Protein AF-A0A084XVF9-F1 (afdb_monomer_lite)

Radius of gyration: 31.64 Å; chains: 1; bounding box: 81×114×87 Å

Organism: NCBI:txid2954382

Sequence (488 aa):
MTLLAAARSKASPSAIWELVDALCAEDDALDDAEAYWGALLAAQVLHETGLAAFNRSLQARHERKRLRVRDRQLGLLASTRLPARERALAGDLLAQLGDPRRHLREVDAMRFVFVPRGRFWMGQEGDQKAPLHENDTLDYDYWIGESPVTVAQFRQFVEASGYTAHPSEALLDLDNRPVASLSWYDALAFCRWLDVRWRAHLPAGWEVTLPSEAEWEKAARGGIEIPRGAILGSLAEGFAPPQCALQANAQAQRAYPWGDAWDAERANAEEDIGQTTTPGCFSRGRSPLGCEDMAGNVWEWTRSLWGKEWDKPEFGYPYDARNAGRENLSADADILRVVRGGSWGSGRAAARCAVRDRNPPDNWNDSGFRVLLRRSHVLPHFFWLCRQAQRCDGTLVPHAFRKCRPIRASGLTGRGEGRRTAPDASGPRACRKAGRHRGSARAGQIAKHGHGQAKRPPCPPRPRRGAMPAGSGATGRRAACRCGRPSG

Structure (mmCIF, N/CA/C/O backbone):
data_AF-A0A084XVF9-F1
#
_entry.id   AF-A0A084XVF9-F1
#
loop_
_atom_site.group_PDB
_atom_site.id
_atom_site.type_symbol
_atom_site.label_atom_id
_atom_site.label_alt_id
_atom_site.label_comp_id
_atom_site.label_asym_id
_atom_site.label_entity_id
_atom_site.label_seq_id
_atom_site.pdbx_PDB_ins_code
_atom_site.Cartn_x
_atom_site.Cartn_y
_atom_site.Cartn_z
_atom_site.occupancy
_atom_site.B_iso_or_equiv
_atom_site.auth_seq_id
_atom_site.auth_comp_id
_atom_site.auth_asym_id
_atom_site.auth_atom_id
_atom_site.pdbx_PDB_model_num
ATOM 1 N N . MET A 1 1 ? -27.999 4.756 9.957 1.00 44.81 1 MET A N 1
ATOM 2 C CA . MET A 1 1 ? -28.164 6.164 10.390 1.00 44.81 1 MET A CA 1
ATOM 3 C C . MET A 1 1 ? -29.375 6.409 11.298 1.00 44.81 1 MET A C 1
ATOM 5 O O . MET A 1 1 ? -29.229 7.136 12.269 1.00 44.81 1 MET A O 1
ATOM 9 N N . THR A 1 2 ? -30.553 5.816 11.067 1.00 46.03 2 THR A N 1
ATOM 10 C CA . THR A 1 2 ? -31.776 6.139 11.845 1.00 46.03 2 THR A CA 1
ATOM 11 C C . THR A 1 2 ? -31.893 5.450 13.217 1.00 46.03 2 THR A C 1
ATOM 13 O O . THR A 1 2 ? -32.516 6.008 14.112 1.00 46.03 2 THR A O 1
ATOM 16 N N . LEU A 1 3 ? -31.267 4.282 13.423 1.00 45.44 3 LEU A N 1
ATOM 17 C CA . LEU A 1 3 ? -31.296 3.554 14.709 1.00 45.44 3 LEU A CA 1
ATOM 18 C C . LEU A 1 3 ? -30.388 4.176 15.793 1.00 45.44 3 LEU A C 1
ATOM 20 O O . LEU A 1 3 ? -30.734 4.166 16.970 1.00 45.44 3 LEU A O 1
ATOM 24 N N . LEU A 1 4 ? -29.258 4.776 15.406 1.00 46.34 4 LEU A N 1
ATOM 25 C CA . LEU A 1 4 ? -28.236 5.286 16.335 1.00 46.34 4 LEU A CA 1
ATOM 26 C C . LEU A 1 4 ? -28.500 6.714 16.842 1.00 46.34 4 LEU A C 1
ATOM 28 O O . LEU A 1 4 ? -28.174 7.038 17.985 1.00 46.34 4 LEU A O 1
ATOM 32 N N . ALA A 1 5 ? -29.196 7.544 16.058 1.00 44.81 5 ALA A N 1
ATOM 33 C CA . ALA A 1 5 ? -29.647 8.862 16.510 1.00 44.81 5 ALA A CA 1
ATOM 34 C C . ALA A 1 5 ? -30.589 8.776 17.733 1.00 44.81 5 ALA A C 1
ATOM 36 O O . ALA A 1 5 ? -30.592 9.678 18.571 1.00 44.81 5 ALA A O 1
ATOM 37 N N . ALA A 1 6 ? -31.335 7.673 17.876 1.00 43.38 6 ALA A N 1
ATOM 38 C CA . ALA A 1 6 ? -32.220 7.427 19.014 1.00 43.38 6 ALA A CA 1
ATOM 39 C C . ALA A 1 6 ? -31.465 7.017 20.297 1.00 43.38 6 ALA A C 1
ATOM 41 O O . ALA A 1 6 ? -31.865 7.409 21.394 1.00 43.38 6 ALA A O 1
ATOM 42 N N . ALA A 1 7 ? -30.348 6.287 20.182 1.00 47.47 7 ALA A N 1
ATOM 43 C CA . ALA A 1 7 ? -29.520 5.911 21.334 1.00 47.47 7 ALA A CA 1
ATOM 44 C C . ALA A 1 7 ? -28.832 7.136 21.964 1.00 47.47 7 ALA A C 1
ATOM 46 O O . ALA A 1 7 ? -28.768 7.271 23.189 1.00 47.47 7 ALA A O 1
ATOM 47 N N . ARG A 1 8 ? -28.399 8.083 21.121 1.00 48.34 8 ARG A N 1
ATOM 48 C CA . ARG A 1 8 ? -27.688 9.303 21.530 1.00 48.34 8 ARG A CA 1
ATOM 49 C C . ARG A 1 8 ? -28.503 10.238 22.427 1.00 48.34 8 ARG A C 1
ATOM 51 O O . ARG A 1 8 ? -27.911 10.982 23.201 1.00 48.34 8 ARG A O 1
ATOM 58 N N . SER A 1 9 ? -29.837 10.223 22.340 1.00 50.53 9 SER A N 1
ATOM 59 C CA . SER A 1 9 ? -30.670 11.192 23.064 1.00 50.53 9 SER A CA 1
ATOM 60 C C . SER A 1 9 ? -31.161 10.718 24.438 1.00 50.53 9 SER A C 1
ATOM 62 O O . SER A 1 9 ? -31.763 11.525 25.144 1.00 50.53 9 SER A O 1
ATOM 64 N N . LYS A 1 10 ? -30.978 9.438 24.821 1.00 51.41 10 LYS A N 1
ATOM 65 C CA . LYS A 1 10 ? -31.557 8.882 26.070 1.00 51.41 10 LYS A CA 1
ATOM 66 C C . LYS A 1 10 ? -30.769 7.763 26.777 1.00 51.41 10 LYS A C 1
ATOM 68 O O . LYS A 1 10 ? -31.163 7.395 27.882 1.00 51.41 10 LYS A O 1
ATOM 73 N N . ALA A 1 11 ? -29.703 7.198 26.204 1.00 57.38 11 ALA A N 1
ATOM 74 C CA . ALA A 1 11 ? -29.015 6.057 26.819 1.00 57.38 11 ALA A CA 1
ATOM 75 C C . ALA A 1 11 ? -27.977 6.492 27.870 1.00 57.38 11 ALA A C 1
ATOM 77 O O . ALA A 1 11 ? -27.121 7.336 27.607 1.00 57.38 11 ALA A O 1
ATOM 78 N N . SER A 1 12 ? -28.020 5.890 29.063 1.00 69.50 12 SER A N 1
ATOM 79 C CA . SER A 1 12 ? -26.927 6.013 30.034 1.00 69.50 12 SER A CA 1
ATOM 80 C C . SER A 1 12 ? -25.673 5.295 29.505 1.00 69.50 12 SER A C 1
ATOM 82 O O . SER A 1 12 ? -25.808 4.333 28.743 1.00 69.50 12 SER A O 1
ATOM 84 N N . PRO A 1 13 ? -24.451 5.675 29.930 1.00 73.94 13 PRO A N 1
ATOM 85 C CA . PRO A 1 13 ? -23.234 4.955 29.552 1.00 73.94 13 PRO A CA 1
ATOM 86 C C . PRO A 1 13 ? -23.322 3.444 29.799 1.00 73.94 13 PRO A C 1
ATOM 88 O O . PRO A 1 13 ? -22.789 2.670 29.017 1.00 73.94 13 PRO A O 1
ATOM 91 N N . SER A 1 14 ? -24.044 3.016 30.842 1.00 81.31 14 SER A N 1
ATOM 92 C CA . SER A 1 14 ? -24.276 1.596 31.129 1.00 81.31 14 SER A CA 1
ATOM 93 C C . SER A 1 14 ? -25.074 0.899 30.026 1.00 81.31 14 SER A C 1
ATOM 95 O O . SER A 1 14 ? -24.696 -0.188 29.613 1.00 81.31 14 SER A O 1
ATOM 97 N N . ALA A 1 15 ? -26.136 1.526 29.511 1.00 86.19 15 ALA A N 1
ATOM 98 C CA . ALA A 1 15 ? -26.968 0.939 28.459 1.00 86.19 15 ALA A CA 1
ATOM 99 C C . ALA A 1 15 ? -26.202 0.757 27.136 1.00 86.19 15 ALA A C 1
ATOM 101 O O . ALA A 1 15 ? -26.465 -0.189 26.399 1.00 86.19 15 ALA A O 1
ATOM 102 N N . ILE A 1 16 ? -25.219 1.622 26.855 1.00 90.88 16 ILE A N 1
ATOM 103 C CA . ILE A 1 16 ? -24.343 1.475 25.684 1.00 90.88 16 ILE A CA 1
ATOM 104 C C . ILE A 1 16 ? -23.491 0.205 25.808 1.00 90.88 16 ILE A C 1
ATOM 106 O O . ILE A 1 16 ? -23.363 -0.545 24.846 1.00 90.88 16 ILE A O 1
ATOM 110 N N . TRP A 1 17 ? -22.944 -0.076 26.994 1.00 92.00 17 TRP A N 1
ATOM 111 C CA . TRP A 1 17 ? -22.133 -1.277 27.218 1.00 92.00 17 TRP A CA 1
ATOM 112 C C . TRP A 1 17 ? -22.941 -2.578 27.220 1.00 92.00 17 TRP A C 1
ATOM 114 O O . TRP A 1 17 ? -22.365 -3.617 26.903 1.00 92.00 17 TRP A O 1
ATOM 124 N N . GLU A 1 18 ? -24.229 -2.535 27.565 1.00 91.62 18 GLU A N 1
ATOM 125 C CA . GLU A 1 18 ? -25.143 -3.678 27.404 1.00 91.62 18 GLU A CA 1
ATOM 126 C C . GLU A 1 18 ? -25.455 -3.929 25.924 1.00 91.62 18 GLU A C 1
ATOM 128 O O . GLU A 1 18 ? -25.408 -5.064 25.463 1.00 91.62 18 GLU A O 1
ATOM 133 N N . LEU A 1 19 ? -25.686 -2.866 25.145 1.00 93.00 19 LEU A N 1
ATOM 134 C CA . LEU A 1 19 ? -25.863 -2.985 23.696 1.00 93.00 19 LEU A CA 1
ATOM 135 C C . LEU A 1 19 ? -24.610 -3.556 23.016 1.00 93.00 19 LEU A C 1
ATOM 137 O O . LEU A 1 19 ? -24.721 -4.396 22.130 1.00 93.00 19 LEU A O 1
ATOM 141 N N . VAL A 1 20 ? -23.419 -3.122 23.433 1.00 94.19 20 VAL A N 1
ATOM 142 C CA . VAL A 1 20 ? -22.150 -3.659 22.918 1.00 94.19 20 VAL A CA 1
ATOM 143 C C . VAL A 1 20 ? -22.001 -5.151 23.221 1.00 94.19 20 VAL A C 1
ATOM 145 O O . VAL A 1 20 ? -21.515 -5.880 22.362 1.00 94.19 20 VAL A O 1
ATOM 148 N N . ASP A 1 21 ? -22.430 -5.620 24.395 1.00 92.62 21 ASP A N 1
ATOM 149 C CA . ASP A 1 21 ? -22.426 -7.056 24.705 1.00 92.62 21 ASP A CA 1
ATOM 150 C C . ASP A 1 21 ? -23.440 -7.823 23.857 1.00 92.62 21 ASP A C 1
ATOM 152 O O . ASP A 1 21 ? -23.107 -8.889 23.356 1.00 92.62 21 ASP A O 1
ATOM 156 N N . ALA A 1 22 ? -24.635 -7.267 23.645 1.00 92.19 22 ALA A N 1
ATOM 157 C CA . ALA A 1 22 ? -25.658 -7.900 22.816 1.00 92.19 22 ALA A CA 1
ATOM 158 C C . ALA A 1 22 ? -25.252 -8.001 21.335 1.00 92.19 22 ALA A C 1
ATOM 160 O O . ALA A 1 22 ? -25.630 -8.949 20.661 1.00 92.19 22 ALA A O 1
ATOM 161 N N . LEU A 1 23 ? -24.501 -7.021 20.823 1.00 93.25 23 LEU A N 1
ATOM 162 C CA . LEU A 1 23 ? -24.015 -7.006 19.438 1.00 93.25 23 LEU A CA 1
ATOM 163 C C . LEU A 1 23 ? -22.716 -7.800 19.243 1.00 93.25 23 LEU A C 1
ATOM 165 O O . LEU A 1 23 ? -22.395 -8.186 18.125 1.00 93.25 23 LEU A O 1
ATOM 169 N N . CYS A 1 24 ? -21.917 -7.968 20.293 1.00 92.12 24 CYS A N 1
ATOM 170 C CA . CYS A 1 24 ? -20.598 -8.584 20.221 1.00 92.12 24 CYS A CA 1
ATOM 171 C C . CYS A 1 24 ? -20.318 -9.318 21.535 1.00 92.12 24 CYS A C 1
ATOM 173 O O . CYS A 1 24 ? -19.553 -8.818 22.377 1.00 92.12 24 CYS A O 1
ATOM 175 N N . ALA A 1 25 ? -20.935 -10.487 21.717 1.00 86.50 25 ALA A N 1
ATOM 176 C CA . ALA A 1 25 ? -20.819 -11.246 22.956 1.00 86.50 25 ALA A CA 1
ATOM 177 C C . ALA A 1 25 ? -19.397 -11.806 23.158 1.00 86.50 25 ALA A C 1
ATOM 179 O O . ALA A 1 25 ? -18.545 -11.768 22.263 1.00 86.50 25 ALA A O 1
ATOM 180 N N . GLU A 1 26 ? -19.101 -12.274 24.374 1.00 80.94 26 GLU A N 1
ATOM 181 C CA . GLU A 1 26 ? -17.792 -12.871 24.689 1.00 80.94 26 GLU A CA 1
ATOM 182 C C . GLU A 1 26 ? -17.569 -14.194 23.957 1.00 80.94 26 GLU A C 1
ATOM 184 O O . GLU A 1 26 ? -16.486 -14.395 23.400 1.00 80.94 26 GLU A O 1
ATOM 189 N N . ASP A 1 27 ? -18.605 -15.028 23.898 1.00 78.00 27 ASP A N 1
ATOM 190 C CA . ASP A 1 27 ? -18.520 -16.399 23.395 1.00 78.00 27 ASP A CA 1
ATOM 191 C C . ASP A 1 27 ? -18.749 -16.524 21.882 1.00 78.00 27 ASP A C 1
ATOM 193 O O . ASP A 1 27 ? -18.421 -17.559 21.301 1.00 78.00 27 ASP A O 1
ATOM 197 N N . ASP A 1 28 ? -19.255 -15.478 21.220 1.00 70.31 28 ASP A N 1
ATOM 198 C CA . ASP A 1 28 ? -19.568 -15.536 19.789 1.00 70.31 28 ASP A CA 1
ATOM 199 C C . ASP A 1 28 ? -18.285 -15.710 18.983 1.00 70.31 28 ASP A C 1
ATOM 201 O O . ASP A 1 28 ? -17.425 -14.829 18.959 1.00 70.31 28 ASP A O 1
ATOM 205 N N . ALA A 1 29 ? -18.109 -16.825 18.284 1.00 73.19 29 ALA A N 1
ATOM 206 C CA . ALA A 1 29 ? -17.084 -16.905 17.252 1.00 73.19 29 ALA A CA 1
ATOM 207 C C . ALA A 1 29 ? -17.478 -15.991 16.074 1.00 73.19 29 ALA A C 1
ATOM 209 O O . ALA A 1 29 ? -18.642 -15.686 15.865 1.00 73.19 29 ALA A O 1
ATOM 210 N N . LEU A 1 30 ? -16.507 -15.516 15.286 1.00 76.69 30 LEU A N 1
ATOM 211 C CA . LEU A 1 30 ? -16.825 -14.894 13.990 1.00 76.69 30 LEU A CA 1
ATOM 212 C C . LEU A 1 30 ? -17.073 -16.009 12.961 1.00 76.69 30 LEU A C 1
ATOM 214 O O . LEU A 1 30 ? -16.250 -16.225 12.065 1.00 76.69 30 LEU A O 1
ATOM 218 N N . ASP A 1 31 ? -18.164 -16.754 13.121 1.00 79.50 31 ASP A N 1
ATOM 219 C CA . ASP A 1 31 ? -18.488 -17.964 12.355 1.00 79.50 31 ASP A CA 1
ATOM 220 C C . ASP A 1 31 ? -19.622 -17.766 11.331 1.00 79.50 31 ASP A C 1
ATOM 222 O O . ASP A 1 31 ? -19.557 -18.319 10.222 1.00 79.50 31 ASP A O 1
ATOM 226 N N . ASP A 1 32 ? -20.601 -16.916 11.638 1.00 82.38 32 ASP A N 1
ATOM 227 C CA . ASP A 1 32 ? -21.739 -16.605 10.773 1.00 82.38 32 ASP A CA 1
ATOM 228 C C . ASP A 1 32 ? -21.843 -15.121 10.379 1.00 82.38 32 ASP A C 1
ATOM 230 O O . ASP A 1 32 ? -21.022 -14.293 10.747 1.00 82.38 32 ASP A O 1
ATOM 234 N N . ALA A 1 33 ? -22.816 -14.768 9.536 1.00 84.38 33 ALA A N 1
ATOM 235 C CA . ALA A 1 33 ? -22.959 -13.389 9.070 1.00 84.38 33 ALA A CA 1
ATOM 236 C C . ALA A 1 33 ? -23.430 -12.426 10.177 1.00 84.38 33 ALA A C 1
ATOM 238 O O . ALA A 1 33 ? -23.050 -11.254 10.154 1.00 84.38 33 ALA A O 1
ATOM 239 N N . GLU A 1 34 ? -24.243 -12.900 11.121 1.00 87.44 34 GLU A N 1
ATOM 240 C CA . GLU A 1 34 ? -24.812 -12.081 12.191 1.00 87.44 34 GLU A CA 1
ATOM 241 C C . GLU A 1 34 ? -23.706 -11.600 13.132 1.00 87.44 34 GLU A C 1
ATOM 243 O O . GLU A 1 34 ? -23.615 -10.401 13.398 1.00 87.44 34 GLU A O 1
ATOM 248 N N . ALA A 1 35 ? -22.772 -12.482 13.491 1.00 89.62 35 ALA A N 1
ATOM 249 C CA . ALA A 1 35 ? -21.611 -12.147 14.308 1.00 89.62 35 ALA A CA 1
ATOM 250 C C . ALA A 1 35 ? -20.703 -11.078 13.661 1.00 89.62 35 ALA A C 1
ATOM 252 O O . ALA A 1 35 ? -20.182 -10.194 14.349 1.00 89.62 35 ALA A O 1
ATOM 253 N N . TYR A 1 36 ? -20.520 -11.100 12.332 1.00 91.00 36 TYR A N 1
ATOM 254 C CA . TYR A 1 36 ? -19.698 -10.094 11.632 1.00 91.00 36 TYR A CA 1
ATOM 255 C C . TYR A 1 36 ? -20.362 -8.717 11.649 1.00 91.00 36 TYR A C 1
ATOM 257 O O . TYR A 1 36 ? -19.703 -7.713 11.932 1.00 91.00 36 TYR A O 1
ATOM 265 N N . TRP A 1 37 ? -21.662 -8.664 11.352 1.00 94.19 37 TRP A N 1
ATOM 266 C CA . TRP A 1 37 ? -22.420 -7.416 11.386 1.00 94.19 37 TRP A CA 1
ATOM 267 C C . TRP A 1 37 ? -22.556 -6.877 12.809 1.00 94.19 37 TRP A C 1
ATOM 269 O O . TRP A 1 37 ? -22.364 -5.681 13.018 1.00 94.19 37 TRP A O 1
ATOM 279 N N . GLY A 1 38 ? -22.810 -7.744 13.788 1.00 94.94 38 GLY A N 1
ATOM 280 C CA . GLY A 1 38 ? -22.849 -7.396 15.203 1.00 94.94 38 GLY A CA 1
ATOM 281 C C . GLY A 1 38 ? -21.537 -6.768 15.674 1.00 94.94 38 GLY A C 1
ATOM 282 O O . GLY A 1 38 ? -21.538 -5.656 16.206 1.00 94.94 38 GLY A O 1
ATOM 283 N N . ALA A 1 39 ? -20.396 -7.394 15.366 1.00 95.50 39 ALA A N 1
ATOM 284 C CA . ALA A 1 39 ? -19.082 -6.841 15.682 1.00 95.50 39 ALA A CA 1
ATOM 285 C C . ALA A 1 39 ? -18.846 -5.464 15.035 1.00 95.50 39 ALA A C 1
ATOM 287 O O . ALA A 1 39 ? -18.360 -4.545 15.700 1.00 95.50 39 ALA A O 1
ATOM 288 N N . LEU A 1 40 ? -19.188 -5.294 13.753 1.00 96.50 40 LEU A N 1
ATOM 289 C CA . LEU A 1 40 ? -19.065 -4.011 13.049 1.00 96.50 40 LEU A CA 1
ATOM 290 C C . LEU A 1 40 ? -19.938 -2.924 13.699 1.00 96.50 40 LEU A C 1
ATOM 292 O O . LEU A 1 40 ? -19.471 -1.814 13.960 1.00 96.50 40 LEU A O 1
ATOM 296 N N . LEU A 1 41 ? -21.196 -3.248 14.006 1.00 96.75 41 LEU A N 1
ATOM 297 C CA . LEU A 1 41 ? -22.142 -2.333 14.643 1.00 96.75 41 LEU A CA 1
ATOM 298 C C . LEU A 1 41 ? -21.713 -1.967 16.067 1.00 96.75 41 LEU A C 1
ATOM 300 O O . LEU A 1 41 ? -21.807 -0.801 16.445 1.00 96.75 41 LEU A O 1
ATOM 304 N N . ALA A 1 42 ? -21.185 -2.916 16.843 1.00 96.69 42 ALA A N 1
ATOM 305 C CA . ALA A 1 42 ? -20.651 -2.650 18.176 1.00 96.69 42 ALA A CA 1
ATOM 306 C C . ALA A 1 42 ? -19.510 -1.618 18.130 1.00 96.69 42 ALA A C 1
ATOM 308 O O . ALA A 1 42 ? -19.457 -0.703 18.955 1.00 96.69 42 ALA A O 1
ATOM 309 N N . ALA A 1 43 ? -18.625 -1.714 17.135 1.00 97.25 43 ALA A N 1
ATOM 310 C CA . ALA A 1 43 ? -17.552 -0.745 16.937 1.00 97.25 43 ALA A CA 1
ATOM 311 C C . ALA A 1 43 ? -18.077 0.642 16.530 1.00 97.25 43 ALA A C 1
ATOM 313 O O . ALA A 1 43 ? -17.605 1.648 17.065 1.00 97.25 43 ALA A O 1
ATOM 314 N N . GLN A 1 44 ? -19.086 0.710 15.655 1.00 97.06 44 GLN A N 1
ATOM 315 C CA . GLN A 1 44 ? -19.749 1.972 15.296 1.00 97.06 44 GLN A CA 1
ATOM 316 C C . GLN A 1 44 ? -20.407 2.630 16.510 1.00 97.06 44 GLN A C 1
ATOM 318 O O . GLN A 1 44 ? -20.204 3.822 16.736 1.00 97.06 44 GLN A O 1
ATOM 323 N N . VAL A 1 45 ? -21.131 1.854 17.328 1.00 95.69 45 VAL A N 1
ATOM 324 C CA . VAL A 1 45 ? -21.735 2.329 18.582 1.00 95.69 45 VAL A CA 1
ATOM 325 C C . VAL A 1 45 ? -20.664 2.978 19.458 1.00 95.69 45 VAL A C 1
ATOM 327 O O . VAL A 1 45 ? -20.818 4.135 19.840 1.00 95.69 45 VAL A O 1
ATOM 330 N N . LEU A 1 46 ? -19.550 2.281 19.719 1.00 94.88 46 LEU A N 1
ATOM 331 C CA . LEU A 1 46 ? -18.458 2.821 20.536 1.00 94.88 46 LEU A CA 1
ATOM 332 C C . LEU A 1 46 ? -17.860 4.104 19.945 1.00 94.88 46 LEU A C 1
ATOM 334 O O . LEU A 1 46 ? -17.554 5.036 20.694 1.00 94.88 46 LEU A O 1
ATOM 338 N N . HIS A 1 47 ? -17.688 4.170 18.625 1.00 94.69 47 HIS A N 1
ATOM 339 C CA . HIS A 1 47 ? -17.156 5.350 17.951 1.00 94.69 47 HIS A CA 1
ATOM 340 C C . HIS A 1 47 ? -18.098 6.555 18.084 1.00 94.69 47 HIS A C 1
ATOM 342 O O . HIS A 1 47 ? -17.691 7.610 18.573 1.00 94.69 47 HIS A O 1
ATOM 348 N N . GLU A 1 48 ? -19.375 6.394 17.736 1.00 93.19 48 GLU A N 1
ATOM 349 C CA . GLU A 1 48 ? -20.361 7.482 17.721 1.00 93.19 48 GLU A CA 1
ATOM 350 C C . GLU A 1 48 ? -20.692 8.032 19.120 1.00 93.19 48 GLU A C 1
ATOM 352 O O . GLU A 1 48 ? -21.078 9.205 19.266 1.00 93.19 48 GLU A O 1
ATOM 357 N N . THR A 1 49 ? -20.520 7.203 20.155 1.00 91.00 49 THR A N 1
ATOM 358 C CA . THR A 1 49 ? -20.708 7.582 21.562 1.00 91.00 49 THR A CA 1
ATOM 359 C C . THR A 1 49 ? -19.431 8.090 22.238 1.00 91.00 49 THR A C 1
ATOM 361 O O . THR A 1 49 ? -19.470 8.408 23.424 1.00 91.00 49 THR A O 1
ATOM 364 N N . GLY A 1 50 ? -18.296 8.159 21.530 1.00 90.00 50 GLY A N 1
ATOM 365 C CA . GLY A 1 50 ? -17.022 8.631 22.087 1.00 90.00 50 GLY A CA 1
ATOM 366 C C . GLY A 1 50 ? -16.361 7.666 23.081 1.00 90.00 50 GLY A C 1
ATOM 367 O O . GLY A 1 50 ? -15.565 8.090 23.915 1.00 90.00 50 GLY A O 1
ATOM 368 N N . LEU A 1 51 ? -16.694 6.373 23.009 1.00 90.88 51 LEU A N 1
ATOM 369 C CA . LEU A 1 51 ? -16.173 5.306 23.876 1.00 90.88 51 LEU A CA 1
ATOM 370 C C . LEU A 1 51 ? -15.142 4.401 23.173 1.00 90.88 51 LEU A C 1
ATOM 372 O O . LEU A 1 51 ? -14.622 3.473 23.790 1.00 90.88 51 LEU A O 1
ATOM 376 N N . ALA A 1 52 ? -14.843 4.650 21.892 1.00 87.94 52 ALA A N 1
ATOM 377 C CA . ALA A 1 52 ? -13.869 3.870 21.126 1.00 87.94 52 ALA A CA 1
ATOM 378 C C . ALA A 1 52 ? -12.417 4.113 21.568 1.00 87.94 52 ALA A C 1
ATOM 380 O O . ALA A 1 52 ? -11.631 3.166 21.667 1.00 87.94 52 ALA A O 1
ATOM 381 N N . ALA A 1 53 ? -12.062 5.364 21.864 1.00 86.38 53 ALA A N 1
ATOM 382 C CA . ALA A 1 53 ? -10.722 5.712 22.316 1.00 86.38 53 ALA A CA 1
ATOM 383 C C . ALA A 1 53 ? -10.470 5.202 23.743 1.00 86.38 53 ALA A C 1
ATOM 385 O O . ALA A 1 53 ? -11.361 5.216 24.596 1.00 86.38 53 ALA A O 1
ATOM 386 N N . PHE A 1 54 ? -9.233 4.780 24.020 1.00 81.31 54 PHE A N 1
ATOM 387 C CA . PHE A 1 54 ? -8.834 4.409 25.375 1.00 81.31 54 PHE A CA 1
ATOM 388 C C . PHE A 1 54 ? -8.985 5.595 26.336 1.00 81.31 54 PHE A C 1
ATOM 390 O O . PHE A 1 54 ? -8.569 6.716 26.038 1.00 81.31 54 PHE A O 1
ATOM 397 N N . ASN A 1 55 ? -9.513 5.325 27.529 1.00 80.75 55 ASN A N 1
ATOM 398 C CA . ASN A 1 55 ? -9.646 6.307 28.595 1.00 80.75 55 ASN A CA 1
ATOM 399 C C . ASN A 1 55 ? -9.200 5.692 29.929 1.00 80.75 55 ASN A C 1
ATOM 401 O O . ASN A 1 55 ? -9.721 4.660 30.341 1.00 80.75 55 ASN A O 1
ATOM 405 N N . ARG A 1 56 ? -8.267 6.342 30.642 1.00 78.31 56 ARG A N 1
ATOM 406 C CA . ARG A 1 56 ? -7.754 5.850 31.938 1.00 78.31 56 ARG A CA 1
ATOM 407 C C . ARG A 1 56 ? -8.823 5.769 33.027 1.00 78.31 56 ARG A C 1
ATOM 409 O O . ARG A 1 56 ? -8.642 5.022 33.979 1.00 78.31 56 ARG A O 1
ATOM 416 N N . SER A 1 57 ? -9.904 6.541 32.914 1.00 82.75 57 SER A N 1
ATOM 417 C CA . SER A 1 57 ? -11.028 6.475 33.854 1.00 82.75 57 SER A CA 1
ATOM 418 C C . SER A 1 57 ? -12.025 5.363 33.522 1.00 82.75 57 SER A C 1
ATOM 420 O O . SER A 1 57 ? -12.975 5.143 34.277 1.00 82.75 57 SER A O 1
ATOM 422 N N . LEU A 1 58 ? -11.834 4.657 32.402 1.00 82.31 58 LEU A N 1
ATOM 423 C CA . LEU A 1 58 ? -12.713 3.577 31.997 1.00 82.31 58 LEU A CA 1
ATOM 424 C C . LEU A 1 58 ? -12.571 2.393 32.961 1.00 82.31 58 LEU A C 1
ATOM 426 O O . LEU A 1 58 ? -11.473 1.936 33.273 1.00 82.31 58 LEU A O 1
ATOM 430 N N . GLN A 1 59 ? -13.705 1.872 33.432 1.00 86.38 59 GLN A N 1
ATOM 431 C CA . GLN A 1 59 ? -13.719 0.682 34.280 1.00 86.38 59 GLN A CA 1
ATOM 432 C C . GLN A 1 59 ? -13.111 -0.511 33.529 1.00 86.38 59 GLN A C 1
ATOM 434 O O . GLN A 1 59 ? -13.428 -0.730 32.360 1.00 86.38 59 GLN A O 1
ATOM 439 N N . ALA A 1 60 ? -12.324 -1.341 34.220 1.00 89.62 60 ALA A N 1
ATOM 440 C CA . ALA A 1 60 ? -11.617 -2.477 33.615 1.00 89.62 60 ALA A CA 1
ATOM 441 C C . ALA A 1 60 ? -12.530 -3.419 32.804 1.00 89.62 60 ALA A C 1
ATOM 443 O O . ALA A 1 60 ? -12.140 -3.934 31.760 1.00 89.62 60 ALA A O 1
ATOM 444 N N . ARG A 1 61 ? -13.780 -3.618 33.245 1.00 89.19 61 ARG A N 1
ATOM 445 C CA . ARG A 1 61 ? -14.774 -4.409 32.502 1.00 89.19 61 ARG A CA 1
ATOM 446 C C . ARG A 1 61 ? -15.142 -3.802 31.145 1.00 89.19 61 ARG A C 1
ATOM 448 O O . ARG A 1 61 ? -15.272 -4.542 30.183 1.00 89.19 61 ARG A O 1
ATOM 455 N N . HIS A 1 62 ? -15.278 -2.482 31.054 1.00 91.81 62 HIS A N 1
ATOM 456 C CA . HIS A 1 62 ? -15.599 -1.799 29.801 1.00 91.81 62 HIS A CA 1
ATOM 457 C C . HIS A 1 62 ? -14.385 -1.773 28.870 1.00 91.81 62 HIS A C 1
ATOM 459 O O . HIS A 1 62 ? -14.540 -1.929 27.666 1.00 91.81 62 HIS A O 1
ATOM 465 N N . GLU A 1 63 ? -13.173 -1.667 29.423 1.00 93.12 63 GLU A N 1
ATOM 466 C CA . GLU A 1 63 ? -11.952 -1.794 28.625 1.00 93.12 63 GLU A CA 1
ATOM 467 C C . GLU A 1 63 ? -11.832 -3.189 28.001 1.00 93.12 63 GLU A C 1
ATOM 469 O O . GLU A 1 63 ? -11.545 -3.301 26.814 1.00 93.12 63 GLU A O 1
ATOM 474 N N . ARG A 1 64 ? -12.152 -4.256 28.749 1.00 92.94 64 ARG A N 1
ATOM 475 C CA . ARG A 1 64 ? -12.222 -5.616 28.185 1.00 92.94 64 ARG A CA 1
ATOM 476 C C . ARG A 1 64 ? -13.214 -5.711 27.022 1.00 92.94 64 ARG A C 1
ATOM 478 O O . ARG A 1 64 ? -12.854 -6.249 25.979 1.00 92.94 64 ARG A O 1
ATOM 485 N N . LYS A 1 65 ? -14.413 -5.127 27.155 1.00 94.12 65 LYS A N 1
ATOM 486 C CA . LYS A 1 65 ? -15.404 -5.055 26.062 1.00 94.12 65 LYS A CA 1
ATOM 487 C C . LYS A 1 65 ? -14.857 -4.292 24.849 1.00 94.12 65 LYS A C 1
ATOM 489 O O . LYS A 1 65 ? -14.959 -4.770 23.725 1.00 94.12 65 LYS A O 1
ATOM 494 N N . ARG A 1 66 ? -14.227 -3.133 25.065 1.00 95.06 66 ARG A N 1
ATOM 495 C CA . ARG A 1 66 ? -13.628 -2.303 24.005 1.00 95.06 66 ARG A CA 1
ATOM 496 C C . ARG A 1 66 ? -12.539 -3.057 23.236 1.00 95.06 66 ARG A C 1
ATOM 498 O O . ARG A 1 66 ? -12.539 -3.044 22.007 1.00 95.06 66 ARG A O 1
ATOM 505 N N . LEU A 1 67 ? -11.642 -3.739 23.951 1.00 94.50 67 LEU A N 1
ATOM 506 C CA . LEU A 1 67 ? -10.578 -4.556 23.360 1.00 94.50 67 LEU A CA 1
ATOM 507 C C . LEU A 1 67 ? -11.140 -5.767 22.610 1.00 94.50 67 LEU A C 1
ATOM 509 O O . LEU A 1 67 ? -10.679 -6.053 21.511 1.00 94.50 67 LEU A O 1
ATOM 513 N N . ARG A 1 68 ? -12.188 -6.414 23.136 1.00 94.62 68 ARG A N 1
ATOM 514 C CA . ARG A 1 68 ? -12.911 -7.473 22.419 1.00 94.62 68 ARG A CA 1
ATOM 515 C C . ARG A 1 68 ? -13.451 -6.958 21.085 1.00 94.62 68 ARG A C 1
ATOM 517 O O . ARG A 1 68 ? -13.146 -7.537 20.050 1.00 94.62 68 ARG A O 1
ATOM 524 N N . VAL A 1 69 ? -14.183 -5.842 21.087 1.00 96.12 69 VAL A N 1
ATOM 525 C CA . VAL A 1 69 ? -14.730 -5.235 19.858 1.00 96.12 69 VAL A CA 1
ATOM 526 C C . VAL A 1 69 ? -13.619 -4.870 18.868 1.00 96.12 69 VAL A C 1
ATOM 528 O O . VAL A 1 69 ? -13.747 -5.155 17.676 1.00 96.12 69 VAL A O 1
ATOM 531 N N . ARG A 1 70 ? -12.507 -4.300 19.352 1.00 96.06 70 ARG A N 1
ATOM 532 C CA . ARG A 1 70 ? -11.308 -4.010 18.549 1.00 96.06 70 ARG A CA 1
ATOM 533 C C . ARG A 1 70 ? -10.765 -5.264 17.868 1.00 96.06 70 ARG A C 1
ATOM 535 O O . ARG A 1 70 ? -10.553 -5.260 16.659 1.00 96.06 70 ARG A O 1
ATOM 542 N N . ASP A 1 71 ? -10.544 -6.329 18.629 1.00 94.50 71 ASP A N 1
ATOM 543 C CA . ASP A 1 71 ? -9.942 -7.560 18.114 1.00 94.50 71 ASP A CA 1
ATOM 544 C C . ASP A 1 71 ? -10.876 -8.256 17.115 1.00 94.50 71 ASP A C 1
ATOM 546 O O . ASP A 1 71 ? -10.416 -8.845 16.137 1.00 94.50 71 ASP A O 1
ATOM 550 N N . ARG A 1 72 ? -12.196 -8.098 17.275 1.00 94.12 72 ARG A N 1
ATOM 551 C CA . ARG A 1 72 ? -13.166 -8.540 16.267 1.00 94.12 72 ARG A CA 1
ATOM 552 C C . ARG A 1 72 ? -13.047 -7.750 14.970 1.00 94.12 72 ARG A C 1
ATOM 554 O O . ARG A 1 72 ? -13.047 -8.390 13.924 1.00 94.12 72 ARG A O 1
ATOM 561 N N . GLN A 1 73 ? -12.858 -6.422 15.011 1.00 95.56 73 GLN A N 1
ATOM 562 C CA . GLN A 1 73 ? -12.652 -5.623 13.787 1.00 95.56 73 GLN A CA 1
ATOM 563 C C . GLN A 1 73 ? -11.472 -6.138 12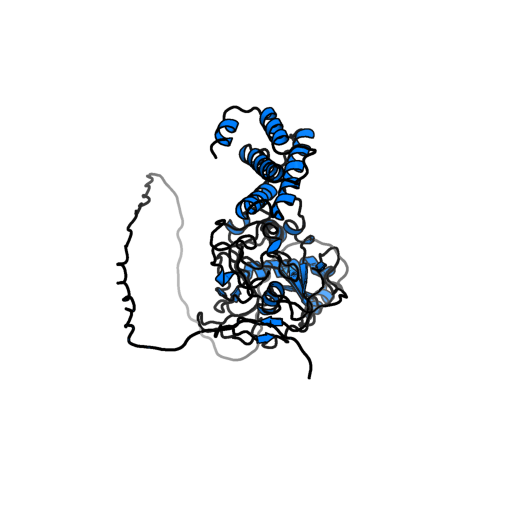.962 1.00 95.56 73 GLN A C 1
ATOM 565 O O . GLN A 1 73 ? -11.562 -6.199 11.739 1.00 95.56 73 GLN A O 1
ATOM 570 N N . LEU A 1 74 ? -10.392 -6.569 13.619 1.00 93.19 74 LEU A N 1
ATOM 571 C CA . LEU A 1 74 ? -9.244 -7.159 12.934 1.00 93.19 74 LEU A CA 1
ATOM 572 C C . LEU A 1 74 ? -9.632 -8.420 12.138 1.00 93.19 74 LEU A C 1
ATOM 574 O O . LEU A 1 74 ? -9.192 -8.583 11.001 1.00 93.19 74 LEU A O 1
ATOM 578 N N . GLY A 1 75 ? -10.491 -9.275 12.701 1.00 90.69 75 GLY A N 1
ATOM 579 C CA . GLY A 1 75 ? -11.044 -10.440 12.003 1.00 90.69 75 GLY A CA 1
ATOM 580 C C . GLY A 1 75 ? -11.951 -10.074 10.821 1.00 90.69 75 GLY A C 1
ATOM 581 O O . GLY A 1 75 ? -12.002 -10.809 9.834 1.00 90.69 75 GLY A O 1
ATOM 582 N N . LEU A 1 76 ? -12.621 -8.917 10.874 1.00 94.06 76 LEU A N 1
ATOM 583 C CA . LEU A 1 76 ? -13.484 -8.440 9.790 1.00 94.06 76 LEU A CA 1
ATOM 584 C C . LEU A 1 76 ? -12.690 -8.023 8.542 1.00 94.06 76 LEU A C 1
ATOM 586 O O . LEU A 1 76 ? -13.178 -8.225 7.430 1.00 94.06 76 LEU A O 1
ATOM 590 N N . LEU A 1 77 ? -11.468 -7.494 8.695 1.00 91.69 77 LEU A N 1
ATOM 591 C CA . LEU A 1 77 ? -10.674 -6.966 7.570 1.00 91.69 77 LEU A CA 1
ATOM 592 C C . LEU A 1 77 ? -10.363 -8.014 6.499 1.00 91.69 77 LEU A C 1
ATOM 594 O O . LEU A 1 77 ? -10.373 -7.705 5.312 1.00 91.69 77 LEU A O 1
ATOM 598 N N . ALA A 1 78 ? -10.113 -9.260 6.908 1.00 83.31 78 ALA A N 1
ATOM 599 C CA . ALA A 1 78 ? -9.791 -10.362 6.000 1.00 83.31 78 ALA A CA 1
ATOM 600 C C . ALA A 1 78 ? -11.017 -11.214 5.615 1.00 83.31 78 ALA A C 1
ATOM 602 O O . ALA A 1 78 ? -10.871 -12.260 4.979 1.00 83.31 78 ALA A O 1
ATOM 603 N N . SER A 1 79 ? -12.217 -10.791 6.018 1.00 86.81 79 SER A N 1
ATOM 604 C CA . SER A 1 79 ? -13.455 -11.536 5.815 1.00 86.81 79 SER A CA 1
ATOM 605 C C . SER A 1 79 ? -13.858 -11.648 4.346 1.00 86.81 79 SER A C 1
ATOM 607 O O . SER A 1 79 ? -13.591 -10.773 3.530 1.00 86.81 79 SER A O 1
ATOM 609 N N . THR A 1 80 ? -14.610 -12.701 4.030 1.00 86.75 80 THR A N 1
ATOM 610 C CA . THR A 1 80 ? -15.398 -12.801 2.787 1.00 86.75 80 THR A CA 1
ATOM 611 C C . THR A 1 80 ? -16.902 -12.666 3.021 1.00 86.75 80 THR A C 1
ATOM 613 O O . THR A 1 80 ? -17.677 -12.723 2.071 1.00 86.75 80 THR A O 1
ATOM 616 N N . ARG A 1 81 ? -17.320 -12.509 4.283 1.00 89.81 81 ARG A N 1
ATOM 617 C CA . ARG A 1 81 ? -18.723 -12.385 4.702 1.00 89.81 81 ARG A CA 1
ATOM 618 C C . ARG A 1 81 ? -19.229 -10.946 4.636 1.00 89.81 81 ARG A C 1
ATOM 620 O O . ARG A 1 81 ? -20.425 -10.739 4.472 1.00 89.81 81 ARG A O 1
ATOM 627 N N . LEU A 1 82 ? -18.326 -9.977 4.774 1.00 91.81 82 LEU A N 1
ATOM 628 C CA . LEU A 1 82 ? -18.622 -8.555 4.631 1.00 91.81 82 LEU A CA 1
ATOM 629 C C . LEU A 1 82 ? -18.144 -8.061 3.265 1.00 91.81 82 LEU A C 1
ATOM 631 O O . LEU A 1 82 ? -17.042 -8.455 2.877 1.00 91.81 82 LEU A O 1
ATOM 635 N N . PRO A 1 83 ? -18.904 -7.202 2.565 1.00 94.06 83 PRO A N 1
ATOM 636 C CA . PRO A 1 83 ? -18.430 -6.528 1.358 1.00 94.06 83 PRO A CA 1
ATOM 637 C C . PRO A 1 83 ? -17.259 -5.575 1.642 1.00 94.06 83 PRO A C 1
ATOM 639 O O . PRO A 1 83 ? -16.994 -5.201 2.790 1.00 94.06 83 PRO A O 1
ATOM 642 N N . ALA A 1 84 ? -16.546 -5.164 0.591 1.00 95.06 84 ALA A N 1
ATOM 643 C CA . ALA A 1 84 ? -15.342 -4.336 0.702 1.00 95.06 84 ALA A CA 1
ATOM 644 C C . ALA A 1 84 ? -15.554 -3.032 1.483 1.00 95.06 84 ALA A C 1
ATOM 646 O O . ALA A 1 84 ? -14.707 -2.647 2.291 1.00 95.06 84 ALA A O 1
ATOM 647 N N . ARG A 1 85 ? -16.700 -2.376 1.284 1.00 95.62 85 ARG A N 1
ATOM 648 C CA . ARG A 1 85 ? -17.053 -1.122 1.960 1.00 95.62 85 ARG A CA 1
ATOM 649 C C . ARG A 1 85 ? -17.162 -1.298 3.477 1.00 95.62 85 ARG A C 1
ATOM 651 O O . ARG A 1 85 ? -16.666 -0.466 4.232 1.00 95.62 85 ARG A O 1
ATOM 658 N N . GLU A 1 86 ? -17.762 -2.388 3.937 1.00 96.31 86 GLU A N 1
ATOM 659 C CA . GLU A 1 86 ? -17.875 -2.708 5.358 1.00 96.31 86 GLU A CA 1
ATOM 660 C C . GLU A 1 86 ? -16.527 -3.107 5.965 1.00 96.31 86 GLU A C 1
ATOM 662 O O . GLU A 1 86 ? -16.232 -2.719 7.095 1.00 96.31 86 GLU A O 1
ATOM 667 N N . ARG A 1 87 ? -15.674 -3.824 5.218 1.00 96.62 87 ARG A N 1
ATOM 668 C CA . ARG A 1 87 ? -14.301 -4.122 5.667 1.00 96.62 87 ARG A CA 1
ATOM 669 C C . ARG A 1 87 ? -13.466 -2.851 5.804 1.00 96.62 87 ARG A C 1
ATOM 671 O O . ARG A 1 87 ? -12.748 -2.702 6.788 1.00 96.62 87 ARG A O 1
ATOM 678 N N . ALA A 1 88 ? -13.610 -1.911 4.871 1.00 96.81 88 ALA A N 1
ATOM 679 C CA . ALA A 1 88 ? -12.983 -0.596 4.954 1.00 96.81 88 ALA A CA 1
ATOM 680 C C . ALA A 1 88 ? -13.425 0.180 6.202 1.00 96.81 88 ALA A C 1
ATOM 682 O O . ALA A 1 88 ? -12.580 0.680 6.942 1.00 96.81 88 ALA A O 1
ATOM 683 N N . LEU A 1 89 ? -14.728 0.198 6.492 1.00 97.12 89 LEU A N 1
ATOM 684 C CA . LEU A 1 89 ? -15.251 0.813 7.710 1.00 97.12 89 LEU A CA 1
ATOM 685 C C . LEU A 1 89 ? -14.720 0.134 8.983 1.00 97.12 89 LEU A C 1
ATOM 687 O O . LEU A 1 89 ? -14.379 0.820 9.945 1.00 97.12 89 LEU A O 1
ATOM 691 N N . ALA A 1 90 ? -14.594 -1.195 8.994 1.00 97.44 90 ALA A N 1
ATOM 692 C CA . ALA A 1 90 ? -13.963 -1.906 10.105 1.00 97.44 90 ALA A CA 1
ATOM 693 C C . ALA A 1 90 ? -12.496 -1.473 10.309 1.00 97.44 90 ALA A C 1
ATOM 695 O O . ALA A 1 90 ? -12.054 -1.346 11.450 1.00 97.44 90 ALA A O 1
ATOM 696 N N . GLY A 1 91 ? -11.755 -1.189 9.230 1.00 97.50 91 GLY A N 1
ATOM 697 C CA . GLY A 1 91 ? -10.384 -0.659 9.283 1.00 97.50 91 GLY A CA 1
ATOM 698 C C . GLY A 1 91 ? -10.299 0.722 9.933 1.00 97.50 91 GLY A C 1
ATOM 699 O O . GLY A 1 91 ? -9.440 0.956 10.792 1.00 97.50 91 GLY A O 1
ATOM 700 N N . ASP A 1 92 ? -11.248 1.596 9.603 1.00 97.25 92 ASP A N 1
ATOM 701 C CA . ASP A 1 92 ? -11.352 2.933 10.190 1.00 97.25 92 ASP A CA 1
ATOM 702 C C . ASP A 1 92 ? -11.682 2.869 11.684 1.00 97.25 92 ASP A C 1
ATOM 704 O O . ASP A 1 92 ? -11.042 3.517 12.517 1.00 97.25 92 ASP A O 1
ATOM 708 N N . LEU A 1 93 ? -12.663 2.040 12.044 1.00 97.69 93 LEU A N 1
ATOM 709 C CA . LEU A 1 93 ? -13.055 1.824 13.434 1.00 97.69 93 LEU A CA 1
ATOM 710 C C . LEU A 1 93 ? -11.921 1.184 14.237 1.00 97.69 93 LEU A C 1
ATOM 712 O O . LEU A 1 93 ? -11.713 1.543 15.397 1.00 97.69 93 LEU A O 1
ATOM 716 N N . LEU A 1 94 ? -11.145 0.287 13.625 1.00 97.12 94 LEU A N 1
ATOM 717 C CA . LEU A 1 94 ? -9.963 -0.301 14.242 1.00 97.12 94 LEU A CA 1
ATOM 718 C C . LEU A 1 94 ? -8.908 0.764 14.574 1.00 97.12 94 LEU A C 1
ATOM 720 O O . LEU A 1 94 ? -8.311 0.699 15.649 1.00 97.12 94 LEU A O 1
ATOM 724 N N . ALA A 1 95 ? -8.722 1.776 13.718 1.00 95.88 95 ALA A N 1
ATOM 725 C CA . ALA A 1 95 ? -7.839 2.907 14.012 1.00 95.88 95 ALA A CA 1
ATOM 726 C C . ALA A 1 95 ? -8.275 3.629 15.298 1.00 95.88 95 ALA A C 1
ATOM 728 O O . ALA A 1 95 ? -7.469 3.851 16.202 1.00 95.88 95 ALA A O 1
ATOM 729 N N . GLN A 1 96 ? -9.575 3.915 15.413 1.00 95.44 96 GLN A N 1
ATOM 730 C CA . GLN A 1 96 ? -10.184 4.619 16.549 1.00 95.44 96 GLN A CA 1
ATOM 731 C C . GLN A 1 96 ? -10.158 3.795 17.845 1.00 95.44 96 GLN A C 1
ATOM 733 O O . GLN A 1 96 ? -9.993 4.336 18.939 1.00 95.44 96 GLN A O 1
ATOM 738 N N . LEU A 1 97 ? -10.292 2.474 17.726 1.00 95.25 97 LEU A N 1
ATOM 739 C CA . LEU A 1 97 ? -10.216 1.521 18.834 1.00 95.25 97 LEU A CA 1
ATOM 740 C C . LEU A 1 97 ? -8.768 1.200 19.252 1.00 95.25 97 LEU A C 1
ATOM 742 O O . LEU A 1 97 ? -8.549 0.478 20.229 1.00 95.25 97 LEU A O 1
ATOM 746 N N . GLY A 1 98 ? -7.768 1.753 18.564 1.00 94.56 98 GLY A N 1
ATOM 747 C CA . GLY A 1 98 ? -6.355 1.537 18.853 1.00 94.56 98 GLY A CA 1
ATOM 748 C C . GLY A 1 98 ? -5.824 0.264 18.209 1.00 94.56 98 GLY A C 1
ATOM 749 O O . GLY A 1 98 ? -5.553 -0.715 18.906 1.00 94.56 98 GLY A O 1
ATOM 750 N N . ASP A 1 99 ? -5.655 0.313 16.888 1.00 96.62 99 ASP A N 1
ATOM 751 C CA . ASP A 1 99 ? -5.180 -0.784 16.044 1.00 96.62 99 ASP A CA 1
ATOM 752 C C . ASP A 1 99 ? -3.937 -1.482 16.647 1.00 96.62 99 ASP A C 1
ATOM 754 O O . ASP A 1 99 ? -2.925 -0.813 16.920 1.00 96.62 99 ASP A O 1
ATOM 758 N N . PRO A 1 100 ? -3.999 -2.809 16.892 1.00 96.56 100 PRO A N 1
ATOM 759 C CA . PRO A 1 100 ? -2.912 -3.557 17.515 1.00 96.56 100 PRO A CA 1
ATOM 760 C C . PRO A 1 100 ? -1.794 -3.928 16.528 1.00 96.56 100 PRO A C 1
ATOM 762 O O . PRO A 1 100 ? -0.750 -4.436 16.944 1.00 96.56 100 PRO A O 1
ATOM 765 N N . ARG A 1 101 ? -1.973 -3.700 15.220 1.00 97.31 101 ARG A N 1
ATOM 766 C CA . ARG A 1 101 ? -0.988 -4.049 14.191 1.00 97.31 101 ARG A CA 1
ATOM 767 C C . ARG A 1 101 ? 0.184 -3.078 14.201 1.00 97.31 101 ARG A C 1
ATOM 769 O O . ARG A 1 101 ? 0.237 -2.121 13.433 1.00 97.31 101 ARG A O 1
ATOM 776 N N . ARG A 1 102 ? 1.176 -3.374 15.042 1.00 97.88 102 ARG A N 1
ATOM 777 C CA . ARG A 1 102 ? 2.414 -2.584 15.155 1.00 97.88 102 ARG A CA 1
ATOM 778 C C . ARG A 1 102 ? 3.095 -2.335 13.810 1.00 97.88 102 ARG A C 1
ATOM 780 O O . ARG A 1 102 ? 3.576 -1.235 13.586 1.00 97.88 102 ARG A O 1
ATOM 787 N N . HIS A 1 103 ? 3.063 -3.296 12.886 1.00 97.88 103 HIS A N 1
ATOM 788 C CA . HIS A 1 103 ? 3.673 -3.144 11.561 1.00 97.88 103 HIS A CA 1
ATOM 789 C C . HIS A 1 103 ? 3.062 -2.037 10.693 1.00 97.88 103 HIS A C 1
ATOM 791 O O . HIS A 1 103 ? 3.730 -1.595 9.770 1.00 97.88 103 HIS A O 1
ATOM 797 N N . LEU A 1 104 ? 1.844 -1.567 10.991 1.00 97.75 104 LEU A N 1
ATOM 798 C CA . LEU A 1 104 ? 1.219 -0.402 10.348 1.00 97.75 104 LEU A CA 1
ATOM 799 C C . LEU A 1 104 ? 1.389 0.886 11.156 1.00 97.75 104 LEU A C 1
ATOM 801 O O . LEU A 1 104 ? 0.971 1.946 10.710 1.00 97.75 104 LEU A O 1
ATOM 805 N N . ARG A 1 105 ? 1.942 0.816 12.366 1.00 97.75 105 ARG A N 1
ATOM 806 C CA . ARG A 1 105 ? 1.985 1.948 13.300 1.00 97.75 105 ARG A CA 1
ATOM 807 C C . ARG A 1 105 ? 3.379 2.349 13.717 1.00 97.75 105 ARG A C 1
ATOM 809 O O . ARG A 1 105 ? 3.565 3.467 14.165 1.00 97.75 105 ARG A O 1
ATOM 816 N N . GLU A 1 106 ? 4.345 1.456 13.598 1.00 98.38 106 GLU A N 1
ATOM 817 C CA . GLU A 1 106 ? 5.703 1.619 14.093 1.00 98.38 106 GLU A CA 1
ATOM 818 C C . GLU A 1 106 ? 6.673 1.288 12.975 1.00 98.38 106 GLU A C 1
ATOM 820 O O . GLU A 1 106 ? 6.570 0.225 12.357 1.00 98.38 106 GLU A O 1
ATOM 825 N N . VAL A 1 107 ? 7.622 2.191 12.723 1.00 98.44 107 VAL A N 1
ATOM 826 C CA . VAL A 1 107 ? 8.582 2.001 11.632 1.00 98.44 107 VAL A CA 1
ATOM 827 C C . VAL A 1 107 ? 9.398 0.731 11.861 1.00 98.44 107 VAL A C 1
ATOM 829 O O . VAL A 1 107 ? 9.433 -0.129 10.995 1.00 98.44 107 VAL A O 1
ATOM 832 N N . ASP A 1 108 ? 9.917 0.504 13.069 1.00 98.00 108 ASP A N 1
ATOM 833 C CA . ASP A 1 108 ? 10.773 -0.655 13.378 1.00 98.00 108 ASP A CA 1
ATOM 834 C C . ASP A 1 108 ? 10.026 -2.004 13.384 1.00 98.00 108 ASP A C 1
ATOM 836 O O . ASP A 1 108 ? 10.656 -3.059 13.458 1.00 98.00 108 ASP A O 1
ATOM 840 N N . ALA A 1 109 ? 8.692 -1.988 13.300 1.00 98.25 109 ALA A N 1
ATOM 841 C CA . ALA A 1 109 ? 7.864 -3.183 13.166 1.00 98.25 109 ALA A CA 1
ATOM 842 C C . ALA A 1 109 ? 7.364 -3.408 11.729 1.00 98.25 109 ALA A C 1
ATOM 844 O O . ALA A 1 109 ? 6.622 -4.365 11.503 1.00 98.25 109 ALA A O 1
ATOM 845 N N . MET A 1 110 ? 7.722 -2.538 10.775 1.00 98.56 110 MET A N 1
ATOM 846 C CA . MET A 1 110 ? 7.340 -2.674 9.368 1.00 98.56 110 MET A CA 1
ATOM 847 C C . MET A 1 110 ? 7.668 -4.070 8.836 1.00 98.56 110 MET A C 1
ATOM 849 O O . MET A 1 110 ? 8.735 -4.628 9.111 1.00 98.56 110 MET A O 1
ATOM 853 N N . ARG A 1 111 ? 6.742 -4.609 8.041 1.00 98.38 111 ARG A N 1
ATOM 854 C CA . ARG A 1 111 ? 6.901 -5.888 7.351 1.00 98.38 111 ARG A CA 1
ATOM 855 C C . ARG A 1 111 ? 7.242 -5.665 5.890 1.00 98.38 111 ARG A C 1
ATOM 857 O O . ARG A 1 111 ? 6.729 -4.751 5.243 1.00 98.38 111 ARG A O 1
ATOM 864 N N . PHE A 1 112 ? 8.084 -6.544 5.373 1.00 98.69 112 PHE A N 1
ATOM 865 C CA . PHE A 1 112 ? 8.521 -6.543 3.992 1.00 98.69 112 PHE A CA 1
ATOM 866 C C . PHE A 1 112 ? 8.342 -7.924 3.382 1.00 98.69 112 PHE A C 1
ATOM 868 O O . PHE A 1 112 ? 8.530 -8.937 4.045 1.00 98.69 112 PHE A O 1
ATOM 875 N N . VAL A 1 113 ? 8.004 -7.953 2.103 1.00 98.56 113 VAL A N 1
ATOM 876 C CA . VAL A 1 113 ? 7.865 -9.152 1.287 1.00 98.56 113 VAL A CA 1
ATOM 877 C C . VAL A 1 113 ? 9.174 -9.405 0.551 1.00 98.56 113 VAL A C 1
ATOM 879 O O . VAL A 1 113 ? 9.708 -8.501 -0.097 1.00 98.56 113 VAL A O 1
ATOM 882 N N . PHE A 1 114 ? 9.682 -10.634 0.635 1.00 98.44 114 PHE A N 1
ATOM 883 C CA . PHE A 1 114 ? 10.843 -11.061 -0.139 1.00 98.44 114 PHE A CA 1
ATOM 884 C C . PHE A 1 114 ? 10.482 -11.210 -1.617 1.00 98.44 114 PHE A C 1
ATOM 886 O O . PHE A 1 114 ? 9.538 -11.925 -1.965 1.00 98.44 114 PHE A O 1
ATOM 893 N N . VAL A 1 115 ? 11.275 -10.595 -2.492 1.00 98.31 115 VAL A N 1
ATOM 894 C CA . VAL A 1 115 ? 11.164 -10.762 -3.939 1.00 98.31 115 VAL A CA 1
ATOM 895 C C . VAL A 1 115 ? 12.445 -11.409 -4.471 1.00 98.31 115 VAL A C 1
ATOM 897 O O . VAL A 1 115 ? 13.497 -10.761 -4.485 1.00 98.31 115 VAL A O 1
ATOM 900 N N . PRO A 1 116 ? 12.380 -12.678 -4.921 1.00 96.94 116 PRO A N 1
ATOM 901 C CA . PRO A 1 116 ? 13.540 -13.363 -5.472 1.00 96.94 116 PRO A CA 1
ATOM 902 C C . PRO A 1 116 ? 14.040 -12.690 -6.748 1.00 96.94 116 PRO A C 1
ATOM 904 O O . PRO A 1 116 ? 13.252 -12.211 -7.572 1.00 96.94 116 PRO A O 1
ATOM 907 N N . ARG A 1 117 ? 15.353 -12.728 -6.962 1.00 95.56 117 ARG A N 1
ATOM 908 C CA . ARG A 1 117 ? 15.986 -12.412 -8.244 1.00 95.56 117 ARG A CA 1
ATOM 909 C C . ARG A 1 117 ? 15.413 -13.241 -9.388 1.00 95.56 117 ARG A C 1
ATOM 911 O O . ARG A 1 117 ? 14.831 -14.303 -9.185 1.00 95.56 117 ARG A O 1
ATOM 918 N N . GLY A 1 118 ? 15.638 -12.773 -10.608 1.00 93.94 118 GLY A N 1
ATOM 919 C CA . GLY A 1 118 ? 15.324 -13.522 -11.818 1.00 93.94 118 GLY A CA 1
ATOM 920 C C . GLY A 1 118 ? 14.231 -12.883 -12.656 1.00 93.94 118 GLY A C 1
ATOM 921 O O . GLY A 1 118 ? 13.766 -11.770 -12.399 1.00 93.94 118 GLY A O 1
ATOM 922 N N . ARG A 1 119 ? 13.848 -13.612 -13.695 1.00 97.31 119 ARG A N 1
ATOM 923 C CA . ARG A 1 119 ? 13.081 -13.090 -14.824 1.00 97.31 119 ARG A CA 1
ATOM 924 C C . ARG A 1 119 ? 11.610 -12.913 -14.464 1.00 97.31 119 ARG A C 1
ATOM 926 O O . ARG A 1 119 ? 11.053 -13.677 -13.670 1.00 97.31 119 ARG A O 1
ATOM 933 N N . PHE A 1 120 ? 10.973 -11.915 -15.059 1.00 98.19 120 PHE A N 1
ATOM 934 C CA . PHE A 1 120 ? 9.535 -11.690 -14.943 1.00 98.19 120 PHE A CA 1
ATOM 935 C C . PHE A 1 120 ? 8.985 -11.040 -16.210 1.00 98.19 120 PHE A C 1
ATOM 937 O O . PHE A 1 120 ? 9.734 -10.466 -16.998 1.00 98.19 120 PHE A O 1
ATOM 944 N N . TRP A 1 121 ? 7.672 -11.124 -16.398 1.00 98.31 121 TRP A N 1
ATOM 945 C CA . TRP A 1 121 ? 6.995 -10.424 -17.482 1.00 98.31 121 TRP A CA 1
ATOM 946 C C . TRP A 1 121 ? 6.657 -8.994 -17.061 1.00 98.31 121 TRP A C 1
ATOM 948 O O . TRP A 1 121 ? 6.006 -8.789 -16.036 1.00 98.31 121 TRP A O 1
ATOM 958 N N . MET A 1 122 ? 7.078 -8.017 -17.860 1.00 98.19 122 MET A N 1
ATOM 959 C CA . MET A 1 122 ? 6.868 -6.593 -17.613 1.00 98.19 122 MET A CA 1
ATOM 960 C C . MET A 1 122 ? 6.106 -5.946 -18.770 1.00 98.19 122 MET A C 1
ATOM 962 O O . MET A 1 122 ? 6.348 -6.264 -19.932 1.00 98.19 122 MET A O 1
ATOM 966 N N . GLY A 1 123 ? 5.204 -5.017 -18.460 1.00 97.19 123 GLY A N 1
ATOM 967 C CA . GLY A 1 123 ? 4.322 -4.369 -19.429 1.00 97.19 123 GLY A CA 1
ATOM 968 C C . GLY A 1 123 ? 3.027 -5.142 -19.665 1.00 97.19 123 GLY A C 1
ATOM 969 O O . GLY A 1 123 ? 2.619 -5.987 -18.863 1.00 97.19 123 GLY A O 1
ATOM 970 N N . GLN A 1 124 ? 2.341 -4.830 -20.760 1.00 94.06 124 GLN A N 1
ATOM 971 C CA . GLN A 1 124 ? 1.087 -5.476 -21.115 1.00 94.06 124 GLN A CA 1
ATOM 972 C C . GLN A 1 124 ? 0.999 -5.834 -22.594 1.00 94.06 124 GLN A C 1
ATOM 974 O O . GLN A 1 124 ? 1.435 -5.098 -23.477 1.00 94.06 124 GLN A O 1
ATOM 979 N N . GLU A 1 125 ? 0.379 -6.982 -22.859 1.00 93.25 125 GLU A N 1
ATOM 980 C CA . GLU A 1 125 ? 0.034 -7.397 -24.205 1.00 93.25 125 GLU A CA 1
ATOM 981 C C . GLU A 1 125 ? -0.892 -6.364 -24.870 1.00 93.25 125 GLU A C 1
ATOM 983 O O . GLU A 1 125 ? -1.841 -5.855 -24.266 1.00 93.25 125 GLU A O 1
ATOM 988 N N . GLY A 1 126 ? -0.571 -6.018 -26.117 1.00 90.75 126 GLY A N 1
ATOM 989 C CA . GLY A 1 126 ? -1.309 -5.031 -26.905 1.00 90.75 126 GLY A CA 1
ATOM 990 C C . GLY A 1 126 ? -1.056 -3.561 -26.542 1.00 90.75 126 GLY A C 1
ATOM 991 O O . GLY A 1 126 ? -1.567 -2.689 -27.244 1.00 90.75 126 GLY A O 1
ATOM 992 N N . ASP A 1 127 ? -0.265 -3.253 -25.507 1.00 91.50 127 ASP A N 1
ATOM 993 C CA . ASP A 1 127 ? 0.122 -1.874 -25.191 1.00 91.50 127 ASP A CA 1
ATOM 994 C C . ASP A 1 127 ? 1.367 -1.470 -25.993 1.00 91.50 127 ASP A C 1
ATOM 996 O O . ASP A 1 127 ? 2.441 -2.038 -25.835 1.00 91.50 127 ASP A O 1
ATOM 1000 N N . GLN A 1 128 ? 1.242 -0.476 -26.871 1.00 89.31 128 GLN A N 1
ATOM 1001 C CA . GLN A 1 128 ? 2.365 -0.017 -27.695 1.00 89.31 128 GLN A CA 1
ATOM 1002 C C . GLN A 1 128 ? 3.386 0.826 -26.917 1.00 89.31 128 GLN A C 1
ATOM 1004 O O . GLN A 1 128 ? 4.546 0.897 -27.317 1.00 89.31 128 GLN A O 1
ATOM 1009 N N . LYS A 1 129 ? 2.971 1.486 -25.828 1.00 87.31 129 LYS A N 1
ATOM 1010 C CA . LYS A 1 129 ? 3.842 2.340 -25.003 1.00 87.31 129 LYS A CA 1
ATOM 1011 C C . LYS A 1 129 ? 4.535 1.547 -23.894 1.00 87.31 129 LYS A C 1
ATOM 1013 O O . LYS A 1 129 ? 5.616 1.939 -23.453 1.00 87.31 129 LYS A O 1
ATOM 1018 N N . ALA A 1 130 ? 3.927 0.444 -23.464 1.00 92.12 130 ALA A N 1
ATOM 1019 C CA . ALA A 1 130 ? 4.469 -0.480 -22.474 1.00 92.12 130 ALA A CA 1
ATOM 1020 C C . ALA A 1 130 ? 4.250 -1.950 -22.894 1.00 92.12 130 ALA A C 1
ATOM 1022 O O . ALA A 1 130 ? 3.558 -2.686 -22.185 1.00 92.12 130 ALA A O 1
ATOM 1023 N N . PRO A 1 131 ? 4.815 -2.398 -24.034 1.00 96.06 131 PRO A N 1
ATOM 1024 C CA . PRO A 1 131 ? 4.593 -3.749 -24.539 1.00 96.06 131 PRO A CA 1
ATOM 1025 C C . PRO A 1 131 ? 5.100 -4.804 -23.564 1.00 96.06 131 PRO A C 1
ATOM 1027 O O . PRO A 1 131 ? 6.130 -4.625 -22.905 1.00 96.06 131 PRO A O 1
ATOM 1030 N N . LEU A 1 132 ? 4.377 -5.922 -23.511 1.00 97.44 132 LEU A N 1
ATOM 1031 C CA . LEU A 1 132 ? 4.785 -7.087 -22.741 1.00 97.44 132 LEU A CA 1
ATOM 1032 C C . LEU A 1 132 ? 6.132 -7.611 -23.243 1.00 97.44 132 LEU A C 1
ATOM 1034 O O . LEU A 1 132 ? 6.292 -7.913 -24.424 1.00 97.44 132 LEU A O 1
ATOM 1038 N N . HIS A 1 133 ? 7.087 -7.738 -22.334 1.00 97.38 133 HIS A N 1
ATOM 1039 C CA . HIS A 1 133 ? 8.404 -8.300 -22.600 1.00 97.38 133 HIS A CA 1
ATOM 1040 C C . HIS A 1 133 ? 8.913 -9.040 -21.364 1.00 97.38 133 HIS A C 1
ATOM 1042 O O . HIS A 1 133 ? 8.485 -8.778 -20.238 1.00 97.38 133 HIS A O 1
ATOM 1048 N N . GLU A 1 134 ? 9.830 -9.977 -21.573 1.00 97.00 134 GLU A N 1
ATOM 1049 C CA . GLU A 1 134 ? 10.555 -10.604 -20.475 1.00 97.00 134 GLU A CA 1
ATOM 1050 C C . GLU A 1 134 ? 11.677 -9.663 -20.024 1.00 97.00 134 GLU A C 1
ATOM 1052 O O . GLU A 1 134 ? 12.500 -9.233 -20.831 1.00 97.00 134 GLU A O 1
ATOM 1057 N N . ASN A 1 135 ? 11.691 -9.322 -18.739 1.00 96.06 135 ASN A N 1
ATOM 1058 C CA . ASN A 1 135 ? 12.748 -8.537 -18.121 1.00 96.06 135 ASN A CA 1
ATOM 1059 C C . ASN A 1 135 ? 13.644 -9.471 -17.300 1.00 96.06 135 ASN A C 1
ATOM 1061 O O . ASN A 1 135 ? 13.207 -10.076 -16.316 1.00 96.06 135 ASN A O 1
ATOM 1065 N N . ASP A 1 136 ? 14.904 -9.570 -17.713 1.00 94.12 136 ASP A N 1
ATOM 1066 C CA . ASP A 1 136 ? 15.960 -10.375 -17.098 1.00 94.12 136 ASP A CA 1
ATOM 1067 C C . ASP A 1 136 ? 16.976 -9.535 -16.304 1.00 94.12 136 ASP A C 1
ATOM 1069 O O . ASP A 1 136 ? 17.922 -10.075 -15.735 1.00 94.12 136 ASP A O 1
ATOM 1073 N N . THR A 1 137 ? 16.755 -8.221 -16.210 1.00 91.56 137 THR A N 1
ATOM 1074 C CA . THR A 1 137 ? 17.706 -7.262 -15.627 1.00 91.56 137 THR A CA 1
ATOM 1075 C C . THR A 1 137 ? 17.589 -7.110 -14.106 1.00 91.56 137 THR A C 1
ATOM 1077 O O . THR A 1 137 ? 18.462 -6.512 -13.481 1.00 91.56 137 THR A O 1
ATOM 1080 N N . LEU A 1 138 ? 16.542 -7.667 -13.482 1.00 92.62 138 LEU A N 1
ATOM 1081 C CA . LEU A 1 138 ? 16.414 -7.766 -12.020 1.00 92.62 138 LEU A CA 1
ATOM 1082 C C . LEU A 1 138 ? 17.083 -9.051 -11.498 1.00 92.62 138 LEU A C 1
ATOM 1084 O O . LEU A 1 138 ? 16.419 -10.001 -11.071 1.00 92.62 138 LEU A O 1
ATOM 1088 N N . ASP A 1 139 ? 18.414 -9.072 -11.540 1.00 91.00 139 ASP A N 1
ATOM 1089 C CA . ASP A 1 139 ? 19.277 -10.214 -11.194 1.00 91.00 139 ASP A CA 1
ATOM 1090 C C . ASP A 1 139 ? 19.659 -10.306 -9.699 1.00 91.00 139 ASP A C 1
ATOM 1092 O O . ASP A 1 139 ? 20.465 -11.151 -9.287 1.00 91.00 139 ASP A O 1
ATOM 1096 N N . TYR A 1 140 ? 19.024 -9.485 -8.861 1.00 93.44 140 TYR A N 1
ATOM 1097 C CA . TYR A 1 140 ? 19.222 -9.421 -7.416 1.00 93.44 140 TYR A CA 1
ATOM 1098 C C . TYR A 1 140 ? 17.923 -9.635 -6.642 1.00 93.44 140 TYR A C 1
ATOM 1100 O O . TYR A 1 140 ? 16.823 -9.352 -7.118 1.00 93.44 140 TYR A O 1
ATOM 1108 N N . ASP A 1 141 ? 18.081 -10.145 -5.423 1.00 95.62 141 ASP A N 1
ATOM 1109 C CA . ASP A 1 141 ? 16.992 -10.259 -4.463 1.00 95.62 141 ASP A CA 1
ATOM 1110 C C . ASP A 1 141 ? 16.780 -8.919 -3.757 1.00 95.62 141 ASP A C 1
ATOM 1112 O O . ASP A 1 141 ? 17.731 -8.159 -3.536 1.00 95.62 141 ASP A O 1
ATOM 1116 N N . TYR A 1 142 ? 15.542 -8.642 -3.366 1.00 97.50 142 TYR A N 1
ATOM 1117 C CA . TYR A 1 142 ? 15.199 -7.449 -2.603 1.00 97.50 142 TYR A CA 1
ATOM 1118 C C . TYR A 1 142 ? 14.000 -7.707 -1.693 1.00 97.50 142 TYR A C 1
ATOM 1120 O O . TYR A 1 142 ? 13.303 -8.715 -1.809 1.00 97.50 142 TYR A O 1
ATOM 1128 N N . TRP A 1 143 ? 13.768 -6.774 -0.779 1.00 98.62 143 TRP A N 1
ATOM 1129 C CA . TRP A 1 143 ? 12.582 -6.732 0.059 1.00 98.62 143 TRP A CA 1
ATOM 1130 C C . TRP A 1 143 ? 11.787 -5.477 -0.277 1.00 98.62 143 TRP A C 1
ATOM 1132 O O . TRP A 1 143 ? 12.363 -4.409 -0.479 1.00 98.62 143 TRP A O 1
ATOM 1142 N N . ILE A 1 144 ? 10.468 -5.582 -0.330 1.00 98.81 144 ILE A N 1
ATOM 1143 C CA . ILE A 1 144 ? 9.579 -4.442 -0.573 1.00 98.81 144 ILE A CA 1
ATOM 1144 C C . ILE A 1 144 ? 8.511 -4.393 0.512 1.00 98.81 144 ILE A C 1
ATOM 1146 O O . ILE A 1 144 ? 8.087 -5.438 0.994 1.00 98.81 144 ILE A O 1
ATOM 1150 N N . GLY A 1 145 ? 8.120 -3.197 0.948 1.00 98.75 145 GLY A N 1
ATOM 1151 C CA . GLY A 1 145 ? 7.135 -3.011 2.009 1.00 98.75 145 GLY A CA 1
ATOM 1152 C C . GLY A 1 145 ? 5.873 -3.797 1.686 1.00 98.75 145 GLY A C 1
ATOM 1153 O O . GLY A 1 145 ? 5.398 -3.755 0.549 1.00 98.75 145 GLY A O 1
ATOM 1154 N N . GLU A 1 146 ? 5.365 -4.545 2.665 1.00 98.69 146 GLU A N 1
ATOM 1155 C CA . GLU A 1 146 ? 4.158 -5.353 2.487 1.00 98.69 146 GLU A CA 1
ATOM 1156 C C . GLU A 1 146 ? 2.975 -4.467 2.081 1.00 98.69 146 GLU A C 1
ATOM 1158 O O . GLU A 1 146 ? 2.255 -4.808 1.149 1.00 98.69 146 GLU A O 1
ATOM 1163 N N . SER A 1 147 ? 2.844 -3.297 2.703 1.00 98.31 147 SER A N 1
ATOM 1164 C CA . SER A 1 147 ? 1.839 -2.274 2.414 1.00 98.31 147 SER A CA 1
ATOM 1165 C C . SER A 1 147 ? 2.498 -0.921 2.089 1.00 98.31 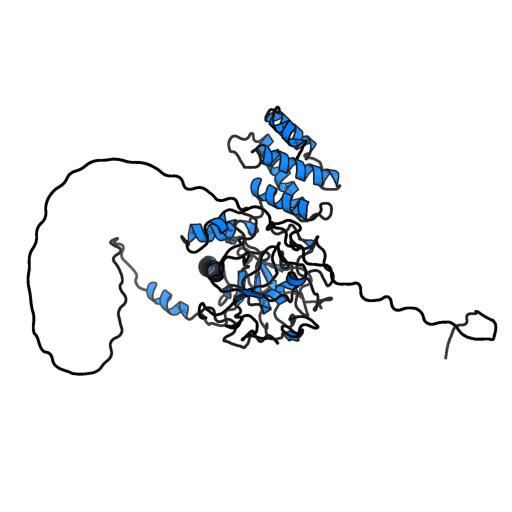147 SER A C 1
ATOM 1167 O O . SER A 1 147 ? 3.695 -0.743 2.359 1.00 98.31 147 SER A O 1
ATOM 1169 N N . PRO A 1 148 ? 1.738 0.062 1.569 1.00 98.69 148 PRO A N 1
ATOM 1170 C CA . PRO A 1 148 ? 2.164 1.460 1.558 1.00 98.69 148 PRO A CA 1
ATOM 1171 C C . PRO A 1 148 ? 2.540 1.957 2.961 1.00 98.69 148 PRO A C 1
ATOM 1173 O O . PRO A 1 148 ? 2.052 1.433 3.970 1.00 98.69 148 PRO A O 1
ATOM 1176 N N . VAL A 1 149 ? 3.391 2.985 3.020 1.00 98.81 149 VAL A N 1
ATOM 1177 C CA . VAL A 1 149 ? 3.722 3.668 4.278 1.00 98.81 149 VAL A CA 1
ATOM 1178 C C . VAL A 1 149 ? 2.464 4.316 4.841 1.00 98.81 149 VAL A C 1
ATOM 1180 O O . VAL A 1 149 ? 1.704 4.948 4.110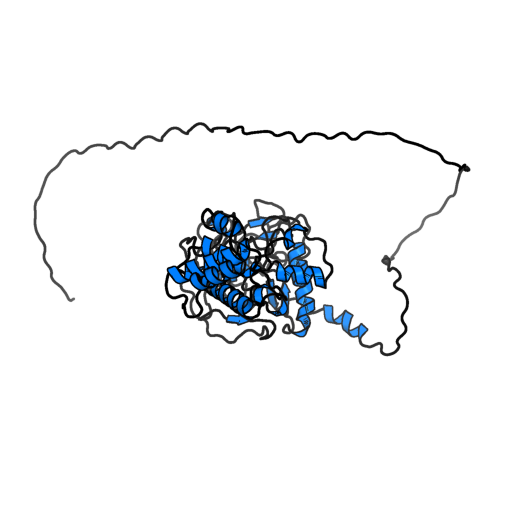 1.00 98.81 149 VAL A O 1
ATOM 1183 N N . THR A 1 150 ? 2.235 4.162 6.140 1.00 98.75 150 THR A N 1
ATOM 1184 C CA . THR A 1 150 ? 1.047 4.703 6.807 1.00 98.75 150 THR A CA 1
ATOM 1185 C C . THR A 1 150 ? 1.277 6.092 7.384 1.00 98.75 150 THR A C 1
ATOM 1187 O O . THR A 1 150 ? 2.413 6.524 7.605 1.00 98.75 150 THR A O 1
ATOM 1190 N N . VAL A 1 151 ? 0.182 6.774 7.717 1.00 98.31 151 VAL A N 1
ATOM 1191 C CA . VAL A 1 151 ? 0.217 8.058 8.424 1.00 98.31 151 VAL A CA 1
ATOM 1192 C C . VAL A 1 151 ? 0.997 7.951 9.740 1.00 98.31 151 VAL A C 1
ATOM 1194 O O . VAL A 1 151 ? 1.840 8.801 10.019 1.00 98.31 151 VAL A O 1
ATOM 1197 N N . ALA A 1 152 ? 0.792 6.898 10.541 1.00 98.44 152 ALA A N 1
ATOM 1198 C CA . ALA A 1 152 ? 1.510 6.722 11.808 1.00 98.44 152 ALA A CA 1
ATOM 1199 C C . ALA A 1 152 ? 3.023 6.510 11.634 1.00 98.44 152 ALA A C 1
ATOM 1201 O O . ALA A 1 152 ? 3.821 6.992 12.444 1.00 98.44 152 ALA A O 1
ATOM 1202 N N . GLN A 1 153 ? 3.435 5.805 10.580 1.00 98.75 153 GLN A N 1
ATOM 1203 C CA . GLN A 1 153 ? 4.850 5.621 10.259 1.00 98.75 153 GLN A CA 1
ATOM 1204 C C . GLN A 1 153 ? 5.480 6.933 9.787 1.00 98.75 153 GLN A C 1
ATOM 1206 O O . GLN A 1 153 ? 6.536 7.323 10.286 1.00 98.75 153 GLN A O 1
ATOM 1211 N N . PHE A 1 154 ? 4.819 7.651 8.874 1.00 98.56 154 PHE A N 1
ATOM 1212 C CA . PHE A 1 154 ? 5.308 8.940 8.385 1.00 98.56 154 PHE A CA 1
ATOM 1213 C C . PHE A 1 154 ? 5.349 9.999 9.496 1.00 98.56 154 PHE A C 1
ATOM 1215 O O . PHE A 1 154 ? 6.294 10.783 9.574 1.00 98.56 154 PHE A O 1
ATOM 1222 N N . ARG A 1 155 ? 4.391 9.972 10.429 1.00 98.00 155 ARG A N 1
ATOM 1223 C CA . ARG A 1 155 ? 4.394 10.848 11.605 1.00 98.00 155 ARG A CA 1
ATOM 1224 C C . ARG A 1 155 ? 5.625 10.637 12.486 1.00 98.00 155 ARG A C 1
ATOM 1226 O O . ARG A 1 155 ? 6.238 11.619 12.888 1.00 98.00 155 ARG A O 1
ATOM 1233 N N . GLN A 1 156 ? 6.046 9.391 12.724 1.00 98.44 156 GLN A N 1
ATOM 1234 C CA . GLN A 1 156 ? 7.289 9.118 13.464 1.00 98.44 156 GLN A CA 1
ATOM 1235 C C . GLN A 1 156 ? 8.518 9.722 12.790 1.00 98.44 156 GLN A C 1
ATOM 1237 O O . GLN A 1 156 ? 9.404 10.217 13.482 1.00 98.44 156 GLN A O 1
ATOM 1242 N N . PHE A 1 157 ? 8.576 9.694 11.457 1.00 98.31 157 PHE A N 1
ATOM 1243 C CA . PHE A 1 157 ? 9.630 10.380 10.714 1.00 98.31 157 PHE A CA 1
ATOM 1244 C C . PHE A 1 157 ? 9.596 11.888 10.988 1.00 98.31 157 PHE A C 1
ATOM 1246 O O . PHE A 1 157 ? 10.596 12.442 11.442 1.00 98.31 157 PHE A O 1
ATOM 1253 N N . VAL A 1 158 ? 8.441 12.528 10.788 1.00 98.00 158 VAL A N 1
ATOM 1254 C CA . VAL A 1 158 ? 8.261 13.973 10.993 1.00 98.00 158 VAL A CA 1
ATOM 1255 C C . VAL A 1 158 ? 8.642 14.395 12.413 1.00 98.00 158 VAL A C 1
ATOM 1257 O O . VAL A 1 158 ? 9.410 15.343 12.582 1.00 98.00 158 VAL A O 1
ATOM 1260 N N . GLU A 1 159 ? 8.166 13.672 13.425 1.00 96.94 159 GLU A N 1
ATOM 1261 C CA . GLU A 1 159 ? 8.444 13.947 14.837 1.00 96.94 159 GLU A CA 1
ATOM 1262 C C . GLU A 1 159 ? 9.920 13.728 15.195 1.00 96.94 159 GLU A C 1
ATOM 1264 O O . GLU A 1 159 ? 10.512 14.546 15.899 1.00 96.94 159 GLU A O 1
ATOM 1269 N N . ALA A 1 160 ? 10.539 12.652 14.698 1.00 97.81 160 ALA A N 1
ATOM 1270 C CA . ALA A 1 160 ? 11.922 12.319 15.027 1.00 97.81 160 ALA A CA 1
ATOM 1271 C C . ALA A 1 160 ? 12.947 13.211 14.312 1.00 97.81 160 ALA A C 1
ATOM 1273 O O . ALA A 1 160 ? 14.024 13.453 14.859 1.00 97.81 160 ALA A O 1
ATOM 1274 N N . SER A 1 161 ? 12.656 13.671 13.091 1.00 96.81 161 SER A N 1
ATOM 1275 C CA . SER A 1 161 ? 13.598 14.463 12.291 1.00 96.81 161 SER A CA 1
ATOM 1276 C C . SER A 1 161 ? 13.286 15.961 12.252 1.00 96.81 161 SER A C 1
ATOM 1278 O O . SER A 1 161 ? 14.120 16.728 11.774 1.00 96.81 161 SER A O 1
ATOM 1280 N N . GLY A 1 162 ? 12.096 16.385 12.689 1.00 96.00 162 GLY A N 1
ATOM 1281 C CA . GLY A 1 162 ? 11.622 17.766 12.557 1.00 96.00 162 GLY A CA 1
ATOM 1282 C C . GLY A 1 162 ? 11.344 18.181 11.107 1.00 96.00 162 GLY A C 1
ATOM 1283 O O . GLY A 1 162 ? 11.584 19.329 10.741 1.00 96.00 162 GLY A O 1
ATOM 1284 N N . TYR A 1 163 ? 10.910 17.247 10.254 1.00 95.44 163 TYR A N 1
ATOM 1285 C CA . TYR A 1 163 ? 10.689 17.496 8.824 1.00 95.44 163 TYR A CA 1
ATOM 1286 C C . TYR A 1 163 ? 9.424 18.332 8.566 1.00 95.44 163 TYR A C 1
ATOM 1288 O O . TYR A 1 163 ? 8.360 18.004 9.079 1.00 95.44 163 TYR A O 1
ATOM 1296 N N . THR A 1 164 ? 9.507 19.384 7.742 1.00 91.94 164 THR A N 1
ATOM 1297 C CA . THR A 1 164 ? 8.407 20.361 7.556 1.00 91.94 164 THR A CA 1
ATOM 1298 C C . THR A 1 164 ? 8.000 20.630 6.105 1.00 91.94 164 THR A C 1
ATOM 1300 O O . THR A 1 164 ? 7.113 21.445 5.884 1.00 91.94 164 THR A O 1
ATOM 1303 N N . ALA A 1 165 ? 8.624 19.987 5.113 1.00 85.44 165 ALA A N 1
ATOM 1304 C CA . ALA A 1 165 ? 8.344 20.266 3.696 1.00 85.44 165 ALA A CA 1
ATOM 1305 C C . ALA A 1 165 ? 7.074 19.578 3.150 1.00 85.44 165 ALA A C 1
ATOM 1307 O O . ALA A 1 165 ? 6.675 19.847 2.020 1.00 85.44 165 ALA A O 1
ATOM 1308 N N . HIS A 1 166 ? 6.434 18.738 3.965 1.00 86.50 166 HIS A N 1
ATOM 1309 C CA . HIS A 1 166 ? 5.197 18.040 3.637 1.00 86.50 166 HIS A CA 1
ATOM 1310 C C . HIS A 1 166 ? 3.964 18.936 3.874 1.00 86.50 166 HIS A C 1
ATOM 1312 O O . HIS A 1 166 ? 3.998 19.800 4.758 1.00 86.50 166 HIS A O 1
ATOM 1318 N N . PRO A 1 167 ? 2.848 18.712 3.158 1.00 84.81 167 PRO A N 1
ATOM 1319 C CA . PRO A 1 167 ? 1.581 19.369 3.459 1.00 84.81 167 PRO A CA 1
ATOM 1320 C C . PRO A 1 167 ? 1.086 18.983 4.853 1.00 84.81 167 PRO A C 1
ATOM 1322 O O . PRO A 1 167 ? 1.140 17.812 5.237 1.00 84.81 167 PRO A O 1
ATOM 1325 N N . SER A 1 168 ? 0.550 19.949 5.601 1.00 81.12 168 SER A N 1
ATOM 1326 C CA . SER A 1 168 ? 0.001 19.703 6.943 1.00 81.12 168 SER A CA 1
ATOM 1327 C C . SER A 1 168 ? -1.111 18.650 6.952 1.00 81.12 168 SER A C 1
ATOM 1329 O O . SER A 1 168 ? -1.284 17.919 7.925 1.00 81.12 168 SER A O 1
ATOM 1331 N N . GLU A 1 169 ? -1.842 18.554 5.848 1.00 86.75 169 GLU A N 1
ATOM 1332 C CA . GLU A 1 169 ? -2.981 17.681 5.626 1.00 86.75 169 GLU A CA 1
ATOM 1333 C C . GLU A 1 169 ? -2.583 16.204 5.533 1.00 86.75 169 GLU A C 1
ATOM 1335 O O . GLU A 1 169 ? -3.387 15.343 5.885 1.00 86.75 169 GLU A O 1
ATOM 1340 N N . ALA A 1 170 ? -1.339 15.900 5.139 1.00 87.88 170 ALA A N 1
ATOM 1341 C CA . ALA A 1 170 ? -0.855 14.526 4.978 1.00 87.88 170 ALA A CA 1
ATOM 1342 C C . ALA A 1 170 ? -0.899 13.716 6.290 1.00 87.88 170 ALA A C 1
ATOM 1344 O O . ALA A 1 170 ? -0.948 12.489 6.265 1.00 87.88 170 ALA A O 1
ATOM 1345 N N . LEU A 1 171 ? -0.906 14.392 7.446 1.00 93.44 171 LEU A N 1
ATOM 1346 C CA . LEU A 1 171 ? -0.944 13.764 8.770 1.00 93.44 171 LEU A CA 1
ATOM 1347 C C . LEU A 1 171 ? -2.325 13.776 9.445 1.00 93.44 171 LEU A C 1
ATOM 1349 O O . LEU A 1 171 ? -2.428 13.334 10.596 1.00 93.44 171 LEU A O 1
ATOM 1353 N N . LEU A 1 172 ? -3.356 14.294 8.765 1.00 92.62 172 LEU A N 1
ATOM 1354 C CA . LEU A 1 172 ? -4.711 14.446 9.313 1.00 92.62 172 LEU A CA 1
ATOM 1355 C C . LEU A 1 172 ? -5.599 13.205 9.135 1.00 92.62 172 LEU A C 1
ATOM 1357 O O . LEU A 1 172 ? -6.647 13.128 9.778 1.00 92.62 172 LEU A O 1
ATOM 1361 N N . ASP A 1 173 ? -5.210 12.258 8.279 1.00 94.12 173 ASP A N 1
ATOM 1362 C CA . ASP A 1 173 ? -5.944 11.002 8.079 1.00 94.12 173 ASP A CA 1
ATOM 1363 C C . ASP A 1 173 ? -5.650 9.985 9.207 1.00 94.12 173 ASP A C 1
ATOM 1365 O O . ASP A 1 173 ? -4.821 10.216 10.095 1.00 94.12 173 ASP A O 1
ATOM 1369 N N . LEU A 1 174 ? -6.362 8.856 9.208 1.00 96.31 174 LEU A N 1
ATOM 1370 C CA . LEU A 1 174 ? -6.236 7.822 10.232 1.00 96.31 174 LEU A CA 1
ATOM 1371 C C . LEU A 1 174 ? -4.842 7.187 10.236 1.00 96.31 174 LEU A C 1
ATOM 1373 O O . LEU A 1 174 ? -4.291 6.822 9.202 1.00 96.31 174 LEU A O 1
ATOM 1377 N N . ASP A 1 175 ? -4.319 6.953 11.439 1.00 97.00 175 ASP A N 1
ATOM 1378 C CA . ASP A 1 175 ? -2.981 6.409 11.698 1.00 97.00 175 ASP A CA 1
ATOM 1379 C C . ASP A 1 175 ? -2.614 5.157 10.893 1.00 97.00 175 ASP A C 1
ATOM 1381 O O . ASP A 1 175 ? -1.454 4.980 10.525 1.00 97.00 175 ASP A O 1
ATOM 1385 N N . ASN A 1 176 ? -3.583 4.275 10.653 1.00 97.69 176 ASN A N 1
ATOM 1386 C CA . ASN A 1 176 ? -3.376 2.996 9.979 1.00 97.69 176 ASN A CA 1
ATOM 1387 C C . ASN A 1 176 ? -3.687 3.039 8.472 1.00 97.69 176 ASN A C 1
ATOM 1389 O O . ASN A 1 176 ? -3.597 2.003 7.818 1.00 97.69 176 ASN A O 1
ATOM 1393 N N . ARG A 1 177 ? -4.057 4.194 7.910 1.00 97.56 177 ARG A N 1
ATOM 1394 C CA . ARG A 1 177 ? -4.227 4.371 6.463 1.00 97.56 177 ARG A CA 1
ATOM 1395 C C . ARG A 1 177 ? -2.903 4.751 5.801 1.00 97.56 177 ARG A C 1
ATOM 1397 O O . ARG A 1 177 ? -2.015 5.269 6.486 1.00 97.56 177 ARG A O 1
ATOM 1404 N N . PRO A 1 178 ? -2.751 4.504 4.488 1.00 98.06 178 PRO A N 1
ATOM 1405 C CA . PRO A 1 178 ? -1.617 5.008 3.730 1.00 98.06 178 PRO A CA 1
ATOM 1406 C C . PRO A 1 178 ? -1.497 6.522 3.872 1.00 98.06 178 PRO A C 1
ATOM 1408 O O . PRO A 1 178 ? -2.493 7.235 3.756 1.00 98.06 178 PRO A O 1
ATOM 1411 N N . VAL A 1 179 ? -0.278 7.013 4.080 1.00 97.81 179 VAL A N 1
ATOM 1412 C CA . VAL A 1 179 ? -0.011 8.435 3.885 1.00 97.81 179 VAL A CA 1
ATOM 1413 C C . VAL A 1 179 ? -0.067 8.730 2.384 1.00 97.81 179 VAL A C 1
ATOM 1415 O O . VAL A 1 179 ? 0.501 7.997 1.573 1.00 97.81 179 VAL A O 1
ATOM 1418 N N . ALA A 1 180 ? -0.774 9.790 2.015 1.00 95.06 180 ALA A N 1
ATOM 1419 C CA . ALA A 1 180 ? -0.940 10.249 0.640 1.00 95.06 180 ALA A CA 1
ATOM 1420 C C . ALA A 1 180 ? -0.688 11.759 0.570 1.00 95.06 180 ALA A C 1
ATOM 1422 O O . ALA A 1 180 ? -0.414 12.393 1.592 1.00 95.06 180 ALA A O 1
ATOM 1423 N N . SER A 1 181 ? -0.791 12.343 -0.625 1.00 93.44 181 SER A N 1
ATOM 1424 C CA . SER A 1 181 ? -0.544 13.777 -0.822 1.00 93.44 181 SER A CA 1
ATOM 1425 C C . SER A 1 181 ? 0.889 14.183 -0.497 1.00 93.44 181 SER A C 1
ATOM 1427 O O . SER A 1 181 ? 1.144 15.260 0.036 1.00 93.44 181 SER A O 1
ATOM 1429 N N . LEU A 1 182 ? 1.838 13.302 -0.825 1.00 95.25 182 LEU A N 1
ATOM 1430 C CA . LEU A 1 182 ? 3.266 13.514 -0.629 1.00 95.25 182 LEU A CA 1
ATOM 1431 C C . LEU A 1 182 ? 3.973 13.723 -1.963 1.00 95.25 182 LEU A C 1
ATOM 1433 O O . LEU A 1 182 ? 3.671 13.055 -2.951 1.00 95.25 182 LEU A O 1
ATOM 1437 N N . SER A 1 183 ? 4.968 14.605 -1.962 1.00 97.19 183 SER A N 1
ATOM 1438 C CA . SER A 1 183 ? 5.886 14.748 -3.083 1.00 97.19 183 SER A CA 1
ATOM 1439 C C . SER A 1 183 ? 6.838 13.557 -3.137 1.00 97.19 183 SER A C 1
ATOM 1441 O O . SER A 1 183 ? 7.062 12.843 -2.150 1.00 97.19 183 SER A O 1
ATOM 1443 N N . TRP A 1 184 ? 7.479 13.369 -4.286 1.00 98.00 184 TRP A N 1
ATOM 1444 C CA . TRP A 1 184 ? 8.542 12.380 -4.428 1.00 98.00 184 TRP A CA 1
ATOM 1445 C C . TRP A 1 184 ? 9.703 12.657 -3.456 1.00 98.00 184 TRP A C 1
ATOM 1447 O O . TRP A 1 184 ? 10.333 11.733 -2.936 1.00 98.00 184 TRP A O 1
ATOM 1457 N N . TYR A 1 185 ? 9.969 13.936 -3.168 1.00 97.69 185 TYR A N 1
ATOM 1458 C CA . TYR A 1 185 ? 11.010 14.353 -2.229 1.00 97.69 185 TYR A CA 1
ATOM 1459 C C . TYR A 1 185 ? 10.667 14.015 -0.774 1.00 97.69 185 TYR A C 1
ATOM 1461 O O . TYR A 1 185 ? 11.569 13.612 -0.036 1.00 97.69 185 TYR A O 1
ATOM 1469 N N . ASP A 1 186 ? 9.396 14.123 -0.374 1.00 97.94 186 ASP A N 1
ATOM 1470 C CA . ASP A 1 186 ? 8.918 13.712 0.954 1.00 97.94 186 ASP A CA 1
ATOM 1471 C C . ASP A 1 186 ? 9.124 12.201 1.151 1.00 97.94 186 ASP A C 1
ATOM 1473 O O . ASP A 1 186 ? 9.708 11.758 2.146 1.00 97.94 186 ASP A O 1
ATOM 1477 N N . ALA A 1 187 ? 8.719 11.412 0.150 1.00 98.31 187 ALA A N 1
ATOM 1478 C CA . ALA A 1 187 ? 8.877 9.961 0.136 1.00 98.31 187 ALA A CA 1
ATOM 1479 C C . ALA A 1 187 ? 10.360 9.542 0.203 1.00 98.31 187 ALA A C 1
ATOM 1481 O O . ALA A 1 187 ? 10.749 8.688 1.005 1.00 98.31 187 ALA A O 1
ATOM 1482 N N . LEU A 1 188 ? 11.230 10.192 -0.581 1.00 98.00 188 LEU A N 1
ATOM 1483 C CA . LEU A 1 188 ? 12.667 9.920 -0.543 1.00 98.00 188 LEU A CA 1
ATOM 1484 C C . LEU A 1 188 ? 13.313 10.351 0.784 1.00 98.00 188 LEU A C 1
ATOM 1486 O O . LEU A 1 188 ? 14.226 9.677 1.268 1.00 98.00 188 LEU A O 1
ATOM 1490 N N . ALA A 1 189 ? 12.872 11.463 1.379 1.00 98.44 189 ALA A N 1
ATOM 1491 C CA . ALA A 1 189 ? 13.366 11.923 2.675 1.00 98.44 189 ALA A CA 1
ATOM 1492 C C . ALA A 1 189 ? 13.054 10.907 3.782 1.00 98.44 189 ALA A C 1
ATOM 1494 O O . ALA A 1 189 ? 13.949 10.585 4.570 1.00 98.44 189 ALA A O 1
ATOM 1495 N N . PHE A 1 190 ? 11.846 10.334 3.776 1.00 98.75 190 PHE A N 1
ATOM 1496 C CA . PHE A 1 190 ? 11.481 9.233 4.664 1.00 98.75 190 PHE A CA 1
ATOM 1497 C C . PHE A 1 190 ? 12.413 8.026 4.482 1.00 98.75 190 PHE A C 1
ATOM 1499 O O . PHE A 1 190 ? 12.982 7.539 5.459 1.00 98.75 190 PHE A O 1
ATOM 1506 N N . CYS A 1 191 ? 12.640 7.571 3.241 1.00 98.69 191 CYS A N 1
ATOM 1507 C CA . CYS A 1 191 ? 13.545 6.446 2.969 1.00 98.69 191 CYS A CA 1
ATOM 1508 C C . CYS A 1 191 ? 14.974 6.708 3.466 1.00 98.69 191 CYS A C 1
ATOM 1510 O O . CYS A 1 191 ? 15.580 5.830 4.075 1.00 98.69 191 CYS A O 1
ATOM 1512 N N . ARG A 1 192 ? 15.506 7.920 3.258 1.00 98.06 192 ARG A N 1
ATOM 1513 C CA . ARG A 1 192 ? 16.849 8.309 3.729 1.00 98.06 192 ARG A CA 1
ATOM 1514 C C . ARG A 1 192 ? 16.947 8.314 5.250 1.00 98.06 192 ARG A C 1
ATOM 1516 O O . ARG A 1 192 ? 17.941 7.850 5.801 1.00 98.06 192 ARG A O 1
ATOM 1523 N N . TRP A 1 193 ? 15.931 8.839 5.929 1.00 98.69 193 TRP A N 1
ATOM 1524 C CA . TRP A 1 193 ? 15.870 8.800 7.387 1.00 98.69 193 TRP A CA 1
ATOM 1525 C C . TRP A 1 193 ? 15.830 7.358 7.905 1.00 98.69 193 TRP A C 1
ATOM 1527 O O . TRP A 1 193 ? 16.559 7.020 8.840 1.00 98.69 193 TRP A O 1
ATOM 1537 N N . LEU A 1 194 ? 15.043 6.498 7.256 1.00 98.38 194 LEU A N 1
ATOM 1538 C CA . LEU A 1 194 ? 14.926 5.093 7.622 1.00 98.38 194 LEU A CA 1
ATOM 1539 C C . LEU A 1 194 ? 16.233 4.318 7.377 1.00 98.38 194 LEU A C 1
ATOM 1541 O O . LEU A 1 194 ? 16.625 3.523 8.229 1.00 98.38 194 LEU A O 1
ATOM 1545 N N . ASP A 1 195 ? 16.957 4.605 6.286 1.00 97.44 195 ASP A N 1
ATOM 1546 C CA . ASP A 1 195 ? 18.286 4.028 6.018 1.00 97.44 195 ASP A CA 1
ATOM 1547 C C . ASP A 1 195 ? 19.271 4.324 7.155 1.00 97.44 195 ASP A C 1
ATOM 1549 O O . ASP A 1 195 ? 19.923 3.416 7.673 1.00 97.44 195 ASP A O 1
ATOM 1553 N N . VAL A 1 196 ? 19.329 5.585 7.600 1.00 97.56 196 VAL A N 1
ATOM 1554 C CA . VAL A 1 196 ? 20.186 6.002 8.719 1.00 97.56 196 VAL A CA 1
ATOM 1555 C C . VAL A 1 196 ? 19.760 5.312 10.011 1.00 97.56 196 VAL A C 1
ATOM 1557 O O . VAL A 1 196 ? 20.608 4.773 10.726 1.00 97.56 196 VAL A O 1
ATOM 1560 N N . ARG A 1 197 ? 18.454 5.289 10.301 1.00 97.12 197 ARG A N 1
ATOM 1561 C CA . ARG A 1 197 ? 17.898 4.661 11.507 1.00 97.12 197 ARG A CA 1
ATOM 1562 C C . ARG A 1 197 ? 18.233 3.171 11.578 1.00 97.12 197 ARG A C 1
ATOM 1564 O O . ARG A 1 197 ? 18.583 2.667 12.644 1.00 97.12 197 ARG A O 1
ATOM 1571 N N . TRP A 1 198 ? 18.137 2.464 10.457 1.00 97.12 198 TRP A N 1
ATOM 1572 C CA . TRP A 1 198 ? 18.326 1.015 10.403 1.00 97.12 198 TRP A CA 1
ATOM 1573 C C . TRP A 1 198 ? 19.737 0.582 10.051 1.00 97.12 198 TRP A C 1
ATOM 1575 O O . TRP A 1 198 ? 20.014 -0.614 10.071 1.00 97.12 198 TRP A O 1
ATOM 1585 N N . ARG A 1 199 ? 20.656 1.512 9.787 1.00 94.31 199 ARG A N 1
ATOM 1586 C CA . ARG A 1 199 ? 21.982 1.214 9.236 1.00 94.31 199 ARG A CA 1
ATOM 1587 C C . ARG A 1 199 ? 22.728 0.079 9.941 1.00 94.31 199 ARG A C 1
ATOM 1589 O O . ARG A 1 199 ? 23.370 -0.721 9.262 1.00 94.31 199 ARG A O 1
ATOM 1596 N N . ALA A 1 200 ? 22.644 0.013 11.272 1.00 93.31 200 ALA A N 1
ATOM 1597 C CA . ALA A 1 200 ? 23.295 -1.009 12.097 1.00 93.31 200 ALA A CA 1
ATOM 1598 C C . ALA A 1 200 ? 22.646 -2.407 12.011 1.00 93.31 200 ALA A C 1
ATOM 1600 O O . ALA A 1 200 ? 23.294 -3.396 12.333 1.00 93.31 200 ALA A O 1
ATOM 1601 N N . HIS A 1 201 ? 21.390 -2.487 11.573 1.00 93.44 201 HIS A N 1
ATOM 1602 C CA . HIS A 1 201 ? 20.599 -3.715 11.448 1.00 93.44 201 HIS A CA 1
ATOM 1603 C C . HIS A 1 201 ? 20.535 -4.230 10.002 1.00 93.44 201 HIS A C 1
ATOM 1605 O O . HIS A 1 201 ? 20.221 -5.394 9.760 1.00 93.44 201 HIS A O 1
ATOM 1611 N N . LEU A 1 202 ? 20.823 -3.368 9.024 1.00 93.25 202 LEU A N 1
ATOM 1612 C CA . LEU A 1 202 ? 20.824 -3.736 7.614 1.00 93.25 202 LEU A CA 1
ATOM 1613 C C . LEU A 1 202 ? 22.083 -4.530 7.248 1.00 93.25 202 LEU A C 1
ATOM 1615 O O . LEU A 1 202 ? 23.186 -4.118 7.630 1.00 93.25 202 LEU A O 1
ATOM 1619 N N . PRO A 1 203 ? 21.971 -5.598 6.433 1.00 91.75 203 PRO A N 1
ATOM 1620 C CA . PRO A 1 203 ? 23.148 -6.306 5.955 1.00 91.75 203 PRO A CA 1
ATOM 1621 C C . PRO A 1 203 ? 24.100 -5.373 5.191 1.00 91.75 203 PRO A C 1
ATOM 1623 O O . PRO A 1 203 ? 23.703 -4.350 4.621 1.00 91.75 203 PRO A O 1
ATOM 1626 N N . ALA A 1 204 ? 25.388 -5.718 5.170 1.00 89.44 204 ALA A N 1
ATOM 1627 C CA . ALA A 1 204 ? 26.402 -4.887 4.530 1.00 89.44 204 ALA A CA 1
ATOM 1628 C C . ALA A 1 204 ? 26.073 -4.636 3.048 1.00 89.44 204 ALA A C 1
ATOM 1630 O O . ALA A 1 204 ? 25.780 -5.560 2.288 1.00 89.44 204 ALA A O 1
ATOM 1631 N N . GLY A 1 205 ? 26.127 -3.365 2.644 1.00 89.50 205 GLY A N 1
ATOM 1632 C CA . GLY A 1 205 ? 25.811 -2.941 1.281 1.00 89.50 205 GLY A CA 1
ATOM 1633 C C . GLY A 1 205 ? 24.319 -2.904 0.950 1.00 89.50 205 GLY A C 1
ATOM 1634 O O . GLY A 1 205 ? 23.996 -2.626 -0.194 1.00 89.50 205 GLY A O 1
ATOM 1635 N N . TRP A 1 206 ? 23.411 -3.164 1.892 1.00 94.06 206 TRP A N 1
ATOM 1636 C CA . TRP A 1 206 ? 21.978 -2.934 1.684 1.00 94.06 206 TRP A CA 1
ATOM 1637 C C . TRP A 1 206 ? 21.600 -1.488 1.969 1.00 94.06 206 TRP A C 1
ATOM 1639 O O . TRP A 1 206 ? 22.179 -0.887 2.868 1.00 94.06 206 TRP A O 1
ATOM 1649 N N . GLU A 1 207 ? 20.629 -0.952 1.241 1.00 95.12 207 GLU A N 1
ATOM 1650 C CA . GLU A 1 207 ? 20.110 0.410 1.390 1.00 95.12 207 GLU A CA 1
ATOM 1651 C C . GLU A 1 207 ? 18.578 0.416 1.424 1.00 95.12 207 GLU A C 1
ATOM 1653 O O . GLU A 1 207 ? 17.941 -0.464 0.837 1.00 95.12 207 GLU A O 1
ATOM 1658 N N . VAL A 1 208 ? 18.008 1.426 2.081 1.00 97.94 208 VAL A N 1
ATOM 1659 C CA . VAL A 1 208 ? 16.575 1.745 2.049 1.00 97.94 208 VAL A CA 1
ATOM 1660 C C . VAL A 1 208 ? 16.305 2.828 1.003 1.00 97.94 208 VAL A C 1
ATOM 1662 O O . VAL A 1 208 ? 16.932 3.887 1.009 1.00 97.94 208 VAL A O 1
ATOM 1665 N N . THR A 1 209 ? 15.357 2.590 0.097 1.00 97.88 209 THR A N 1
ATOM 1666 C CA . THR A 1 209 ? 15.019 3.515 -0.998 1.00 97.88 209 THR A CA 1
ATOM 1667 C C . THR A 1 209 ? 13.575 3.321 -1.487 1.00 97.88 209 THR A C 1
ATOM 1669 O O . THR A 1 209 ? 12.847 2.476 -0.970 1.00 97.88 209 THR A O 1
ATOM 1672 N N . LEU A 1 210 ? 13.144 4.110 -2.475 1.00 98.56 210 LEU A N 1
ATOM 1673 C CA . LEU A 1 210 ? 11.900 3.882 -3.224 1.00 98.56 210 LEU A CA 1
ATOM 1674 C C . LEU A 1 210 ? 12.110 2.761 -4.248 1.00 98.56 210 LEU A C 1
ATOM 1676 O O . LEU A 1 210 ? 13.215 2.677 -4.784 1.00 98.56 210 LEU A O 1
ATOM 1680 N N . PRO A 1 211 ? 11.103 1.937 -4.584 1.00 98.44 211 PRO A N 1
ATOM 1681 C CA . PRO A 1 211 ? 11.237 0.923 -5.630 1.00 98.44 211 PRO A CA 1
ATOM 1682 C C . PRO A 1 211 ? 11.486 1.564 -7.002 1.00 98.44 211 PRO A C 1
ATOM 1684 O O . PRO A 1 211 ? 11.016 2.671 -7.266 1.00 98.44 211 PRO A O 1
ATOM 1687 N N . SER A 1 212 ? 12.205 0.887 -7.898 1.00 98.06 212 SER A N 1
ATOM 1688 C CA . SER A 1 212 ? 12.105 1.186 -9.331 1.00 98.06 212 SER A CA 1
ATOM 1689 C C . SER A 1 212 ? 10.751 0.718 -9.862 1.00 98.06 212 SER A C 1
ATOM 1691 O O . SER A 1 212 ? 10.072 -0.110 -9.251 1.00 98.06 212 SER A O 1
ATOM 1693 N N . GLU A 1 213 ? 10.355 1.204 -11.033 1.00 98.25 213 GLU A N 1
ATOM 1694 C CA . GLU A 1 213 ? 9.104 0.779 -11.656 1.00 98.25 213 GLU A CA 1
ATOM 1695 C C . GLU A 1 213 ? 9.086 -0.730 -11.980 1.00 98.25 213 GLU A C 1
ATOM 1697 O O . GLU A 1 213 ? 8.038 -1.368 -11.894 1.00 98.25 213 GLU A O 1
ATOM 1702 N N . ALA A 1 214 ? 10.249 -1.322 -12.274 1.00 98.25 214 ALA A N 1
ATOM 1703 C CA . ALA A 1 214 ? 10.381 -2.757 -12.510 1.00 98.25 214 ALA A CA 1
ATOM 1704 C C . ALA A 1 214 ? 10.308 -3.564 -11.209 1.00 98.25 214 ALA A C 1
ATOM 1706 O O . ALA A 1 214 ? 9.637 -4.594 -11.167 1.00 98.25 214 ALA A O 1
ATOM 1707 N N . GLU A 1 215 ? 10.967 -3.100 -10.140 1.00 98.62 215 GLU A N 1
ATOM 1708 C CA . GLU A 1 215 ? 10.885 -3.745 -8.824 1.00 98.62 215 GLU A CA 1
ATOM 1709 C C . GLU A 1 215 ? 9.445 -3.736 -8.294 1.00 98.62 215 GLU A C 1
ATOM 1711 O O . GLU A 1 215 ? 8.973 -4.733 -7.741 1.00 98.62 215 GLU A O 1
ATOM 1716 N N . TRP A 1 216 ? 8.734 -2.625 -8.501 1.00 98.81 216 TRP A N 1
ATOM 1717 C CA . TRP A 1 216 ? 7.330 -2.489 -8.138 1.00 98.81 216 TRP A CA 1
ATOM 1718 C C . TRP A 1 216 ? 6.445 -3.460 -8.932 1.00 98.81 216 TRP A C 1
ATOM 1720 O O . TRP A 1 216 ? 5.667 -4.218 -8.353 1.00 98.81 216 TRP A O 1
ATOM 1730 N N . GLU A 1 217 ? 6.597 -3.508 -10.259 1.00 98.81 217 GLU A N 1
ATOM 1731 C CA . GLU A 1 217 ? 5.758 -4.365 -11.101 1.00 98.81 217 GLU A CA 1
ATOM 1732 C C . GLU A 1 217 ? 5.996 -5.851 -10.840 1.00 98.81 217 GLU A C 1
ATOM 1734 O O . GLU A 1 217 ? 5.044 -6.630 -10.758 1.00 98.81 217 GLU A O 1
ATOM 1739 N N . LYS A 1 218 ? 7.255 -6.250 -10.639 1.00 98.75 218 LYS A N 1
ATOM 1740 C CA . LYS A 1 218 ? 7.590 -7.624 -10.266 1.00 98.75 218 LYS A CA 1
ATOM 1741 C C . LYS A 1 218 ? 7.006 -7.995 -8.902 1.00 98.75 218 LYS A C 1
ATOM 1743 O O . LYS A 1 218 ? 6.534 -9.119 -8.742 1.00 98.75 218 LYS A O 1
ATOM 1748 N N . ALA A 1 219 ? 6.966 -7.068 -7.943 1.00 98.75 219 ALA A N 1
ATOM 1749 C CA . ALA A 1 219 ? 6.303 -7.288 -6.658 1.00 98.75 219 ALA A CA 1
ATOM 1750 C C . ALA A 1 219 ? 4.776 -7.461 -6.799 1.00 98.75 219 ALA A C 1
ATOM 1752 O O . ALA A 1 219 ? 4.178 -8.277 -6.090 1.00 98.75 219 ALA A O 1
ATOM 1753 N N . ALA A 1 220 ? 4.153 -6.741 -7.739 1.00 98.69 220 ALA A N 1
ATOM 1754 C CA . ALA A 1 220 ? 2.720 -6.815 -8.022 1.00 98.69 220 ALA A CA 1
ATOM 1755 C C . ALA A 1 220 ? 2.330 -8.096 -8.779 1.00 98.69 220 ALA A C 1
ATOM 1757 O O . ALA A 1 220 ? 1.337 -8.739 -8.440 1.00 98.69 220 ALA A O 1
ATOM 1758 N N . ARG A 1 221 ? 3.105 -8.472 -9.803 1.00 98.31 221 ARG A N 1
ATOM 1759 C CA . ARG A 1 221 ? 2.793 -9.568 -10.739 1.00 98.31 221 ARG A CA 1
ATOM 1760 C C . ARG A 1 221 ? 3.391 -10.918 -10.333 1.00 98.31 221 ARG A C 1
ATOM 1762 O O . ARG A 1 221 ? 2.817 -11.971 -10.621 1.00 98.31 221 ARG A O 1
ATOM 1769 N N . GLY A 1 222 ? 4.538 -10.889 -9.659 1.00 98.25 222 GLY A N 1
ATOM 1770 C CA . GLY A 1 222 ? 5.405 -12.042 -9.429 1.00 98.25 222 GLY A CA 1
ATOM 1771 C C . GLY A 1 222 ? 6.386 -12.300 -10.580 1.00 98.25 222 GLY A C 1
ATOM 1772 O O . GLY A 1 222 ? 6.200 -11.839 -11.706 1.00 98.25 222 GLY A O 1
ATOM 1773 N N . GLY A 1 223 ? 7.440 -13.067 -10.286 1.00 97.62 223 GLY A N 1
ATOM 1774 C CA . GLY A 1 223 ? 8.394 -13.562 -11.283 1.00 97.62 223 GLY A CA 1
ATOM 1775 C C . GLY A 1 223 ? 7.831 -14.687 -12.154 1.00 97.62 223 GLY A C 1
ATOM 1776 O O . GLY A 1 223 ? 6.708 -15.146 -11.938 1.00 97.62 223 GLY A O 1
ATOM 1777 N N . ILE A 1 224 ? 8.632 -15.173 -13.110 1.00 98.12 224 ILE A N 1
ATOM 1778 C CA . ILE A 1 224 ? 8.366 -16.458 -13.790 1.00 98.12 224 ILE A CA 1
ATOM 1779 C C . ILE A 1 224 ? 8.355 -17.596 -12.766 1.00 98.12 224 ILE A C 1
ATOM 1781 O O . ILE A 1 224 ? 7.540 -18.512 -12.859 1.00 98.12 224 ILE A O 1
ATOM 1785 N N . GLU A 1 225 ? 9.219 -17.496 -11.761 1.00 97.75 225 GLU A N 1
ATOM 1786 C CA . GLU A 1 225 ? 9.227 -18.364 -10.596 1.00 97.75 225 GLU A CA 1
ATOM 1787 C C . GLU A 1 225 ? 8.968 -17.537 -9.333 1.00 97.75 225 GLU A C 1
ATOM 1789 O O . GLU A 1 225 ? 9.395 -16.385 -9.221 1.00 97.75 225 GLU A O 1
ATOM 1794 N N . ILE A 1 226 ? 8.235 -18.121 -8.390 1.00 97.81 226 ILE A N 1
ATOM 1795 C CA . ILE A 1 226 ? 7.857 -17.504 -7.117 1.00 97.81 226 ILE A CA 1
ATOM 1796 C C . ILE A 1 226 ? 8.027 -18.513 -5.974 1.00 97.81 226 ILE A C 1
ATOM 1798 O O . ILE A 1 226 ? 7.984 -19.720 -6.218 1.00 97.81 226 ILE A O 1
ATOM 1802 N N . PRO A 1 227 ? 8.202 -18.069 -4.719 1.00 97.56 227 PRO A N 1
ATOM 1803 C CA . PRO A 1 227 ? 8.173 -18.970 -3.572 1.00 97.56 227 PRO A CA 1
ATOM 1804 C C . PRO A 1 227 ? 6.806 -19.664 -3.433 1.00 97.56 227 PRO A C 1
ATOM 1806 O O . PRO A 1 227 ? 5.790 -19.181 -3.935 1.00 97.56 227 PRO A O 1
ATOM 1809 N N . ARG A 1 228 ? 6.752 -20.788 -2.706 1.00 94.88 228 ARG A N 1
ATOM 1810 C CA . ARG A 1 228 ? 5.485 -21.513 -2.448 1.00 94.88 228 ARG A CA 1
ATOM 1811 C C . ARG A 1 228 ? 4.468 -20.730 -1.611 1.00 94.88 228 ARG A C 1
ATOM 1813 O O . ARG A 1 228 ? 3.286 -21.054 -1.636 1.00 94.88 228 ARG A O 1
ATOM 1820 N N . GLY A 1 229 ? 4.922 -19.728 -0.871 1.00 94.12 229 GLY A N 1
ATOM 1821 C CA . GLY A 1 229 ? 4.089 -18.827 -0.087 1.00 94.12 229 GLY A CA 1
ATOM 1822 C C . GLY A 1 229 ? 4.840 -17.535 0.204 1.00 94.12 229 GLY A C 1
ATOM 1823 O O . GLY A 1 229 ? 6.058 -17.477 0.030 1.00 94.12 229 GLY A O 1
ATOM 1824 N N . ALA A 1 230 ? 4.112 -16.509 0.638 1.00 95.56 230 ALA A N 1
ATOM 1825 C CA . ALA A 1 230 ? 4.703 -15.228 1.002 1.00 95.56 230 ALA A CA 1
ATOM 1826 C C . ALA A 1 230 ? 5.769 -15.412 2.091 1.00 95.56 230 ALA A C 1
ATOM 1828 O O . ALA A 1 230 ? 5.511 -16.050 3.114 1.00 95.56 230 ALA A O 1
ATOM 1829 N N . ILE A 1 231 ? 6.950 -14.836 1.874 1.00 97.62 231 ILE A N 1
ATOM 1830 C CA . ILE A 1 231 ? 8.015 -14.785 2.876 1.00 97.62 231 ILE A CA 1
ATOM 1831 C C . ILE A 1 231 ? 8.090 -13.347 3.367 1.00 97.62 231 ILE A C 1
ATOM 1833 O O . ILE A 1 231 ? 8.395 -12.438 2.591 1.00 97.62 231 ILE A O 1
ATOM 1837 N N . LEU A 1 232 ? 7.765 -13.157 4.644 1.00 96.94 232 LEU A N 1
ATOM 1838 C CA . LEU A 1 232 ? 7.799 -11.861 5.305 1.00 96.94 232 LEU A CA 1
ATOM 1839 C C . LEU A 1 232 ? 9.095 -11.712 6.099 1.00 96.94 232 LEU A C 1
ATOM 1841 O O . LEU A 1 232 ? 9.629 -12.693 6.610 1.00 96.94 232 LEU A O 1
ATOM 1845 N N . GLY A 1 233 ? 9.580 -10.481 6.180 1.00 96.19 233 GLY A N 1
ATOM 1846 C CA . GLY A 1 233 ? 10.721 -10.092 6.992 1.00 96.19 233 GLY A CA 1
ATOM 1847 C C . GLY A 1 233 ? 10.452 -8.772 7.699 1.00 96.19 233 GLY A C 1
ATOM 1848 O O . GLY A 1 233 ? 9.607 -7.974 7.281 1.00 96.19 233 GLY A O 1
ATOM 1849 N N . SER A 1 234 ? 11.189 -8.539 8.772 1.00 97.06 234 SER A N 1
ATOM 1850 C CA . SER A 1 234 ? 11.111 -7.344 9.605 1.00 97.06 234 SER A CA 1
ATOM 1851 C C . SER A 1 234 ? 12.492 -6.997 10.152 1.00 97.06 234 SER A C 1
ATOM 1853 O O . SER A 1 234 ? 13.424 -7.800 10.080 1.00 97.06 234 SER A O 1
ATOM 1855 N N . LEU A 1 235 ? 12.634 -5.812 10.751 1.00 96.56 235 LEU A N 1
ATOM 1856 C CA . LEU A 1 235 ? 13.893 -5.406 11.381 1.00 96.56 235 LEU A CA 1
ATOM 1857 C C . LEU A 1 235 ? 14.352 -6.402 12.462 1.00 96.56 235 LEU A C 1
ATOM 1859 O O . LEU A 1 235 ? 15.547 -6.649 12.597 1.00 96.56 235 LEU A O 1
ATOM 1863 N N . ALA A 1 236 ? 13.402 -6.977 13.208 1.00 95.25 236 ALA A N 1
ATOM 1864 C CA . ALA A 1 236 ? 13.674 -7.928 14.283 1.00 95.25 236 ALA A CA 1
ATOM 1865 C C . ALA A 1 236 ? 14.185 -9.286 13.770 1.00 95.25 236 ALA A C 1
ATOM 1867 O O . ALA A 1 236 ? 15.005 -9.918 14.429 1.00 95.25 236 ALA A O 1
ATOM 1868 N N . GLU A 1 237 ? 13.708 -9.728 12.606 1.00 94.12 237 GLU A N 1
ATOM 1869 C CA . GLU A 1 237 ? 14.114 -10.993 11.973 1.00 94.12 237 GLU A CA 1
ATOM 1870 C C . GLU A 1 237 ? 15.379 -10.829 11.114 1.00 94.12 237 GLU A C 1
ATOM 1872 O O . GLU A 1 237 ? 16.138 -11.779 10.923 1.00 94.12 237 GLU A O 1
ATOM 1877 N N . GLY A 1 238 ? 15.624 -9.612 10.623 1.00 92.94 238 GLY A N 1
ATOM 1878 C CA . GLY A 1 238 ? 16.694 -9.290 9.689 1.00 92.94 238 GLY A CA 1
ATOM 1879 C C . GLY A 1 238 ? 16.307 -9.527 8.225 1.00 92.94 238 GLY A C 1
ATOM 1880 O O . GLY A 1 238 ? 15.319 -10.179 7.900 1.00 92.94 238 GLY A O 1
ATOM 1881 N N . PHE A 1 239 ? 17.120 -8.982 7.317 1.00 93.56 239 PHE A N 1
ATOM 1882 C CA . PHE A 1 239 ? 16.837 -8.948 5.872 1.00 93.56 239 PHE A CA 1
ATOM 1883 C C . PHE A 1 239 ? 17.808 -9.787 5.031 1.00 93.56 239 PHE A C 1
ATOM 1885 O O . PHE A 1 239 ? 17.979 -9.542 3.834 1.00 93.56 239 PHE A O 1
ATOM 1892 N N . ALA A 1 240 ? 18.475 -10.772 5.635 1.00 90.62 240 ALA A N 1
ATOM 1893 C CA . ALA A 1 240 ? 19.274 -11.722 4.869 1.00 90.62 240 ALA A CA 1
ATOM 1894 C C . ALA A 1 240 ? 18.361 -12.485 3.884 1.00 90.62 240 ALA A C 1
ATOM 1896 O O . ALA A 1 240 ? 17.300 -12.949 4.305 1.00 90.62 240 ALA A O 1
ATOM 1897 N N . PRO A 1 241 ? 18.732 -12.619 2.594 1.00 89.00 241 PRO A N 1
ATOM 1898 C CA . PRO A 1 241 ? 17.929 -13.375 1.639 1.00 89.00 241 PRO A CA 1
ATOM 1899 C C . PRO A 1 241 ? 17.654 -14.798 2.151 1.00 89.00 241 PRO A C 1
ATOM 1901 O O . PRO A 1 241 ? 18.606 -15.521 2.463 1.00 89.00 241 PRO A O 1
ATOM 1904 N N . PRO A 1 242 ? 16.382 -15.213 2.257 1.00 91.75 242 PRO A N 1
ATOM 1905 C CA . PRO A 1 242 ? 16.026 -16.540 2.715 1.00 91.75 242 PRO A CA 1
ATOM 1906 C C . PRO A 1 242 ? 16.400 -17.575 1.654 1.00 91.75 242 PRO A C 1
ATOM 1908 O O . PRO A 1 242 ? 16.199 -17.375 0.454 1.00 91.75 242 PRO A O 1
ATOM 1911 N N . GLN A 1 243 ? 16.875 -18.734 2.099 1.00 88.38 243 GLN A N 1
ATOM 1912 C CA . GLN A 1 243 ? 16.993 -19.889 1.220 1.00 88.38 243 GLN A CA 1
ATOM 1913 C C . GLN A 1 243 ? 15.601 -20.504 1.039 1.00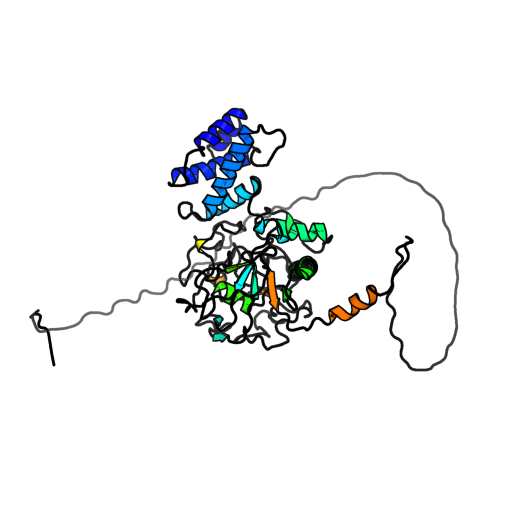 88.38 243 GLN A C 1
ATOM 1915 O O . GLN A 1 243 ? 15.035 -21.067 1.974 1.00 88.38 243 GLN A O 1
ATOM 1920 N N . CYS A 1 244 ? 15.028 -20.377 -0.157 1.00 89.31 244 CYS A N 1
ATOM 1921 C CA . CYS A 1 244 ? 13.703 -20.907 -0.460 1.00 89.31 244 CYS A CA 1
ATOM 1922 C C . CYS A 1 244 ? 13.674 -21.618 -1.815 1.00 89.31 244 CYS A C 1
ATOM 1924 O O . CYS A 1 244 ? 14.365 -21.234 -2.756 1.00 89.31 244 CYS A O 1
ATOM 1926 N N . ALA A 1 245 ? 12.867 -22.675 -1.903 1.00 94.19 245 ALA A N 1
ATOM 1927 C CA . ALA A 1 245 ? 12.567 -23.316 -3.174 1.00 94.19 245 ALA A CA 1
ATOM 1928 C C . ALA A 1 245 ? 11.542 -22.472 -3.939 1.00 94.19 245 ALA A C 1
ATOM 1930 O O . ALA A 1 245 ? 10.507 -22.090 -3.378 1.00 94.19 245 ALA A O 1
ATOM 1931 N N . LEU A 1 246 ? 11.829 -22.216 -5.212 1.00 97.19 246 LEU A N 1
ATOM 1932 C CA . LEU A 1 246 ? 10.911 -21.548 -6.123 1.00 97.19 246 LEU A CA 1
ATOM 1933 C C . LEU A 1 246 ? 10.081 -22.577 -6.898 1.00 97.19 246 LEU A C 1
ATOM 1935 O O . LEU A 1 246 ? 10.467 -23.736 -7.048 1.00 97.19 246 LEU A O 1
ATOM 1939 N N . GLN A 1 247 ? 8.918 -22.141 -7.365 1.00 97.38 247 GLN A N 1
ATOM 1940 C CA . GLN A 1 247 ? 8.030 -22.884 -8.251 1.00 97.38 247 GLN A CA 1
ATOM 1941 C C . GLN A 1 247 ? 7.595 -21.989 -9.410 1.00 97.38 247 GLN A C 1
ATOM 1943 O O . GLN A 1 247 ? 7.587 -20.764 -9.281 1.00 97.38 247 GLN A O 1
ATOM 1948 N N . ALA A 1 248 ? 7.165 -22.593 -10.517 1.00 98.12 248 ALA A N 1
ATOM 1949 C CA . ALA A 1 248 ? 6.605 -21.848 -11.637 1.00 98.12 248 ALA A CA 1
ATOM 1950 C C . ALA A 1 248 ? 5.378 -21.020 -11.207 1.00 98.12 248 ALA A C 1
ATOM 1952 O O . ALA A 1 248 ? 4.474 -21.508 -10.524 1.00 98.12 248 ALA A O 1
ATOM 1953 N N . ASN A 1 249 ? 5.326 -19.763 -11.642 1.00 97.88 249 ASN A N 1
ATOM 1954 C CA . ASN A 1 249 ? 4.174 -18.891 -11.470 1.00 97.88 249 ASN A CA 1
ATOM 1955 C C . ASN A 1 249 ? 3.120 -19.214 -12.537 1.00 97.88 249 ASN A C 1
ATOM 1957 O O . ASN A 1 249 ? 3.264 -18.841 -13.700 1.00 97.88 249 ASN A O 1
ATOM 1961 N N . ALA A 1 250 ? 2.034 -19.872 -12.127 1.00 96.56 250 ALA A N 1
ATOM 1962 C CA . ALA A 1 250 ? 0.970 -20.323 -13.029 1.00 96.56 250 ALA A CA 1
ATOM 1963 C C . ALA A 1 250 ? 0.302 -19.197 -13.847 1.00 96.56 250 ALA A C 1
ATOM 1965 O O . ALA A 1 250 ? -0.264 -19.468 -14.900 1.00 96.56 250 ALA A O 1
ATOM 1966 N N . GLN A 1 251 ? 0.360 -17.945 -13.379 1.00 96.75 251 GLN A N 1
ATOM 1967 C CA . GLN A 1 251 ? -0.144 -16.773 -14.107 1.00 96.75 251 GLN A CA 1
ATOM 1968 C C . GLN A 1 251 ? 0.920 -15.667 -14.108 1.00 96.75 251 GLN A C 1
ATOM 1970 O O . GLN A 1 251 ? 0.732 -14.586 -13.548 1.00 96.75 251 GLN A O 1
ATOM 1975 N N . ALA A 1 252 ? 2.077 -15.949 -14.709 1.00 97.25 252 ALA A N 1
ATOM 1976 C CA . ALA A 1 252 ? 3.209 -15.019 -14.750 1.00 97.25 252 ALA A CA 1
ATOM 1977 C C . ALA A 1 252 ? 2.932 -13.712 -15.523 1.00 97.25 252 ALA A C 1
ATOM 1979 O O . ALA A 1 252 ? 3.673 -12.749 -15.362 1.00 97.25 252 ALA A O 1
ATOM 1980 N N . GLN A 1 253 ? 1.865 -13.665 -16.328 1.00 97.50 253 GLN A N 1
ATOM 1981 C CA . GLN A 1 253 ? 1.448 -12.500 -17.122 1.00 97.50 253 GLN A CA 1
ATOM 1982 C C . GLN A 1 253 ? 0.142 -11.854 -16.618 1.00 97.50 253 GLN A C 1
ATOM 1984 O O . GLN A 1 253 ? -0.431 -11.022 -17.315 1.00 97.50 253 GLN A O 1
ATOM 1989 N N . ARG A 1 254 ? -0.308 -12.196 -15.399 1.00 97.31 254 ARG A N 1
ATOM 1990 C CA . ARG A 1 254 ? -1.586 -11.737 -14.821 1.00 97.31 254 ARG A CA 1
ATOM 1991 C C . ARG A 1 254 ? -1.806 -10.226 -14.926 1.00 97.31 254 ARG A C 1
ATOM 1993 O O . ARG A 1 254 ? -0.882 -9.463 -14.642 1.00 97.31 254 ARG A O 1
ATOM 2000 N N . ALA A 1 255 ? -3.012 -9.788 -15.279 1.00 97.50 255 ALA A N 1
ATOM 2001 C CA . ALA A 1 255 ? -3.325 -8.358 -15.396 1.00 97.50 255 ALA A CA 1
ATOM 2002 C C . ALA A 1 255 ? -3.358 -7.624 -14.039 1.00 97.50 255 ALA A C 1
ATOM 2004 O O . ALA A 1 255 ? -2.884 -6.491 -13.934 1.00 97.50 255 ALA A O 1
ATOM 2005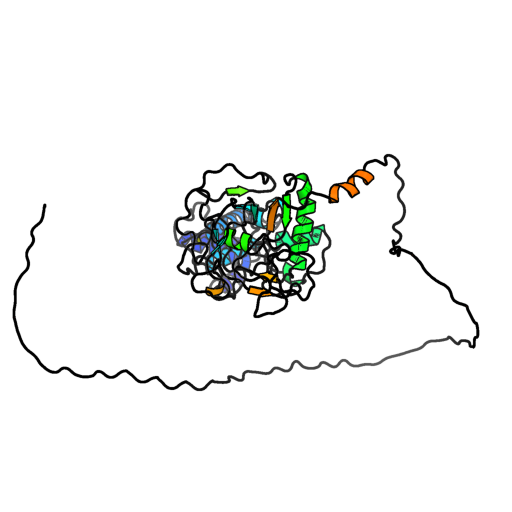 N N . TYR A 1 256 ? -3.893 -8.274 -13.008 1.00 98.50 256 TYR A N 1
ATOM 2006 C CA . TYR A 1 256 ? -3.998 -7.800 -11.628 1.00 98.50 256 TYR A CA 1
ATOM 2007 C C . TYR A 1 256 ? -3.207 -8.720 -10.690 1.00 98.50 256 TYR A C 1
ATOM 2009 O O . TYR A 1 256 ? -2.964 -9.880 -11.039 1.00 98.50 256 TYR A O 1
ATOM 2017 N N . PRO A 1 257 ? -2.856 -8.275 -9.468 1.00 98.50 257 PRO A N 1
ATOM 2018 C CA . PRO A 1 257 ? -2.089 -9.103 -8.531 1.00 98.50 257 PRO A CA 1
ATOM 2019 C C . PRO A 1 257 ? -2.721 -10.488 -8.278 1.00 98.50 257 PRO A C 1
ATOM 2021 O O . PRO A 1 257 ? -2.026 -11.499 -8.148 1.00 98.50 257 PRO A O 1
ATOM 2024 N N . TRP A 1 258 ? -4.053 -10.570 -8.314 1.00 97.50 258 TRP A N 1
ATOM 2025 C CA . TRP A 1 258 ? -4.821 -11.796 -8.086 1.00 97.50 258 TRP A CA 1
ATOM 2026 C C . TRP A 1 258 ? -5.214 -12.584 -9.349 1.00 97.50 258 TRP A C 1
ATOM 2028 O O . TRP A 1 258 ? -5.813 -13.650 -9.208 1.00 97.50 258 TRP A O 1
ATOM 2038 N N . GLY A 1 259 ? -4.912 -12.101 -10.558 1.00 97.50 259 GLY A N 1
ATOM 2039 C CA . GLY A 1 259 ? -5.267 -12.770 -11.819 1.00 97.50 259 GLY A CA 1
ATOM 2040 C C . GLY A 1 259 ? -5.713 -11.803 -12.915 1.00 97.50 259 GLY A C 1
ATOM 2041 O O . GLY A 1 259 ? -5.420 -10.615 -12.854 1.00 97.50 259 GLY A O 1
ATOM 2042 N N . ASP A 1 260 ? -6.425 -12.298 -13.927 1.00 96.69 260 ASP A N 1
ATOM 2043 C CA . ASP A 1 260 ? -6.770 -11.487 -15.109 1.00 96.69 260 ASP A CA 1
ATOM 2044 C C . ASP A 1 260 ? -8.107 -10.751 -15.003 1.00 96.69 260 ASP A C 1
ATOM 2046 O O . ASP A 1 260 ? -8.307 -9.710 -15.630 1.00 96.69 260 ASP A O 1
ATOM 2050 N N . ALA A 1 261 ? -9.030 -11.276 -14.197 1.00 97.19 261 ALA A N 1
ATOM 2051 C CA . ALA A 1 261 ? -10.352 -10.693 -14.024 1.00 97.19 261 ALA A CA 1
ATOM 2052 C C . ALA A 1 261 ? -10.356 -9.644 -12.906 1.00 97.19 261 ALA A C 1
ATOM 2054 O O . ALA A 1 261 ? -9.898 -9.899 -11.787 1.00 97.19 261 ALA A O 1
ATOM 2055 N N . TRP A 1 262 ? -10.926 -8.476 -13.206 1.00 97.38 262 TRP A N 1
ATOM 2056 C CA . TRP A 1 262 ? -11.231 -7.464 -12.198 1.00 97.38 262 TRP A CA 1
ATOM 2057 C C . TRP A 1 262 ? -12.198 -8.017 -11.146 1.00 97.38 262 TRP A C 1
ATOM 2059 O O . TRP A 1 262 ? -13.154 -8.716 -11.483 1.00 97.38 262 TRP A O 1
ATOM 2069 N N . ASP A 1 263 ? -11.953 -7.666 -9.887 1.00 96.75 263 ASP A N 1
ATOM 2070 C CA . ASP A 1 263 ? -12.778 -8.034 -8.741 1.00 96.75 263 ASP A CA 1
ATOM 2071 C C . ASP A 1 263 ? -12.744 -6.874 -7.734 1.00 96.75 263 ASP A C 1
ATOM 2073 O O . ASP A 1 263 ? -11.709 -6.617 -7.116 1.00 96.75 263 ASP A O 1
ATOM 2077 N N . ALA A 1 264 ? -13.864 -6.160 -7.587 1.00 95.00 264 ALA A N 1
ATOM 2078 C CA . ALA A 1 264 ? -13.977 -5.004 -6.691 1.00 95.00 264 ALA A CA 1
ATOM 2079 C C . ALA A 1 264 ? -13.800 -5.384 -5.206 1.00 95.00 264 ALA A C 1
ATOM 2081 O O . ALA A 1 264 ? -13.492 -4.542 -4.370 1.00 95.00 264 ALA A O 1
ATOM 2082 N N . GLU A 1 265 ? -13.904 -6.673 -4.863 1.00 95.62 265 GLU A N 1
ATOM 2083 C CA . GLU A 1 265 ? -13.642 -7.165 -3.508 1.00 95.62 265 GLU A CA 1
ATOM 2084 C C . GLU A 1 265 ? -12.145 -7.346 -3.207 1.00 95.62 265 GLU A C 1
ATOM 2086 O O . GLU A 1 265 ? -11.775 -7.769 -2.107 1.00 95.62 265 GLU A O 1
ATOM 2091 N N . ARG A 1 266 ? -11.263 -7.043 -4.168 1.00 97.12 266 ARG A N 1
ATOM 2092 C CA . ARG A 1 266 ? -9.810 -7.257 -4.067 1.00 97.12 266 ARG A CA 1
ATOM 2093 C C . ARG A 1 266 ? -8.968 -5.992 -4.188 1.00 97.12 266 ARG A C 1
ATOM 2095 O O . ARG A 1 266 ? -7.763 -6.076 -3.987 1.00 97.12 266 ARG A O 1
ATOM 2102 N N . ALA A 1 267 ? -9.565 -4.841 -4.463 1.00 97.38 267 ALA A N 1
ATOM 2103 C CA . ALA A 1 267 ? -8.861 -3.567 -4.449 1.00 97.38 267 ALA A CA 1
ATOM 2104 C C . ALA A 1 267 ? -9.811 -2.412 -4.153 1.00 97.38 267 ALA A C 1
ATOM 2106 O O . ALA A 1 267 ? -10.987 -2.456 -4.501 1.00 97.38 267 ALA A O 1
ATOM 2107 N N . ASN A 1 268 ? -9.263 -1.349 -3.574 1.00 97.50 268 ASN A N 1
ATOM 2108 C CA . ASN A 1 268 ? -9.950 -0.072 -3.462 1.00 97.50 268 ASN A CA 1
ATOM 2109 C C . ASN A 1 268 ? -9.677 0.764 -4.719 1.00 97.50 268 ASN A C 1
ATOM 2111 O O . ASN A 1 268 ? -8.593 1.331 -4.850 1.00 97.50 268 ASN A O 1
ATOM 2115 N N . ALA A 1 269 ? -10.633 0.816 -5.643 1.00 96.50 269 ALA A N 1
ATOM 2116 C CA . ALA A 1 269 ? -10.572 1.600 -6.874 1.00 96.50 269 ALA A CA 1
ATOM 2117 C C . ALA A 1 269 ? -11.996 2.003 -7.305 1.00 96.50 269 ALA A C 1
ATOM 2119 O O . ALA A 1 269 ? -12.969 1.689 -6.623 1.00 96.50 269 ALA A O 1
ATOM 2120 N N . GLU A 1 270 ? -12.122 2.665 -8.456 1.00 96.12 270 GLU A N 1
ATOM 2121 C CA . GLU A 1 270 ? -13.405 3.042 -9.077 1.00 96.12 270 GLU A CA 1
ATOM 2122 C C . GLU A 1 270 ? -14.289 3.977 -8.230 1.00 96.12 270 GLU A C 1
ATOM 2124 O O . GLU A 1 270 ? -15.481 4.092 -8.495 1.00 96.12 270 GLU A O 1
ATOM 2129 N N . GLU A 1 271 ? -13.713 4.670 -7.240 1.00 94.00 271 GLU A N 1
ATOM 2130 C CA . GLU A 1 271 ? -14.430 5.532 -6.284 1.00 94.00 271 GLU A CA 1
ATOM 2131 C C . GLU A 1 271 ? -15.486 4.799 -5.426 1.00 94.00 271 GLU A C 1
ATOM 2133 O O . GLU A 1 271 ? -16.249 5.444 -4.704 1.00 94.00 271 GLU A O 1
ATOM 2138 N N . ASP A 1 272 ? -15.497 3.459 -5.411 1.00 89.94 272 ASP A N 1
ATOM 2139 C CA . ASP A 1 272 ? -16.528 2.655 -4.735 1.00 89.94 272 ASP A CA 1
ATOM 2140 C C . ASP A 1 272 ? -16.602 2.915 -3.221 1.00 89.94 272 ASP A C 1
ATOM 2142 O O . ASP A 1 272 ? -17.677 2.847 -2.614 1.00 89.94 272 ASP A O 1
ATOM 2146 N N . ILE A 1 273 ? -15.463 3.226 -2.595 1.00 95.38 273 ILE A N 1
ATOM 2147 C CA . ILE A 1 273 ? -15.354 3.583 -1.169 1.00 95.38 273 ILE A CA 1
ATOM 2148 C C . ILE A 1 273 ? -15.247 5.103 -0.985 1.00 95.38 273 ILE A C 1
ATOM 2150 O O . ILE A 1 273 ? -15.763 5.637 -0.003 1.00 95.38 273 ILE A O 1
ATOM 2154 N N . GLY A 1 274 ? -14.631 5.799 -1.944 1.00 94.75 274 GLY A N 1
ATOM 2155 C CA . GLY A 1 274 ? -14.513 7.262 -1.972 1.00 94.75 274 GLY A CA 1
ATOM 2156 C C . GLY A 1 274 ? -13.378 7.850 -1.124 1.00 94.75 274 GLY A C 1
ATOM 2157 O O . GLY A 1 274 ? -13.348 9.059 -0.913 1.00 94.75 274 GLY A O 1
ATOM 2158 N N . GLN A 1 275 ? -12.480 7.012 -0.603 1.00 95.12 275 GLN A N 1
ATOM 2159 C CA . GLN A 1 275 ? -11.324 7.413 0.205 1.00 95.12 275 GLN A CA 1
ATOM 2160 C C . GLN A 1 275 ? -10.300 6.274 0.283 1.00 95.12 275 GLN A C 1
ATOM 2162 O O . GLN A 1 275 ? -10.593 5.143 -0.112 1.00 95.12 275 GLN A O 1
ATOM 2167 N N . THR A 1 276 ? -9.117 6.562 0.827 1.00 96.75 276 THR A N 1
ATOM 2168 C CA . THR A 1 276 ? -8.109 5.557 1.190 1.00 96.75 276 THR A CA 1
ATOM 2169 C C . THR A 1 276 ? -8.654 4.568 2.219 1.00 96.75 276 THR A C 1
ATOM 2171 O O . THR A 1 276 ? -9.581 4.849 2.979 1.00 96.75 276 THR A O 1
ATOM 2174 N N . THR A 1 277 ? -8.062 3.380 2.246 1.00 97.38 277 THR A N 1
ATOM 2175 C CA . THR A 1 277 ? -8.438 2.304 3.165 1.00 97.38 277 THR A CA 1
ATOM 2176 C C . THR A 1 277 ? -7.227 1.772 3.895 1.00 97.38 277 THR A C 1
ATOM 2178 O O . THR A 1 277 ? -6.128 1.717 3.349 1.00 97.38 277 THR A O 1
ATOM 2181 N N . THR A 1 278 ? -7.434 1.328 5.127 1.00 97.25 278 THR A N 1
ATOM 2182 C CA . THR A 1 278 ? -6.418 0.633 5.913 1.00 97.25 278 THR A CA 1
ATOM 2183 C C . THR A 1 278 ? -5.915 -0.627 5.182 1.00 97.25 278 THR A C 1
ATOM 2185 O O . THR A 1 278 ? -6.749 -1.422 4.734 1.00 97.25 278 THR A O 1
ATOM 2188 N N . PRO A 1 279 ? -4.591 -0.871 5.095 1.00 97.00 279 PRO A N 1
ATOM 2189 C CA . PRO A 1 279 ? -4.065 -2.121 4.557 1.00 97.00 279 PRO A CA 1
ATOM 2190 C C . PRO A 1 279 ? -4.635 -3.347 5.280 1.00 97.00 279 PRO A C 1
ATOM 2192 O O . PRO A 1 279 ? -4.960 -3.305 6.474 1.00 97.00 279 PRO A O 1
ATOM 2195 N N . GLY A 1 280 ? -4.803 -4.439 4.542 1.00 94.38 280 GLY A N 1
ATOM 2196 C CA . GLY A 1 280 ? -5.420 -5.679 5.014 1.00 94.38 280 GLY A CA 1
ATOM 2197 C C . GLY A 1 280 ? -6.920 -5.812 4.723 1.00 94.38 280 GLY A C 1
ATOM 2198 O O . GLY A 1 280 ? -7.420 -6.936 4.740 1.00 94.38 280 GLY A O 1
ATOM 2199 N N . CYS A 1 281 ? -7.629 -4.728 4.371 1.00 95.00 281 CYS A N 1
ATOM 2200 C CA . CYS A 1 281 ? -9.045 -4.771 3.947 1.00 95.00 281 CYS A CA 1
ATOM 2201 C C . CYS A 1 281 ? -9.277 -5.597 2.667 1.00 95.00 281 CYS A C 1
ATOM 2203 O O . CYS A 1 281 ? -10.387 -6.068 2.401 1.00 95.00 281 CYS A O 1
ATOM 2205 N N . PHE A 1 282 ? -8.220 -5.772 1.871 1.00 95.62 282 PHE A N 1
ATOM 2206 C CA . PHE A 1 282 ? -8.221 -6.482 0.596 1.00 95.62 282 PHE A CA 1
ATOM 2207 C C . PHE A 1 282 ? -7.211 -7.631 0.600 1.00 95.62 282 PHE A C 1
ATOM 2209 O O . PHE A 1 282 ? -6.461 -7.831 -0.350 1.00 95.62 282 PHE A O 1
ATOM 2216 N N . SER A 1 283 ? -7.186 -8.434 1.667 1.00 90.56 283 SER A N 1
ATOM 2217 C CA . SER A 1 283 ? -6.250 -9.564 1.808 1.00 90.56 283 SER A CA 1
ATOM 2218 C C . SER A 1 283 ? -6.300 -10.567 0.639 1.00 90.56 283 SER A C 1
ATOM 2220 O O . SER A 1 283 ? -5.295 -11.193 0.300 1.00 90.56 283 SER A O 1
ATOM 2222 N N . ARG A 1 284 ? -7.451 -10.689 -0.036 1.00 94.06 284 ARG A N 1
ATOM 2223 C CA . ARG A 1 284 ? -7.634 -11.509 -1.251 1.00 94.06 284 ARG A CA 1
ATOM 2224 C C . ARG A 1 284 ? -7.073 -10.872 -2.524 1.00 94.06 284 ARG A C 1
ATOM 2226 O O . ARG A 1 284 ? -6.983 -11.551 -3.546 1.00 94.06 284 ARG A O 1
ATOM 2233 N N . GLY A 1 285 ? -6.728 -9.593 -2.473 1.00 96.75 285 GLY A N 1
ATOM 2234 C CA . GLY A 1 285 ? -6.056 -8.847 -3.530 1.00 96.75 285 GLY A CA 1
ATOM 2235 C C . GLY A 1 285 ? -4.537 -8.857 -3.439 1.00 96.75 285 GLY A C 1
ATOM 2236 O O . GLY A 1 285 ? -3.880 -8.218 -4.257 1.00 96.75 285 GLY A O 1
ATOM 2237 N N . ARG A 1 286 ? -3.966 -9.579 -2.467 1.00 97.56 286 ARG A N 1
ATOM 2238 C CA . ARG A 1 286 ? -2.514 -9.688 -2.319 1.00 97.56 286 ARG A CA 1
ATOM 2239 C C . ARG A 1 286 ? -1.860 -10.215 -3.590 1.00 97.56 286 ARG A C 1
ATOM 2241 O O . ARG A 1 286 ? -2.392 -11.105 -4.258 1.00 97.56 286 ARG A O 1
ATOM 2248 N N . SER A 1 287 ? -0.673 -9.692 -3.887 1.00 98.38 287 SER A N 1
ATOM 2249 C CA . SER A 1 287 ? 0.158 -10.229 -4.960 1.00 98.38 287 SER A CA 1
ATOM 2250 C C . SER A 1 287 ? 0.559 -11.680 -4.683 1.00 98.38 287 SER A C 1
ATOM 2252 O O . SER A 1 287 ? 0.510 -12.124 -3.531 1.00 98.38 287 SER A O 1
ATOM 2254 N N . PRO A 1 288 ? 1.032 -12.434 -5.692 1.00 98.00 288 PRO A N 1
ATOM 2255 C CA . PRO A 1 288 ? 1.482 -13.816 -5.496 1.00 98.00 288 PRO A CA 1
ATOM 2256 C C . PRO A 1 288 ? 2.651 -13.941 -4.513 1.00 98.00 288 PRO A C 1
ATOM 2258 O O . PRO A 1 288 ? 2.898 -15.018 -3.979 1.00 98.00 288 PRO A O 1
ATOM 2261 N N . LEU A 1 289 ? 3.369 -12.838 -4.283 1.00 98.12 289 LEU A N 1
ATOM 2262 C CA . LEU A 1 289 ? 4.470 -12.742 -3.328 1.00 98.12 289 LEU A CA 1
ATOM 2263 C C . LEU A 1 289 ? 3.997 -12.298 -1.935 1.00 98.12 289 LEU A C 1
ATOM 2265 O O . LEU A 1 289 ? 4.723 -12.471 -0.963 1.00 98.12 289 LEU A O 1
ATOM 2269 N N . GLY A 1 290 ? 2.773 -11.775 -1.819 1.00 97.75 290 GLY A N 1
ATOM 2270 C CA . GLY A 1 290 ? 2.153 -11.378 -0.557 1.00 97.75 290 GLY A CA 1
ATOM 2271 C C . GLY A 1 290 ? 2.084 -9.873 -0.306 1.00 97.75 290 GLY A C 1
ATOM 2272 O O . GLY A 1 290 ? 1.733 -9.495 0.810 1.00 97.75 290 GLY A O 1
ATOM 2273 N N . CYS A 1 291 ? 2.384 -9.023 -1.292 1.00 98.50 291 CYS A N 1
ATOM 2274 C CA . CYS A 1 291 ? 2.241 -7.571 -1.142 1.00 98.50 291 CYS A CA 1
ATOM 2275 C C . CYS A 1 291 ? 0.757 -7.185 -1.106 1.00 98.50 291 CYS A C 1
ATOM 2277 O O . CYS A 1 291 ? -0.022 -7.654 -1.936 1.00 98.50 291 CYS A O 1
ATOM 2279 N N . GLU A 1 292 ? 0.380 -6.336 -0.162 1.00 98.00 292 GLU A N 1
ATOM 2280 C CA . GLU A 1 292 ? -0.941 -5.728 -0.038 1.00 98.00 292 GLU A CA 1
ATOM 2281 C C . GLU A 1 292 ? -1.023 -4.434 -0.854 1.00 98.00 292 GLU A C 1
ATOM 2283 O O . GLU A 1 292 ? -0.020 -3.744 -1.063 1.00 98.00 292 GLU A O 1
ATOM 2288 N N . ASP A 1 293 ? -2.236 -4.127 -1.319 1.00 97.94 293 ASP A N 1
ATOM 2289 C CA . ASP A 1 293 ? -2.591 -2.872 -1.988 1.00 97.94 293 ASP A CA 1
ATOM 2290 C C . ASP A 1 293 ? -1.663 -2.490 -3.154 1.00 97.94 293 ASP A C 1
ATOM 2292 O O . ASP A 1 293 ? -1.398 -1.323 -3.401 1.00 97.94 293 ASP A O 1
ATOM 2296 N N . MET A 1 294 ? -1.176 -3.480 -3.914 1.00 98.56 294 MET A N 1
ATOM 2297 C CA . MET A 1 294 ? -0.459 -3.223 -5.175 1.00 98.56 294 MET A CA 1
ATOM 2298 C C . MET A 1 294 ? -1.398 -2.718 -6.286 1.00 98.56 294 MET A C 1
ATOM 2300 O O . MET A 1 294 ? -0.948 -2.412 -7.383 1.00 98.56 294 MET A O 1
ATOM 2304 N N . ALA A 1 295 ? -2.708 -2.702 -6.044 1.00 98.19 295 ALA A N 1
ATOM 2305 C CA . ALA A 1 295 ? -3.735 -2.266 -6.976 1.00 98.19 295 ALA A CA 1
ATOM 2306 C C . ALA A 1 295 ? -4.705 -1.336 -6.235 1.00 98.19 295 ALA A C 1
ATOM 2308 O O . ALA A 1 295 ? -5.400 -1.775 -5.317 1.00 98.19 295 ALA A O 1
ATOM 2309 N N . GLY A 1 296 ? -4.763 -0.072 -6.650 1.00 97.44 296 GLY A N 1
ATOM 2310 C CA . GLY A 1 296 ? -5.606 0.951 -6.043 1.00 97.44 296 GLY A CA 1
ATOM 2311 C C . GLY A 1 296 ? -5.079 1.479 -4.705 1.00 97.44 296 GLY A C 1
ATOM 2312 O O . GLY A 1 296 ? -3.892 1.419 -4.407 1.00 97.44 296 GLY A O 1
ATOM 2313 N N . ASN A 1 297 ? -5.996 1.995 -3.885 1.00 97.56 297 ASN A N 1
ATOM 2314 C CA . ASN A 1 297 ? -5.740 2.702 -2.628 1.00 97.56 297 ASN A CA 1
ATOM 2315 C C . ASN A 1 297 ? -4.983 4.029 -2.835 1.00 97.56 297 ASN A C 1
ATOM 2317 O O . ASN A 1 297 ? -5.614 5.084 -2.806 1.00 97.56 297 ASN A O 1
ATOM 2321 N N . VAL A 1 298 ? -3.684 4.007 -3.137 1.00 97.75 298 VAL A N 1
ATOM 2322 C CA . VAL A 1 298 ? -2.879 5.209 -3.428 1.00 97.75 298 VAL A CA 1
ATOM 2323 C C . VAL A 1 298 ? -1.938 4.960 -4.597 1.00 97.75 298 VAL A C 1
ATOM 2325 O O . VAL A 1 298 ? -1.371 3.877 -4.716 1.00 97.75 298 VAL A O 1
ATOM 2328 N N . TRP A 1 299 ? -1.705 5.987 -5.419 1.00 98.31 299 TRP A N 1
ATOM 2329 C CA . TRP A 1 299 ? -0.580 5.937 -6.351 1.00 98.31 299 TRP A CA 1
ATOM 2330 C C . TRP A 1 299 ? 0.724 5.825 -5.566 1.00 98.31 299 TRP A C 1
ATOM 2332 O O . TRP A 1 299 ? 0.849 6.387 -4.482 1.00 98.31 299 TRP A O 1
ATOM 2342 N N . GLU A 1 300 ? 1.720 5.136 -6.112 1.00 98.69 300 GLU A N 1
ATOM 2343 C CA . GLU A 1 300 ? 2.987 4.943 -5.413 1.00 98.69 300 GLU A CA 1
ATOM 2344 C C . GLU A 1 300 ? 4.167 5.495 -6.197 1.00 98.69 300 GLU A C 1
ATOM 2346 O O . GLU A 1 300 ? 4.419 5.104 -7.343 1.00 98.69 300 GLU A O 1
ATOM 2351 N N . TRP A 1 301 ? 4.919 6.384 -5.547 1.00 98.69 301 TRP A N 1
ATOM 2352 C CA . TRP A 1 301 ? 6.170 6.906 -6.077 1.00 98.69 301 TRP A CA 1
ATOM 2353 C C . TRP A 1 301 ? 7.211 5.807 -6.293 1.00 98.69 301 TRP A C 1
ATOM 2355 O O . TRP A 1 301 ? 7.515 5.019 -5.396 1.00 98.69 301 TRP A O 1
ATOM 2365 N N . THR A 1 302 ? 7.830 5.829 -7.473 1.00 98.62 302 THR A N 1
ATOM 2366 C CA . THR A 1 302 ? 9.030 5.044 -7.782 1.00 98.62 302 THR A CA 1
ATOM 2367 C C . THR A 1 302 ? 10.239 5.966 -7.938 1.00 98.62 302 THR A C 1
ATOM 2369 O O . THR A 1 302 ? 10.104 7.177 -8.125 1.00 98.62 302 THR A O 1
ATOM 2372 N N . ARG A 1 303 ? 11.455 5.418 -7.881 1.00 97.44 303 ARG A N 1
ATOM 2373 C CA . ARG A 1 303 ? 12.673 6.179 -8.218 1.00 97.44 303 ARG A CA 1
ATOM 2374 C C . ARG A 1 303 ? 12.888 6.355 -9.727 1.00 97.44 303 ARG A C 1
ATOM 2376 O O . ARG A 1 303 ? 13.674 7.226 -10.111 1.00 97.44 303 ARG A O 1
ATOM 2383 N N . SER A 1 304 ? 12.154 5.616 -10.559 1.00 97.81 304 SER A N 1
ATOM 2384 C CA . SER A 1 304 ? 12.330 5.616 -12.009 1.00 97.81 304 SER A CA 1
ATOM 2385 C C . SER A 1 304 ? 11.887 6.927 -12.646 1.00 97.81 304 SER A C 1
ATOM 2387 O O . SER A 1 304 ? 10.810 7.462 -12.370 1.00 97.81 304 SER A O 1
ATOM 2389 N N . LEU A 1 305 ? 12.733 7.442 -13.531 1.00 98.06 305 LEU A N 1
ATOM 2390 C CA . LEU A 1 305 ? 12.451 8.617 -14.339 1.00 98.06 305 LEU A CA 1
ATOM 2391 C C . LEU A 1 305 ? 11.501 8.274 -15.488 1.00 98.06 305 LEU A C 1
ATOM 2393 O O . LEU A 1 305 ? 11.581 7.209 -16.098 1.00 98.06 305 LEU A O 1
ATOM 2397 N N . TRP A 1 306 ? 10.628 9.220 -15.817 1.00 97.19 306 TRP A N 1
ATOM 2398 C CA . TRP A 1 306 ? 9.829 9.205 -17.038 1.00 97.19 306 TRP A CA 1
ATOM 2399 C C . TRP A 1 306 ? 10.512 10.013 -18.153 1.00 97.19 306 TRP A C 1
ATOM 2401 O O . TRP A 1 306 ? 10.631 9.522 -19.278 1.00 97.19 306 TRP A O 1
ATOM 2411 N N . GLY A 1 307 ? 11.005 11.213 -17.828 1.00 96.56 307 GLY A N 1
ATOM 2412 C CA . GLY A 1 307 ? 11.597 12.178 -18.766 1.00 96.56 307 GLY A CA 1
ATOM 2413 C C . GLY A 1 307 ? 10.901 13.543 -18.700 1.00 96.56 307 GLY A C 1
ATOM 2414 O O . GLY A 1 307 ? 10.030 13.754 -17.856 1.00 96.56 307 GLY A O 1
ATOM 2415 N N . LYS A 1 308 ? 11.274 14.468 -19.591 1.00 95.94 308 LYS A N 1
ATOM 2416 C CA . LYS A 1 308 ? 10.681 15.822 -19.657 1.00 95.94 308 LYS A CA 1
ATOM 2417 C C . LYS A 1 308 ? 9.314 15.861 -20.340 1.00 95.94 308 LYS A C 1
ATOM 2419 O O . LYS A 1 308 ? 8.440 16.631 -19.956 1.00 95.94 308 LYS A O 1
ATOM 2424 N N . GLU A 1 309 ? 9.131 15.056 -21.384 1.00 95.44 309 GLU A N 1
ATOM 2425 C CA . GLU A 1 309 ? 7.920 15.090 -22.205 1.00 95.44 309 GLU A CA 1
ATOM 2426 C C . GLU A 1 309 ? 6.811 14.209 -21.611 1.00 95.44 309 GLU A C 1
ATOM 2428 O O . GLU A 1 309 ? 6.972 13.005 -21.411 1.00 95.44 309 GLU A O 1
ATOM 2433 N N . TRP A 1 310 ? 5.641 14.804 -21.375 1.00 93.25 310 TRP A N 1
ATOM 2434 C CA . TRP A 1 310 ? 4.494 14.142 -20.743 1.00 93.25 310 TRP A CA 1
ATOM 2435 C C . TRP A 1 310 ? 3.981 12.912 -21.511 1.00 93.25 310 TRP A C 1
ATOM 2437 O O . TRP A 1 310 ? 3.610 11.905 -20.903 1.00 93.25 310 TRP A O 1
ATOM 2447 N N . ASP A 1 311 ? 3.971 12.975 -22.846 1.00 92.50 311 ASP A N 1
ATOM 2448 C CA . ASP A 1 311 ? 3.386 11.938 -23.711 1.00 92.50 311 ASP A CA 1
ATOM 2449 C C . ASP A 1 311 ? 4.400 10.933 -24.266 1.00 92.50 311 ASP A C 1
ATOM 2451 O O . ASP A 1 311 ? 4.002 9.863 -24.754 1.00 92.50 311 ASP A O 1
ATOM 2455 N N . LYS A 1 312 ? 5.692 11.268 -24.177 1.00 92.00 312 LYS A N 1
ATOM 2456 C CA . LYS A 1 312 ? 6.803 10.517 -24.755 1.00 92.00 312 LYS A CA 1
ATOM 2457 C C . LYS A 1 312 ? 7.886 10.283 -23.694 1.00 92.00 312 LYS A C 1
ATOM 2459 O O . LYS A 1 312 ? 8.685 11.179 -23.435 1.00 92.00 312 LYS A O 1
ATOM 2464 N N . PRO A 1 313 ? 7.939 9.089 -23.081 1.00 94.75 313 PRO A N 1
ATOM 2465 C CA . PRO A 1 313 ? 8.954 8.805 -22.080 1.00 94.75 313 PRO A CA 1
ATOM 2466 C C . PRO A 1 313 ? 10.342 8.757 -22.726 1.00 94.75 313 PRO A C 1
ATOM 2468 O O . PRO A 1 313 ? 10.543 8.073 -23.730 1.00 94.75 313 PRO A O 1
ATOM 2471 N N . GLU A 1 314 ? 11.311 9.426 -22.108 1.00 95.31 314 GLU A N 1
ATOM 2472 C CA . GLU A 1 314 ? 12.735 9.264 -22.431 1.00 95.31 314 GLU A CA 1
ATOM 2473 C C . GLU A 1 314 ? 13.203 7.858 -22.035 1.00 95.31 314 GLU A C 1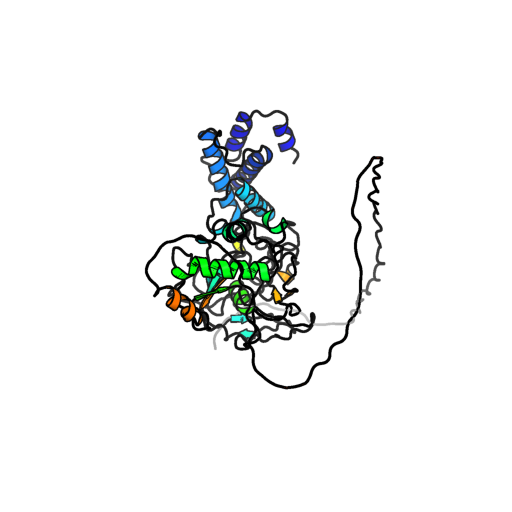
ATOM 2475 O O . GLU A 1 314 ? 13.943 7.188 -22.754 1.00 95.31 314 GLU A O 1
ATOM 2480 N N . PHE A 1 315 ? 12.669 7.362 -20.919 1.00 95.12 315 PHE A N 1
ATOM 2481 C CA . PHE A 1 315 ? 12.923 6.025 -20.403 1.00 95.12 315 PHE A CA 1
ATOM 2482 C C . PHE A 1 315 ? 11.777 5.079 -20.793 1.00 95.12 315 PHE A C 1
ATOM 2484 O O . PHE A 1 315 ? 10.924 4.708 -19.983 1.00 95.12 315 PHE A O 1
ATOM 2491 N N . GLY A 1 316 ? 11.724 4.720 -22.078 1.00 93.38 316 GLY A N 1
ATOM 2492 C CA . GLY A 1 316 ? 10.697 3.854 -22.674 1.00 93.38 316 GLY A CA 1
ATOM 2493 C C . GLY A 1 316 ? 10.811 2.363 -22.327 1.00 93.38 316 GLY A C 1
ATOM 2494 O O . GLY A 1 316 ? 11.628 1.966 -21.492 1.00 93.38 316 GLY A O 1
ATOM 2495 N N . TYR A 1 317 ? 9.952 1.558 -22.959 1.00 94.00 317 TYR A N 1
ATOM 2496 C CA . TYR A 1 317 ? 9.978 0.090 -22.918 1.00 94.00 317 TYR A CA 1
ATOM 2497 C C . TYR A 1 317 ? 10.570 -0.464 -24.231 1.00 94.00 317 TYR A C 1
ATOM 2499 O O . TYR A 1 317 ? 10.436 0.210 -25.257 1.00 94.00 317 TYR A O 1
ATOM 2507 N N . PRO A 1 318 ? 11.163 -1.677 -24.250 1.00 94.88 318 PRO A N 1
ATOM 2508 C CA . PRO A 1 318 ? 11.406 -2.586 -23.119 1.00 94.88 318 PRO A CA 1
ATOM 2509 C C . PRO A 1 318 ? 12.237 -1.961 -21.990 1.00 94.88 318 PRO A C 1
ATOM 2511 O O . PRO A 1 318 ? 13.099 -1.118 -22.238 1.00 94.88 318 PRO A O 1
ATOM 2514 N N . TYR A 1 319 ? 11.925 -2.312 -20.741 1.00 94.38 319 TYR A N 1
ATOM 2515 C CA . TYR A 1 319 ? 12.644 -1.794 -19.580 1.00 94.38 319 TYR A CA 1
ATOM 2516 C C . TYR A 1 319 ? 14.047 -2.403 -19.529 1.00 94.38 319 TYR A C 1
ATOM 2518 O O . TYR A 1 319 ? 14.225 -3.599 -19.743 1.00 94.38 319 TYR A O 1
ATOM 2526 N N . ASP A 1 320 ? 15.036 -1.584 -19.174 1.00 89.88 320 ASP A N 1
ATOM 2527 C CA . ASP A 1 320 ? 16.412 -2.028 -18.975 1.00 89.88 320 ASP A CA 1
ATOM 2528 C C . ASP A 1 320 ? 16.995 -1.377 -17.714 1.00 89.88 320 ASP A C 1
ATOM 2530 O O . ASP A 1 320 ? 17.222 -0.160 -17.692 1.00 89.88 320 ASP A O 1
ATOM 2534 N N . ALA A 1 321 ? 17.245 -2.182 -16.671 1.00 87.94 321 ALA A N 1
ATOM 2535 C CA . ALA A 1 321 ? 17.852 -1.711 -15.422 1.00 87.94 321 ALA A CA 1
ATOM 2536 C C . ALA A 1 321 ? 19.308 -1.243 -15.599 1.00 87.94 321 ALA A C 1
ATOM 2538 O O . ALA A 1 321 ? 19.835 -0.539 -14.740 1.00 87.94 321 ALA A O 1
ATOM 2539 N N . ARG A 1 322 ? 19.974 -1.620 -16.700 1.00 86.69 322 ARG A N 1
ATOM 2540 C CA . ARG A 1 322 ? 21.372 -1.252 -16.986 1.00 86.69 322 ARG A CA 1
ATOM 2541 C C . ARG A 1 322 ? 21.503 0.186 -17.489 1.00 86.69 322 ARG A C 1
ATOM 2543 O O . ARG A 1 322 ? 22.614 0.710 -17.552 1.00 86.69 322 ARG A O 1
ATOM 2550 N N . ASN A 1 323 ? 20.394 0.848 -17.829 1.00 90.38 323 ASN A N 1
ATOM 2551 C CA . ASN A 1 323 ? 20.402 2.273 -18.139 1.00 90.38 323 ASN A CA 1
ATOM 2552 C C . ASN A 1 323 ? 20.661 3.086 -16.858 1.00 90.38 323 ASN A C 1
ATOM 2554 O O . ASN A 1 323 ? 19.745 3.362 -16.084 1.00 90.38 323 ASN A O 1
ATOM 2558 N N . ALA A 1 324 ? 21.914 3.508 -16.668 1.00 83.38 324 ALA A N 1
ATOM 2559 C CA . ALA A 1 324 ? 22.364 4.219 -15.471 1.00 83.38 324 ALA A CA 1
ATOM 2560 C C . ALA A 1 324 ? 21.625 5.546 -15.201 1.00 83.38 324 ALA A C 1
ATOM 2562 O O . ALA A 1 324 ? 21.586 6.000 -14.059 1.00 83.38 324 ALA A O 1
ATOM 2563 N N . GLY A 1 325 ? 21.029 6.169 -16.224 1.00 91.50 325 GLY A N 1
ATOM 2564 C CA . GLY A 1 325 ? 20.264 7.407 -16.070 1.00 91.50 325 GLY A CA 1
ATOM 2565 C C . GLY A 1 325 ? 18.861 7.195 -15.502 1.00 91.50 325 GLY A C 1
ATOM 2566 O O . GLY A 1 325 ? 18.338 8.090 -14.842 1.00 91.50 325 GLY A O 1
ATOM 2567 N N . ARG A 1 326 ? 18.262 6.012 -15.707 1.00 95.06 326 ARG A N 1
ATOM 2568 C CA . ARG A 1 326 ? 16.840 5.751 -15.422 1.00 95.06 326 ARG A CA 1
ATOM 2569 C C . ARG A 1 326 ? 16.469 5.931 -13.954 1.00 95.06 326 ARG A C 1
ATOM 2571 O O . ARG A 1 326 ? 15.353 6.337 -13.654 1.00 95.06 326 ARG A O 1
ATOM 2578 N N . GLU A 1 327 ? 17.396 5.638 -13.049 1.00 95.25 327 GLU A N 1
ATOM 2579 C CA . GLU A 1 327 ? 17.169 5.679 -11.600 1.00 95.25 327 GLU A CA 1
ATOM 2580 C C . GLU A 1 327 ? 17.927 6.843 -10.931 1.00 95.25 327 GLU A C 1
ATOM 2582 O O . GLU A 1 327 ? 18.226 6.797 -9.736 1.00 95.25 327 GLU A O 1
ATOM 2587 N N . ASN A 1 328 ? 18.273 7.896 -11.688 1.00 95.12 328 ASN A N 1
ATOM 2588 C CA . ASN A 1 328 ? 19.000 9.046 -11.153 1.00 95.12 328 ASN A CA 1
ATOM 2589 C C . ASN A 1 328 ? 18.142 9.820 -10.130 1.00 95.12 328 ASN A C 1
ATOM 2591 O O . ASN A 1 328 ? 17.213 10.563 -10.462 1.00 95.12 328 ASN A O 1
ATOM 2595 N N . LEU A 1 329 ? 18.479 9.671 -8.848 1.00 95.25 329 LEU A N 1
ATOM 2596 C CA . LEU A 1 329 ? 17.797 10.345 -7.738 1.00 95.25 329 LEU A CA 1
ATOM 2597 C C . LEU A 1 329 ? 18.037 11.863 -7.714 1.00 95.25 329 LEU A C 1
ATOM 2599 O O . LEU A 1 329 ? 17.262 12.586 -7.097 1.00 95.25 329 LEU A O 1
ATOM 2603 N N . SER A 1 330 ? 19.075 12.342 -8.397 1.00 95.31 330 SER A N 1
ATOM 2604 C CA . SER A 1 330 ? 19.466 13.756 -8.456 1.00 95.31 330 SER A CA 1
ATOM 2605 C C . SER A 1 330 ? 19.085 14.421 -9.781 1.00 95.31 330 SER A C 1
ATOM 2607 O O . SER A 1 330 ? 19.654 15.453 -10.123 1.00 95.31 330 SER A O 1
ATOM 2609 N N . ALA A 1 331 ? 18.179 13.813 -10.553 1.00 95.56 331 ALA A N 1
ATOM 2610 C CA . ALA A 1 331 ? 17.640 14.422 -11.763 1.00 95.56 331 ALA A CA 1
ATOM 2611 C C . ALA A 1 331 ? 16.963 15.771 -11.461 1.00 95.56 331 ALA A C 1
ATOM 2613 O O . ALA A 1 331 ? 16.438 15.972 -10.361 1.00 95.56 331 ALA A O 1
ATOM 2614 N N . ASP A 1 332 ? 16.981 16.665 -12.451 1.00 95.31 332 ASP A N 1
ATOM 2615 C CA . ASP A 1 332 ? 16.405 18.005 -12.347 1.00 95.31 332 ASP A CA 1
ATOM 2616 C C . ASP A 1 332 ? 14.910 17.957 -11.982 1.00 95.31 332 ASP A C 1
ATOM 2618 O O . ASP A 1 332 ? 14.203 16.990 -12.272 1.00 95.31 332 ASP A O 1
ATOM 2622 N N . ALA A 1 333 ? 14.416 19.014 -11.331 1.00 93.44 333 ALA A N 1
ATOM 2623 C CA . ALA A 1 333 ? 13.036 19.081 -10.841 1.00 93.44 333 ALA A CA 1
ATOM 2624 C C . ALA A 1 333 ? 11.976 19.089 -11.963 1.00 93.44 333 ALA A C 1
ATOM 2626 O O . ALA A 1 333 ? 10.817 18.787 -11.702 1.00 93.44 333 ALA A O 1
ATOM 2627 N N . ASP A 1 334 ? 12.363 19.405 -13.205 1.00 94.81 334 ASP A N 1
ATOM 2628 C CA . ASP A 1 334 ? 11.493 19.332 -14.385 1.00 94.81 334 ASP A CA 1
ATOM 2629 C C . ASP A 1 334 ? 11.386 17.912 -14.975 1.00 94.81 334 ASP A C 1
ATOM 2631 O O . ASP A 1 334 ? 10.607 17.688 -15.903 1.00 94.81 334 ASP A O 1
ATOM 2635 N N . ILE A 1 335 ? 12.139 16.937 -14.448 1.00 97.31 335 ILE A N 1
ATOM 2636 C CA . ILE A 1 335 ? 12.053 15.540 -14.876 1.00 97.31 335 ILE A CA 1
ATOM 2637 C C . ILE A 1 335 ? 10.914 14.833 -14.140 1.00 97.31 335 ILE A C 1
ATOM 2639 O O . ILE A 1 335 ? 10.956 14.631 -12.924 1.00 97.31 335 ILE A O 1
ATOM 2643 N N . LEU A 1 336 ? 9.923 14.373 -14.905 1.00 97.81 336 LEU A N 1
ATOM 2644 C CA . LEU A 1 336 ? 8.798 13.604 -14.385 1.00 97.81 336 LEU A CA 1
ATOM 2645 C C . LEU A 1 336 ? 9.271 12.250 -13.833 1.00 97.81 336 LEU A C 1
ATOM 2647 O O . LEU A 1 336 ? 10.174 11.608 -14.385 1.00 97.81 336 LEU A O 1
ATOM 2651 N N . ARG A 1 337 ? 8.618 11.783 -12.768 1.00 97.94 337 ARG A N 1
ATOM 2652 C CA . ARG A 1 337 ? 8.870 10.490 -12.112 1.00 97.94 337 ARG A CA 1
ATOM 2653 C C . ARG A 1 337 ? 7.717 9.535 -12.381 1.00 97.94 337 ARG A C 1
ATOM 2655 O O . ARG A 1 337 ? 6.571 9.968 -12.480 1.00 97.94 337 ARG A O 1
ATOM 2662 N N . VAL A 1 338 ? 8.015 8.242 -12.473 1.00 98.06 338 VAL A N 1
ATOM 2663 C CA . VAL A 1 338 ? 6.995 7.204 -12.648 1.00 98.06 338 VAL A CA 1
ATOM 2664 C C . VAL A 1 338 ? 6.249 6.959 -11.333 1.00 98.06 338 VAL A C 1
ATOM 2666 O O . VAL A 1 338 ? 6.875 6.780 -10.284 1.00 98.06 338 VAL A O 1
ATOM 2669 N N . VAL A 1 339 ? 4.919 6.883 -11.414 1.00 98.12 339 VAL A N 1
ATOM 2670 C CA . VAL A 1 339 ? 4.040 6.376 -10.348 1.00 98.12 339 VAL A CA 1
ATOM 2671 C C . VAL A 1 339 ? 3.311 5.114 -10.806 1.00 98.12 339 VAL A C 1
ATOM 2673 O O . VAL A 1 339 ? 3.093 4.902 -12.006 1.00 98.12 339 VAL A O 1
ATOM 2676 N N . ARG A 1 340 ? 2.963 4.249 -9.851 1.00 98.44 340 ARG A N 1
ATOM 2677 C CA . ARG A 1 340 ? 2.395 2.913 -10.092 1.00 98.44 340 ARG A CA 1
ATOM 2678 C C . ARG A 1 340 ? 1.169 2.631 -9.215 1.00 98.44 340 ARG A C 1
ATOM 2680 O O . ARG A 1 340 ? 0.956 3.317 -8.224 1.00 98.44 340 ARG A O 1
ATOM 2687 N N . GLY A 1 341 ? 0.380 1.623 -9.588 1.00 97.25 341 GLY A N 1
ATOM 2688 C CA . GLY A 1 341 ? -0.675 1.031 -8.749 1.00 97.25 341 GLY A CA 1
ATOM 2689 C C . GLY A 1 341 ? -2.085 1.592 -8.902 1.00 97.25 341 GLY A C 1
ATOM 2690 O O . GLY A 1 341 ? -3.039 0.842 -8.701 1.00 97.25 341 GLY A O 1
ATOM 2691 N N . GLY A 1 342 ? -2.240 2.853 -9.311 1.00 97.25 342 GLY A N 1
ATOM 2692 C CA . GLY A 1 342 ? -3.542 3.518 -9.259 1.00 97.25 342 GLY A CA 1
ATOM 2693 C C . GLY A 1 342 ? -3.934 3.908 -7.833 1.00 97.25 342 GLY A C 1
ATOM 2694 O O . GLY A 1 342 ? -3.341 3.452 -6.867 1.00 97.25 342 GLY A O 1
ATOM 2695 N N . SER A 1 343 ? -4.963 4.734 -7.694 1.00 97.19 343 SER A N 1
ATOM 2696 C CA . SER A 1 343 ? -5.526 5.141 -6.399 1.00 97.19 343 SER A CA 1
ATOM 2697 C C . SER A 1 343 ? -6.973 4.681 -6.224 1.00 97.19 343 SER A C 1
ATOM 2699 O O . SER A 1 343 ? -7.586 4.158 -7.157 1.00 97.19 343 SER A O 1
ATOM 2701 N N . TRP A 1 344 ? -7.548 4.923 -5.043 1.00 96.69 344 TRP A N 1
ATOM 2702 C CA . TRP A 1 344 ? -8.968 4.682 -4.756 1.00 96.69 344 TRP A CA 1
ATOM 2703 C C . TRP A 1 344 ? -9.918 5.372 -5.750 1.00 96.69 344 TRP A C 1
ATOM 2705 O O . TRP A 1 344 ? -10.989 4.844 -6.046 1.00 96.69 344 TRP A O 1
ATOM 2715 N N . GLY A 1 345 ? -9.521 6.528 -6.295 1.00 96.25 345 GLY A N 1
ATOM 2716 C CA . GLY A 1 345 ? -10.300 7.277 -7.287 1.00 96.25 345 GLY A CA 1
ATOM 2717 C C . GLY A 1 345 ? -10.023 6.869 -8.735 1.00 96.25 345 GLY A C 1
ATOM 2718 O O . GLY A 1 345 ? -10.660 7.351 -9.667 1.00 96.25 345 GLY A O 1
ATOM 2719 N N . SER A 1 346 ? -9.056 5.982 -8.958 1.00 96.50 346 SER A N 1
ATOM 2720 C CA . SER A 1 346 ? -8.665 5.569 -10.300 1.00 96.50 346 SER A CA 1
ATOM 2721 C C . SER A 1 346 ? -9.564 4.444 -10.821 1.00 96.50 346 SER A C 1
ATOM 2723 O O . SER A 1 346 ? -9.956 3.546 -10.082 1.00 96.50 346 SER A O 1
ATOM 2725 N N . GLY A 1 347 ? -9.867 4.438 -12.123 1.00 97.31 347 GLY A N 1
ATOM 2726 C CA . GLY A 1 347 ? -10.611 3.332 -12.740 1.00 97.31 347 GLY A CA 1
ATOM 2727 C C . GLY A 1 347 ? -9.806 2.024 -12.774 1.00 97.31 347 GLY A C 1
ATOM 2728 O O . GLY A 1 347 ? -8.575 2.044 -12.781 1.00 97.31 347 GLY A O 1
ATOM 2729 N N . ARG A 1 348 ? -10.477 0.869 -12.907 1.00 96.62 348 ARG A N 1
ATOM 2730 C CA . ARG A 1 348 ? -9.840 -0.471 -12.877 1.00 96.62 348 ARG A CA 1
ATOM 2731 C C . ARG A 1 348 ? -8.675 -0.687 -13.851 1.00 96.62 348 ARG A C 1
ATOM 2733 O O . ARG A 1 348 ? -7.849 -1.571 -13.642 1.00 96.62 348 ARG A O 1
ATOM 2740 N N . ALA A 1 349 ? -8.597 0.078 -14.942 1.00 96.12 349 ALA A N 1
ATOM 2741 C CA . ALA A 1 349 ? -7.480 0.003 -15.887 1.00 96.12 349 ALA A CA 1
ATOM 2742 C C . ALA A 1 349 ? -6.173 0.560 -15.292 1.00 96.12 349 ALA A C 1
ATOM 2744 O O . ALA A 1 349 ? -5.084 0.139 -15.685 1.00 96.12 349 ALA A O 1
ATOM 2745 N N . ALA A 1 350 ? -6.267 1.479 -14.335 1.00 96.25 350 ALA A N 1
ATOM 2746 C CA . ALA A 1 350 ? -5.123 2.000 -13.604 1.00 96.25 350 ALA A CA 1
ATOM 2747 C C . ALA A 1 350 ? -4.705 1.100 -12.428 1.00 96.25 350 ALA A C 1
ATOM 2749 O O . ALA A 1 350 ? -3.623 1.282 -11.899 1.00 96.25 350 ALA A O 1
ATOM 2750 N N . ALA A 1 351 ? -5.509 0.101 -12.052 1.00 97.00 351 ALA A N 1
ATOM 2751 C CA . ALA A 1 351 ? -5.204 -0.834 -10.964 1.00 97.00 351 ALA A CA 1
ATOM 2752 C C . ALA A 1 351 ? -4.444 -2.103 -11.424 1.00 97.00 351 ALA A C 1
ATOM 2754 O O . ALA A 1 351 ? -4.271 -3.051 -10.661 1.00 97.00 351 ALA A O 1
ATOM 2755 N N . ARG A 1 352 ? -4.031 -2.171 -12.697 1.00 98.12 352 ARG A N 1
ATOM 2756 C CA . ARG A 1 352 ? -3.312 -3.326 -13.270 1.00 98.12 352 ARG A CA 1
ATOM 2757 C C . ARG A 1 352 ? -1.840 -3.320 -12.857 1.00 98.12 352 ARG A C 1
ATOM 2759 O O . ARG A 1 352 ? -1.244 -2.254 -12.743 1.00 98.12 352 ARG A O 1
ATOM 2766 N N . CYS A 1 353 ? -1.208 -4.492 -12.791 1.00 98.31 353 CYS A N 1
ATOM 2767 C CA . CYS A 1 353 ? 0.230 -4.620 -12.512 1.00 98.31 353 CYS A CA 1
ATOM 2768 C C . CYS A 1 353 ? 1.097 -3.804 -13.490 1.00 98.31 353 CYS A C 1
ATOM 2770 O O . CYS A 1 353 ? 2.085 -3.198 -13.090 1.00 98.31 353 CYS A O 1
ATOM 2772 N N . ALA A 1 354 ? 0.705 -3.770 -14.767 1.00 97.69 354 ALA A N 1
ATOM 2773 C CA . ALA A 1 354 ? 1.428 -3.076 -15.833 1.00 97.69 354 ALA A CA 1
ATOM 2774 C C . ALA A 1 354 ? 1.218 -1.556 -15.860 1.00 97.69 354 ALA A C 1
ATOM 2776 O O . ALA A 1 354 ? 1.786 -0.888 -16.724 1.00 97.69 354 ALA A O 1
ATOM 2777 N N . VAL A 1 355 ? 0.332 -1.009 -15.014 1.00 96.62 355 VAL A N 1
ATOM 2778 C CA . VAL A 1 355 ? 0.016 0.420 -15.070 1.00 96.62 355 VAL A CA 1
ATOM 2779 C C . VAL A 1 355 ? 1.294 1.226 -14.894 1.00 96.62 355 VAL A C 1
ATOM 2781 O O . VAL A 1 355 ? 2.138 0.902 -14.060 1.00 96.62 355 VAL A O 1
ATOM 2784 N N . ARG A 1 356 ? 1.423 2.289 -15.675 1.00 95.12 356 ARG A N 1
ATOM 2785 C CA . ARG A 1 356 ? 2.522 3.230 -15.570 1.00 95.12 356 ARG A CA 1
ATOM 2786 C C . ARG A 1 356 ? 1.983 4.619 -15.853 1.00 95.12 356 ARG A C 1
ATOM 2788 O O . ARG A 1 356 ? 1.442 4.858 -16.930 1.00 95.12 356 ARG A O 1
ATOM 2795 N N . ASP A 1 357 ? 2.148 5.511 -14.890 1.00 95.88 357 ASP A N 1
ATOM 2796 C CA . ASP A 1 357 ? 1.823 6.926 -15.027 1.00 95.88 357 ASP A CA 1
ATOM 2797 C C . ASP A 1 357 ? 3.026 7.766 -14.569 1.00 95.88 357 ASP A C 1
ATOM 2799 O O . ASP A 1 357 ? 4.086 7.231 -14.226 1.00 95.88 357 ASP A O 1
ATOM 2803 N N . ARG A 1 358 ? 2.902 9.086 -14.623 1.00 96.19 358 ARG A N 1
ATOM 2804 C CA . ARG A 1 358 ? 3.970 10.050 -14.383 1.00 96.19 358 ARG A CA 1
ATOM 2805 C C . ARG A 1 358 ? 3.430 11.291 -13.704 1.00 96.19 358 ARG A C 1
ATOM 2807 O O . ARG A 1 358 ? 2.353 11.763 -14.044 1.00 96.19 358 ARG A O 1
ATOM 2814 N N . ASN A 1 359 ? 4.222 11.842 -12.797 1.00 96.88 359 ASN A N 1
ATOM 2815 C CA . ASN A 1 359 ? 3.918 13.094 -12.118 1.00 96.88 359 ASN A CA 1
ATOM 2816 C C . ASN A 1 359 ? 5.194 13.939 -11.951 1.00 96.88 359 ASN A C 1
ATOM 2818 O O . ASN A 1 359 ? 6.294 13.375 -11.875 1.00 96.88 359 ASN A O 1
ATOM 2822 N N . PRO A 1 360 ? 5.070 15.278 -11.875 1.00 97.00 360 PRO A N 1
ATOM 2823 C CA . PRO A 1 360 ? 6.153 16.140 -11.409 1.00 97.00 360 PRO A CA 1
ATOM 2824 C C . PRO A 1 360 ? 6.588 15.736 -9.992 1.00 97.00 360 PRO A C 1
ATOM 2826 O O . PRO A 1 360 ? 5.727 15.398 -9.179 1.00 97.00 360 PRO A O 1
ATOM 2829 N N . PRO A 1 361 ? 7.891 15.742 -9.669 1.00 96.69 361 PRO A N 1
ATOM 2830 C CA . PRO A 1 361 ? 8.387 15.234 -8.389 1.00 96.69 361 PRO A CA 1
ATOM 2831 C C . PRO A 1 361 ? 7.957 16.073 -7.174 1.00 96.69 361 PRO A C 1
ATOM 2833 O O . PRO A 1 361 ? 8.008 15.573 -6.055 1.00 96.69 361 PRO A O 1
ATOM 2836 N N . ASP A 1 362 ? 7.534 17.321 -7.374 1.00 94.25 362 ASP A N 1
ATOM 2837 C CA . ASP A 1 362 ? 6.999 18.239 -6.360 1.00 94.25 362 ASP A CA 1
ATOM 2838 C C . ASP A 1 362 ? 5.465 18.180 -6.220 1.00 94.25 362 ASP A C 1
ATOM 2840 O O . ASP A 1 362 ? 4.883 18.922 -5.433 1.00 94.25 362 ASP A O 1
ATOM 2844 N N . ASN A 1 363 ? 4.800 17.290 -6.960 1.00 90.06 363 ASN A N 1
ATOM 2845 C CA . ASN A 1 363 ? 3.350 17.154 -6.929 1.00 90.06 363 ASN A CA 1
ATOM 2846 C C . ASN A 1 363 ? 2.856 16.489 -5.627 1.00 90.06 363 ASN A C 1
ATOM 2848 O O . ASN A 1 363 ? 3.347 15.424 -5.258 1.00 90.06 363 ASN A O 1
ATOM 2852 N N . TRP A 1 364 ? 1.831 17.064 -4.989 1.00 83.25 364 TRP A N 1
ATOM 2853 C CA . TRP A 1 364 ? 1.175 16.551 -3.771 1.00 83.25 364 TRP A CA 1
ATOM 2854 C C . TRP A 1 364 ? -0.208 15.933 -4.039 1.00 83.25 364 TRP A C 1
ATOM 2856 O O . TRP A 1 364 ? -1.101 15.999 -3.195 1.00 83.25 364 TRP A O 1
ATOM 2866 N N . ASN A 1 365 ? -0.420 15.356 -5.223 1.00 83.00 365 ASN A N 1
ATOM 2867 C CA . ASN A 1 365 ? -1.639 14.595 -5.525 1.00 83.00 365 ASN A CA 1
ATOM 2868 C C . ASN A 1 365 ? -1.743 13.324 -4.656 1.00 83.00 365 ASN A C 1
ATOM 2870 O O . ASN A 1 365 ? -0.895 13.068 -3.817 1.00 83.00 365 ASN A O 1
ATOM 2874 N N . ASP A 1 366 ? -2.745 12.481 -4.896 1.00 82.06 366 ASP A N 1
ATOM 2875 C CA . ASP A 1 366 ? -3.067 11.193 -4.249 1.00 82.06 366 ASP A CA 1
ATOM 2876 C C . ASP A 1 366 ? -1.975 10.087 -4.304 1.00 82.06 366 ASP A C 1
ATOM 2878 O O . ASP A 1 366 ? -2.268 8.889 -4.265 1.00 82.06 366 ASP A O 1
ATOM 2882 N N . SER A 1 367 ? -0.704 10.481 -4.383 1.00 95.19 367 SER A N 1
ATOM 2883 C CA . SER A 1 367 ? 0.484 9.645 -4.309 1.00 95.19 367 SER A CA 1
ATOM 2884 C C . SER A 1 367 ? 0.954 9.475 -2.863 1.00 95.19 367 SER A C 1
ATOM 2886 O O . SER A 1 367 ? 1.270 10.437 -2.159 1.00 95.19 367 SER A O 1
ATOM 2888 N N . GLY A 1 368 ? 1.010 8.221 -2.438 1.00 97.81 368 GLY A N 1
ATOM 2889 C CA . GLY A 1 368 ? 1.820 7.745 -1.331 1.00 97.81 368 GLY A CA 1
ATOM 2890 C C . GLY A 1 368 ? 3.085 7.070 -1.859 1.00 97.81 368 GLY A C 1
ATOM 2891 O O . GLY A 1 368 ? 3.604 7.386 -2.934 1.00 97.81 368 GLY A O 1
ATOM 2892 N N . PHE A 1 369 ? 3.610 6.124 -1.089 1.00 98.69 369 PHE A N 1
ATOM 2893 C CA . PHE A 1 369 ? 4.769 5.336 -1.489 1.00 98.69 369 PHE A CA 1
ATOM 2894 C C . PHE A 1 369 ? 4.898 4.079 -0.630 1.00 98.69 369 PHE A C 1
ATOM 2896 O O . PHE A 1 369 ? 4.333 3.984 0.463 1.00 98.69 369 PHE A O 1
ATOM 2903 N N . ARG A 1 370 ? 5.710 3.134 -1.103 1.00 98.38 370 ARG A N 1
ATOM 2904 C CA . ARG A 1 370 ? 6.211 2.020 -0.297 1.00 98.38 370 ARG A CA 1
ATOM 2905 C C . ARG A 1 370 ? 7.730 1.995 -0.291 1.00 98.38 370 ARG A C 1
ATOM 2907 O O . ARG A 1 370 ? 8.386 2.542 -1.176 1.00 98.38 370 ARG A O 1
ATOM 2914 N N . VAL A 1 371 ? 8.283 1.357 0.731 1.00 98.56 371 VAL A N 1
ATOM 2915 C CA . VAL A 1 371 ? 9.729 1.275 0.953 1.00 98.56 371 VAL A CA 1
ATOM 2916 C C . VAL A 1 371 ? 10.301 0.022 0.302 1.00 98.56 371 VAL A C 1
ATOM 2918 O O . VAL A 1 371 ? 9.667 -1.027 0.305 1.00 98.56 371 VAL A O 1
ATOM 2921 N N . LEU A 1 372 ? 11.524 0.109 -0.203 1.00 98.19 372 LEU A N 1
ATOM 2922 C CA . LEU A 1 372 ? 12.293 -1.012 -0.719 1.00 98.19 372 LEU A CA 1
ATOM 2923 C C . LEU A 1 372 ? 13.644 -1.106 -0.001 1.00 98.19 372 LEU A C 1
ATOM 2925 O O . LEU A 1 372 ? 14.306 -0.094 0.227 1.00 98.19 372 LEU A O 1
ATOM 2929 N N . LEU A 1 373 ? 14.062 -2.329 0.319 1.00 97.69 373 LEU A N 1
ATOM 2930 C CA . LEU A 1 373 ? 15.418 -2.652 0.734 1.00 97.69 373 LEU A CA 1
ATOM 2931 C C . LEU A 1 373 ? 16.078 -3.490 -0.349 1.00 97.69 373 LEU A C 1
ATOM 2933 O O . LEU A 1 373 ? 15.558 -4.529 -0.753 1.00 97.69 373 LEU A O 1
ATOM 2937 N N . ARG A 1 374 ? 17.257 -3.070 -0.788 1.00 93.94 374 ARG A N 1
ATOM 2938 C CA . ARG A 1 374 ? 18.024 -3.762 -1.828 1.00 93.94 374 ARG A CA 1
ATOM 2939 C C . ARG A 1 374 ? 19.509 -3.655 -1.558 1.00 93.94 374 ARG A C 1
ATOM 2941 O O . ARG A 1 374 ? 19.953 -2.771 -0.830 1.00 93.94 374 ARG A O 1
ATOM 2948 N N . ARG A 1 375 ? 20.298 -4.514 -2.197 1.00 88.62 375 ARG A N 1
ATOM 2949 C CA . ARG A 1 375 ? 21.751 -4.349 -2.231 1.00 88.62 375 ARG A CA 1
ATOM 2950 C C . ARG A 1 375 ? 22.113 -3.152 -3.118 1.00 88.62 375 ARG A C 1
ATOM 2952 O O . ARG A 1 375 ? 21.863 -3.176 -4.320 1.00 88.62 375 ARG A O 1
ATOM 2959 N N . SER A 1 376 ? 22.728 -2.128 -2.539 1.00 75.25 376 SER A N 1
ATOM 2960 C CA . SER A 1 376 ? 23.316 -1.010 -3.271 1.00 75.25 376 SER A CA 1
ATOM 2961 C C . SER A 1 376 ? 24.473 -1.498 -4.147 1.00 75.25 376 SER A C 1
ATOM 2963 O O . SER A 1 376 ? 25.330 -2.265 -3.700 1.00 75.25 376 SER A O 1
ATOM 2965 N N . HIS A 1 377 ? 24.513 -1.044 -5.404 1.00 63.41 377 HIS A N 1
ATOM 2966 C CA . HIS A 1 377 ? 25.675 -1.241 -6.284 1.00 63.41 377 HIS A CA 1
ATOM 2967 C C . HIS A 1 377 ? 26.763 -0.189 -6.027 1.00 63.41 377 HIS A C 1
ATOM 2969 O O . HIS A 1 377 ? 27.885 -0.325 -6.512 1.00 63.41 377 HIS A O 1
ATOM 2975 N N . VAL A 1 378 ? 26.449 0.847 -5.243 1.00 53.88 378 VAL A N 1
ATOM 2976 C CA . VAL A 1 378 ? 27.417 1.843 -4.802 1.00 53.88 378 VAL A CA 1
ATOM 2977 C C . VAL A 1 378 ? 28.132 1.255 -3.590 1.00 53.88 378 VAL A C 1
ATOM 2979 O O . VAL A 1 378 ? 27.572 1.169 -2.497 1.00 53.88 378 VAL A O 1
ATOM 2982 N N . LEU A 1 379 ? 29.378 0.804 -3.782 1.00 41.22 379 LEU A N 1
ATOM 2983 C CA . LEU A 1 379 ? 30.269 0.484 -2.663 1.00 41.22 379 LEU A CA 1
ATOM 2984 C C . LEU A 1 379 ? 30.231 1.652 -1.669 1.00 41.22 379 LEU A C 1
ATOM 2986 O O . LEU A 1 379 ? 30.218 2.803 -2.111 1.00 41.22 379 LEU A O 1
ATOM 2990 N N . PRO A 1 380 ? 30.210 1.408 -0.349 1.00 42.38 380 PRO A N 1
ATOM 2991 C CA . PRO A 1 380 ? 29.900 2.447 0.616 1.00 42.38 380 PRO A CA 1
ATOM 2992 C C . PRO A 1 380 ? 31.097 3.397 0.777 1.00 42.38 380 PRO A C 1
ATOM 2994 O O . PRO A 1 380 ? 31.863 3.333 1.735 1.00 42.38 380 PRO A O 1
ATOM 2997 N N . HIS A 1 381 ? 31.254 4.321 -0.170 1.00 37.91 381 HIS A N 1
ATOM 2998 C CA . HIS A 1 381 ? 32.281 5.363 -0.182 1.00 37.91 381 HIS A CA 1
ATOM 2999 C C . HIS A 1 381 ? 32.062 6.406 0.930 1.00 37.91 381 HIS A C 1
ATOM 3001 O O . HIS A 1 381 ? 32.932 7.231 1.201 1.00 37.91 381 HIS A O 1
ATOM 3007 N N . PHE A 1 382 ? 30.930 6.331 1.637 1.00 39.66 382 PHE A N 1
ATOM 3008 C CA . PHE A 1 382 ? 30.612 7.176 2.786 1.00 39.66 382 PHE A CA 1
ATOM 3009 C C . PHE A 1 382 ? 31.256 6.722 4.110 1.00 39.66 382 PHE A C 1
ATOM 3011 O O . PHE A 1 382 ? 31.165 7.433 5.107 1.00 39.66 382 PHE A O 1
ATOM 3018 N N . PHE A 1 383 ? 31.973 5.590 4.138 1.00 41.28 383 PHE A N 1
ATOM 3019 C CA . PHE A 1 383 ? 32.721 5.164 5.333 1.00 41.28 383 PHE A CA 1
ATOM 3020 C C . PHE A 1 383 ? 34.046 5.914 5.558 1.00 41.28 383 PHE A C 1
ATOM 3022 O O . PHE A 1 383 ? 34.656 5.754 6.618 1.00 41.28 383 PHE A O 1
ATOM 3029 N N . TRP A 1 384 ? 34.496 6.755 4.618 1.00 36.12 384 TRP A N 1
ATOM 3030 C CA . TRP A 1 384 ? 35.745 7.509 4.787 1.00 36.12 384 TRP A CA 1
ATOM 3031 C C . TRP A 1 384 ? 35.598 8.719 5.729 1.00 36.12 384 TRP A C 1
ATOM 3033 O O . TRP A 1 384 ? 36.496 8.982 6.526 1.00 36.12 384 TRP A O 1
ATOM 3043 N N . LEU A 1 385 ? 34.446 9.402 5.731 1.00 35.97 385 LEU A N 1
ATOM 3044 C CA . LEU A 1 385 ? 34.242 10.600 6.562 1.00 35.97 385 LEU A CA 1
ATOM 3045 C C . LEU A 1 385 ? 33.971 10.286 8.045 1.00 35.97 385 LEU A C 1
ATOM 3047 O O . LEU A 1 385 ? 34.369 11.062 8.909 1.00 35.97 385 LEU A O 1
ATOM 3051 N N . CYS A 1 386 ? 33.383 9.132 8.379 1.00 38.50 386 CYS A N 1
ATOM 3052 C CA . CYS A 1 386 ? 33.116 8.781 9.782 1.00 38.50 386 CYS A CA 1
ATOM 3053 C C . CYS A 1 386 ? 34.325 8.175 10.520 1.00 38.50 386 CYS A C 1
ATOM 3055 O O . CYS A 1 386 ? 34.416 8.316 11.738 1.00 38.50 386 CYS A O 1
ATOM 3057 N N . ARG A 1 387 ? 35.294 7.557 9.825 1.00 34.25 387 ARG A N 1
ATOM 3058 C CA . ARG A 1 387 ? 36.480 6.961 10.482 1.00 34.25 387 ARG A CA 1
ATOM 3059 C C . ARG A 1 387 ? 37.551 7.969 10.906 1.00 34.25 387 ARG A C 1
ATOM 3061 O O . ARG A 1 387 ? 38.374 7.619 11.748 1.00 34.25 387 ARG A O 1
ATOM 3068 N N . GLN A 1 388 ? 37.540 9.202 10.394 1.00 36.72 388 GLN A N 1
ATOM 3069 C CA . GLN A 1 388 ? 38.406 10.265 10.932 1.00 36.72 388 GLN A CA 1
ATOM 3070 C C . GLN A 1 388 ? 37.834 10.924 12.197 1.00 36.72 388 GLN A C 1
ATOM 3072 O O . GLN A 1 388 ? 38.598 11.464 12.988 1.00 36.72 388 GLN A O 1
ATOM 3077 N N . ALA A 1 389 ? 36.525 10.813 12.452 1.00 38.50 389 ALA A N 1
ATOM 3078 C CA . ALA A 1 389 ? 35.898 11.383 13.647 1.00 38.50 389 ALA A CA 1
ATOM 3079 C C . ALA A 1 389 ? 36.083 10.526 14.920 1.00 38.50 389 ALA A C 1
ATOM 3081 O O . ALA A 1 389 ? 35.847 11.010 16.020 1.00 38.50 389 ALA A O 1
ATOM 3082 N N . GLN A 1 390 ? 36.528 9.269 14.794 1.00 39.31 390 GLN A N 1
ATOM 3083 C CA . GLN A 1 390 ? 36.694 8.324 15.914 1.00 39.31 390 GLN A CA 1
ATOM 3084 C C . GLN A 1 390 ? 38.155 8.126 16.367 1.00 39.31 390 GLN A C 1
ATOM 3086 O O . GLN A 1 390 ? 38.436 7.209 17.133 1.00 39.31 390 GLN A O 1
ATOM 3091 N N . ARG A 1 391 ? 39.101 8.966 15.915 1.00 31.91 391 ARG A N 1
ATOM 3092 C CA . ARG A 1 391 ? 40.513 8.927 16.361 1.00 31.91 391 ARG A CA 1
ATOM 3093 C C . ARG A 1 391 ? 40.996 10.176 17.107 1.00 31.91 391 ARG A C 1
ATOM 3095 O O . ARG A 1 391 ? 42.190 10.293 17.361 1.00 31.91 391 ARG A O 1
ATOM 3102 N N . CYS A 1 392 ? 40.099 11.073 17.504 1.00 31.58 392 CYS A N 1
ATOM 3103 C CA . CYS A 1 392 ? 40.444 12.185 18.388 1.00 31.58 392 CYS A CA 1
ATOM 3104 C C . CYS A 1 392 ? 39.748 11.979 19.732 1.00 31.58 392 CYS A C 1
ATOM 3106 O O . CYS A 1 392 ? 38.583 12.324 19.908 1.00 31.58 392 CYS A O 1
ATOM 3108 N N . ASP A 1 393 ? 40.475 11.333 20.634 1.00 35.97 393 ASP A N 1
ATOM 3109 C CA . ASP A 1 393 ? 40.079 11.077 22.010 1.00 35.97 393 ASP A CA 1
ATOM 3110 C C . ASP A 1 393 ? 40.320 12.316 22.892 1.00 35.97 393 ASP A C 1
ATOM 3112 O O . ASP A 1 393 ? 41.283 13.056 22.687 1.00 35.97 393 ASP A O 1
ATOM 3116 N N . GLY A 1 394 ? 39.459 12.488 23.898 1.00 36.78 394 GLY A N 1
ATOM 3117 C CA . GLY A 1 394 ? 39.781 13.174 25.151 1.00 36.78 394 GLY A CA 1
ATOM 3118 C C . GLY A 1 394 ? 39.761 14.706 25.187 1.00 36.78 394 GLY A C 1
ATOM 3119 O O . GLY A 1 394 ? 40.809 15.337 25.127 1.00 36.78 394 GLY A O 1
ATOM 3120 N N . THR A 1 395 ? 38.591 15.315 25.423 1.00 29.45 395 THR A N 1
ATOM 3121 C CA . THR A 1 395 ? 38.295 16.195 26.589 1.00 29.45 395 THR A CA 1
ATOM 3122 C C . THR A 1 395 ? 36.958 16.930 26.413 1.00 29.45 395 THR A C 1
ATOM 3124 O O . THR A 1 395 ? 36.680 17.556 25.394 1.00 29.45 395 THR A O 1
ATOM 3127 N N . LEU A 1 396 ? 36.113 16.848 27.442 1.00 32.38 396 LEU A N 1
ATOM 3128 C CA . LEU A 1 396 ? 34.864 17.599 27.590 1.00 32.38 396 LEU A CA 1
ATOM 3129 C C . LEU A 1 396 ? 35.141 19.086 27.860 1.00 32.38 396 LEU A C 1
ATOM 3131 O O . LEU A 1 396 ? 35.752 19.380 28.882 1.00 32.38 396 LEU A O 1
ATOM 3135 N N . VAL A 1 397 ? 34.572 20.001 27.060 1.00 28.58 397 VAL A N 1
ATOM 3136 C CA . VAL A 1 397 ? 34.096 21.330 27.517 1.00 28.58 397 VAL A CA 1
ATOM 3137 C C . VAL A 1 397 ? 32.949 21.812 26.600 1.00 28.58 397 VAL A C 1
ATOM 3139 O O . VAL A 1 397 ? 33.086 21.714 25.379 1.00 28.58 397 VAL A O 1
ATOM 3142 N N . PRO A 1 398 ? 31.824 22.352 27.117 1.00 37.16 398 PRO A N 1
ATOM 3143 C CA . PRO A 1 398 ? 30.734 22.850 26.282 1.00 37.16 398 PRO A CA 1
ATOM 3144 C C . PRO A 1 398 ? 30.893 24.350 26.005 1.00 37.16 398 PRO A C 1
ATOM 3146 O O . PRO A 1 398 ? 30.904 25.133 26.945 1.00 37.16 398 PRO A O 1
ATOM 3149 N N . HIS A 1 399 ? 30.937 24.780 24.737 1.00 27.91 399 HIS A N 1
ATOM 3150 C CA . HIS A 1 399 ? 30.473 26.123 24.362 1.00 27.91 399 HIS A CA 1
ATOM 3151 C C . HIS A 1 399 ? 30.231 26.308 22.852 1.00 27.91 399 HIS A C 1
ATOM 3153 O O . HIS A 1 399 ? 31.094 26.066 22.019 1.00 27.91 399 HIS A O 1
ATOM 3159 N N . ALA A 1 400 ? 29.055 26.880 22.569 1.00 29.50 400 ALA A N 1
ATOM 3160 C CA . ALA A 1 400 ? 28.738 27.810 21.482 1.00 29.50 400 ALA A CA 1
ATOM 3161 C C . ALA A 1 400 ? 28.739 27.307 20.021 1.00 29.50 400 ALA A C 1
ATOM 3163 O O . ALA A 1 400 ? 29.723 27.377 19.290 1.00 29.50 400 ALA A O 1
ATOM 3164 N N . PHE A 1 401 ? 27.529 27.011 19.536 1.00 29.84 401 PHE A N 1
ATOM 3165 C CA . PHE A 1 401 ? 27.161 27.106 18.122 1.00 29.84 401 PHE A CA 1
ATOM 3166 C C . PHE A 1 401 ? 27.428 28.523 17.575 1.00 29.84 401 PHE A C 1
ATOM 3168 O O . PHE A 1 401 ? 26.756 29.485 17.957 1.00 29.84 401 PHE A O 1
ATOM 3175 N N . ARG A 1 402 ? 28.346 28.654 16.610 1.00 29.39 402 ARG A N 1
ATOM 3176 C CA . ARG A 1 402 ? 28.412 29.805 15.694 1.00 29.39 402 ARG A CA 1
ATOM 3177 C C . ARG A 1 402 ? 28.784 29.369 14.271 1.00 29.39 402 ARG A C 1
ATOM 3179 O O . ARG A 1 402 ? 29.919 29.020 13.993 1.00 29.39 402 ARG A O 1
ATOM 3186 N N . LYS A 1 403 ? 27.781 29.475 13.390 1.00 30.27 403 LYS A N 1
ATOM 3187 C CA . LYS A 1 403 ? 27.808 29.843 11.958 1.00 30.27 403 LYS A CA 1
ATOM 3188 C C . LYS A 1 403 ? 29.017 29.384 11.119 1.00 30.27 403 LYS A C 1
ATOM 3190 O O . LYS A 1 403 ? 30.028 30.077 11.068 1.00 30.27 403 LYS A O 1
ATOM 3195 N N . CYS A 1 404 ? 28.819 28.361 10.285 1.00 25.44 404 CYS A N 1
ATOM 3196 C CA . CYS A 1 404 ? 29.644 28.135 9.093 1.00 25.44 404 CYS A CA 1
ATOM 3197 C C . CYS A 1 404 ? 29.014 28.821 7.868 1.00 25.44 404 CYS A C 1
ATOM 3199 O O . CYS A 1 404 ? 27.896 28.502 7.468 1.00 25.44 404 CYS A O 1
ATOM 3201 N N . ARG A 1 405 ? 29.743 29.773 7.271 1.00 27.75 405 ARG A N 1
ATOM 3202 C CA . ARG A 1 405 ? 29.579 30.199 5.869 1.00 27.75 405 ARG A CA 1
ATOM 3203 C C . ARG A 1 405 ? 30.521 29.361 4.987 1.00 27.75 405 ARG A C 1
ATOM 3205 O O . ARG A 1 405 ? 31.581 28.976 5.476 1.00 27.75 405 ARG A O 1
ATOM 3212 N N . PRO A 1 406 ? 30.183 29.108 3.712 1.00 30.25 406 PRO A N 1
ATOM 3213 C CA . PRO A 1 406 ? 31.000 28.273 2.838 1.00 30.25 406 PRO A CA 1
ATOM 3214 C C . PRO A 1 406 ? 32.237 29.017 2.310 1.00 30.25 406 PRO A C 1
ATOM 3216 O O . PRO A 1 406 ? 32.169 30.191 1.938 1.00 30.25 406 PRO A O 1
ATOM 3219 N N . ILE A 1 407 ? 33.361 28.300 2.263 1.00 27.67 407 ILE A N 1
ATOM 3220 C CA . ILE A 1 407 ? 34.631 28.726 1.667 1.00 27.67 407 ILE A CA 1
ATOM 3221 C C . ILE A 1 407 ? 34.554 28.502 0.151 1.00 27.67 407 ILE A C 1
ATOM 3223 O O . ILE A 1 407 ? 34.292 27.392 -0.308 1.00 27.67 407 ILE A O 1
ATOM 3227 N N . ARG A 1 408 ? 34.779 29.571 -0.623 1.00 27.25 408 ARG A N 1
ATOM 3228 C CA . ARG A 1 408 ? 35.011 29.523 -2.073 1.00 27.25 408 ARG A CA 1
ATOM 3229 C C . ARG A 1 408 ? 36.438 29.055 -2.353 1.00 27.25 408 ARG A C 1
ATOM 3231 O O . ARG A 1 408 ? 37.377 29.559 -1.743 1.00 27.25 408 ARG A O 1
ATOM 3238 N N . ALA A 1 409 ? 36.582 28.155 -3.322 1.00 28.80 409 ALA A N 1
ATOM 3239 C CA . ALA A 1 409 ? 37.857 27.815 -3.934 1.00 28.80 409 ALA A CA 1
ATOM 3240 C C . ALA A 1 409 ? 38.397 29.002 -4.752 1.00 28.80 409 ALA A C 1
ATOM 3242 O O . ALA A 1 409 ? 37.658 29.654 -5.493 1.00 28.80 409 ALA A O 1
ATOM 3243 N N . SER A 1 410 ? 39.690 29.269 -4.602 1.00 30.17 410 SER A N 1
ATOM 3244 C CA . SER A 1 410 ? 40.459 30.251 -5.362 1.00 30.17 410 SER A CA 1
ATOM 3245 C C . SER A 1 410 ? 41.436 29.552 -6.306 1.00 30.17 410 SER A C 1
ATOM 3247 O O . SER A 1 410 ? 42.163 28.658 -5.882 1.00 30.17 410 SER A O 1
ATOM 3249 N N . GLY A 1 411 ? 41.515 30.044 -7.540 1.00 25.98 411 GLY A N 1
ATOM 3250 C CA . GLY A 1 411 ? 42.619 29.830 -8.478 1.00 25.98 411 GLY A CA 1
ATOM 3251 C C . GLY A 1 411 ? 42.362 30.658 -9.739 1.00 25.98 411 GLY A C 1
ATOM 3252 O O . GLY A 1 411 ? 41.495 30.286 -10.514 1.00 25.98 411 GLY A O 1
ATOM 3253 N N . LEU A 1 412 ? 42.885 31.896 -9.797 1.00 29.19 412 LEU A N 1
ATOM 3254 C CA . LEU A 1 412 ? 44.016 32.328 -10.657 1.00 29.19 412 LEU A CA 1
ATOM 3255 C C . LEU A 1 412 ? 43.561 32.529 -12.121 1.00 29.19 412 LEU A C 1
ATOM 3257 O O . LEU A 1 412 ? 43.043 31.609 -12.726 1.00 29.19 412 LEU A O 1
ATOM 3261 N N . THR A 1 413 ? 43.668 33.678 -12.793 1.00 30.47 413 THR A N 1
ATOM 3262 C CA . THR A 1 413 ? 44.627 34.803 -12.822 1.00 30.47 413 THR A CA 1
ATOM 3263 C C . THR A 1 413 ? 43.885 36.012 -13.453 1.00 30.47 413 THR A C 1
ATOM 3265 O O . THR A 1 413 ? 42.919 35.811 -14.175 1.00 30.47 413 THR A O 1
ATOM 3268 N N . GLY A 1 414 ? 44.151 37.282 -13.139 1.00 26.78 414 GLY A N 1
ATOM 3269 C CA . GLY A 1 414 ? 45.276 38.060 -13.656 1.00 26.78 414 GLY A CA 1
ATOM 3270 C C . GLY A 1 414 ? 44.883 39.548 -13.806 1.00 26.78 414 GLY A C 1
ATOM 3271 O O . GLY A 1 414 ? 43.858 39.843 -14.399 1.00 26.78 414 GLY A O 1
ATOM 3272 N N . ARG A 1 415 ? 45.719 40.432 -13.236 1.00 29.48 415 ARG A N 1
ATOM 3273 C CA . ARG A 1 415 ? 46.049 41.843 -13.573 1.00 29.48 415 ARG A CA 1
ATOM 3274 C C . ARG A 1 415 ? 44.950 42.867 -13.939 1.00 29.48 415 ARG A C 1
ATOM 3276 O O . ARG A 1 415 ? 44.223 42.692 -14.903 1.00 29.48 415 ARG A O 1
ATOM 3283 N N . GLY A 1 416 ? 45.047 44.052 -13.316 1.00 28.66 416 GLY A N 1
ATOM 3284 C CA . GLY A 1 416 ? 44.729 45.324 -13.989 1.00 28.66 416 GLY A CA 1
ATOM 3285 C C . GLY A 1 416 ? 44.117 46.427 -13.120 1.00 28.66 416 GLY A C 1
ATOM 3286 O O . GLY A 1 416 ? 42.906 46.503 -13.022 1.00 28.66 416 GLY A O 1
ATOM 3287 N N . GLU A 1 417 ? 44.987 47.257 -12.536 1.00 30.73 417 GLU A N 1
ATOM 3288 C CA . GLU A 1 417 ? 44.896 48.724 -12.357 1.00 30.73 417 GLU A CA 1
ATOM 3289 C C . GLU A 1 417 ? 43.627 49.413 -11.804 1.00 30.73 417 GLU A C 1
ATOM 3291 O O . GLU A 1 417 ? 42.496 49.215 -12.227 1.00 30.73 417 GLU A O 1
ATOM 3296 N N . GLY A 1 418 ? 43.855 50.320 -10.847 1.00 28.39 418 GLY A N 1
ATOM 3297 C CA . GLY A 1 418 ? 42.814 51.105 -10.190 1.00 28.39 418 GLY A CA 1
ATOM 3298 C C . GLY A 1 418 ? 42.516 52.459 -10.831 1.00 28.39 418 GLY A C 1
ATOM 3299 O O . GLY A 1 418 ? 43.265 52.955 -11.663 1.00 28.39 418 GLY A O 1
ATOM 3300 N N . ARG A 1 419 ? 41.463 53.115 -10.327 1.00 28.97 419 ARG A N 1
ATOM 3301 C CA . ARG A 1 419 ? 41.395 54.572 -10.118 1.00 28.97 419 ARG A CA 1
ATOM 3302 C C . ARG A 1 419 ? 40.197 54.930 -9.235 1.00 28.97 419 ARG A C 1
ATOM 3304 O O . ARG A 1 419 ? 39.124 54.349 -9.341 1.00 28.97 419 ARG A O 1
ATOM 3311 N N . ARG A 1 420 ? 40.445 55.880 -8.334 1.00 29.83 420 ARG A N 1
ATOM 3312 C CA . ARG A 1 420 ? 39.480 56.571 -7.465 1.00 29.83 420 ARG A CA 1
ATOM 3313 C C . ARG A 1 420 ? 38.667 57.579 -8.287 1.00 29.83 420 ARG A C 1
ATOM 3315 O O . ARG A 1 420 ? 39.249 58.142 -9.205 1.00 29.83 420 ARG A O 1
ATOM 3322 N N . THR A 1 421 ? 37.439 57.889 -7.856 1.00 29.22 421 THR A N 1
ATOM 3323 C CA . THR A 1 421 ? 36.990 59.231 -7.393 1.00 29.22 421 THR A CA 1
ATOM 3324 C C . THR A 1 421 ? 35.542 59.181 -6.869 1.00 29.22 421 THR A C 1
ATOM 3326 O O . THR A 1 421 ? 34.720 58.444 -7.398 1.00 29.22 421 THR A O 1
ATOM 3329 N N . ALA A 1 422 ? 35.295 59.945 -5.797 1.00 29.11 422 ALA A N 1
ATOM 3330 C CA . ALA A 1 422 ? 34.043 60.198 -5.050 1.00 29.11 422 ALA A CA 1
ATOM 3331 C C . ALA A 1 422 ? 33.079 61.138 -5.847 1.00 29.11 422 ALA A C 1
ATOM 3333 O O . ALA A 1 422 ? 33.373 61.315 -7.032 1.00 29.11 422 ALA A O 1
ATOM 3334 N N . PRO A 1 423 ? 32.022 61.814 -5.307 1.00 48.91 423 PRO A N 1
ATOM 3335 C CA . PRO A 1 423 ? 31.537 62.021 -3.917 1.00 48.91 423 PRO A CA 1
ATOM 3336 C C . PRO A 1 423 ? 29.982 61.831 -3.814 1.00 48.91 423 PRO A C 1
ATOM 3338 O O . PRO A 1 423 ? 29.422 61.184 -4.687 1.00 48.91 423 PRO A O 1
ATOM 3341 N N . ASP A 1 424 ? 29.167 62.245 -2.835 1.00 29.73 424 ASP A N 1
ATOM 3342 C CA . ASP A 1 424 ? 29.249 63.175 -1.704 1.00 29.73 424 ASP A CA 1
ATOM 3343 C C . ASP A 1 424 ? 28.040 62.968 -0.746 1.00 29.73 424 ASP A C 1
ATOM 3345 O O . ASP A 1 424 ? 27.057 62.349 -1.146 1.00 29.73 424 ASP A O 1
ATOM 3349 N N . ALA A 1 425 ? 28.164 63.511 0.479 1.00 29.89 425 ALA A N 1
ATOM 3350 C CA . ALA A 1 425 ? 27.186 64.160 1.391 1.00 29.89 425 ALA A CA 1
ATOM 3351 C C . ALA A 1 425 ? 25.666 63.797 1.340 1.00 29.89 425 ALA A C 1
ATOM 3353 O O . ALA A 1 425 ? 25.077 63.617 0.290 1.00 29.89 425 ALA A O 1
ATOM 3354 N N . SER A 1 426 ? 24.857 63.759 2.410 1.00 29.39 426 SER A N 1
ATOM 3355 C CA . SER A 1 426 ? 24.884 64.413 3.728 1.00 29.39 426 SER A CA 1
ATOM 3356 C C . SER A 1 426 ? 23.668 63.960 4.561 1.00 29.39 426 SER A C 1
ATOM 3358 O O . SER A 1 426 ? 22.548 64.022 4.070 1.00 29.39 426 SER A O 1
ATOM 3360 N N . GLY A 1 427 ? 23.904 63.618 5.832 1.00 27.25 427 GLY A N 1
ATOM 3361 C CA . GLY A 1 427 ? 23.269 64.209 7.027 1.00 27.25 427 GLY A CA 1
ATOM 3362 C C . GLY A 1 427 ? 21.752 64.097 7.325 1.00 27.25 427 GLY A C 1
ATOM 3363 O O . GLY A 1 427 ? 20.927 63.965 6.434 1.00 27.25 427 GLY A O 1
ATOM 3364 N N . PRO A 1 428 ? 21.358 64.174 8.616 1.00 52.59 428 PRO A N 1
ATOM 3365 C CA . PRO A 1 428 ? 20.231 63.411 9.165 1.00 52.59 428 PRO A CA 1
ATOM 3366 C C . PRO A 1 428 ? 19.112 64.285 9.766 1.00 52.59 428 PRO A C 1
ATOM 3368 O O . PRO A 1 428 ? 19.302 65.479 9.984 1.00 52.59 428 PRO A O 1
ATOM 3371 N N . ARG A 1 429 ? 17.978 63.675 10.153 1.00 27.80 429 ARG A N 1
ATOM 3372 C CA . ARG A 1 429 ? 17.105 64.163 11.245 1.00 27.80 429 ARG A CA 1
ATOM 3373 C C . ARG A 1 429 ? 16.143 63.075 11.733 1.00 27.80 429 ARG A C 1
ATOM 3375 O O . ARG A 1 429 ? 15.412 62.474 10.956 1.00 27.80 429 ARG A O 1
ATOM 3382 N N . ALA A 1 430 ? 16.126 62.878 13.046 1.00 28.84 430 ALA A N 1
ATOM 3383 C CA . ALA A 1 430 ? 15.123 62.126 13.791 1.00 28.84 430 ALA A CA 1
ATOM 3384 C C . ALA A 1 430 ? 14.335 63.099 14.683 1.00 28.84 430 ALA A C 1
ATOM 3386 O O . ALA A 1 430 ? 14.964 63.971 15.275 1.00 28.84 430 ALA A O 1
ATOM 3387 N N . CYS A 1 431 ? 13.011 62.929 14.822 1.00 24.33 431 CYS A N 1
ATOM 3388 C CA . CYS A 1 431 ? 12.309 62.769 16.113 1.00 24.33 431 CYS A CA 1
ATOM 3389 C C . CYS A 1 431 ? 10.773 62.945 16.039 1.00 24.33 431 CYS A C 1
ATOM 3391 O O . CYS A 1 431 ? 10.279 63.922 15.495 1.00 24.33 431 CYS A O 1
ATOM 3393 N N . ARG A 1 432 ? 10.101 62.071 16.813 1.00 26.77 432 ARG A N 1
ATOM 3394 C CA . ARG A 1 432 ? 8.855 62.235 17.610 1.00 26.77 432 ARG A CA 1
ATOM 3395 C C . ARG A 1 432 ? 7.454 62.148 16.959 1.00 26.77 432 ARG A C 1
ATOM 3397 O O . ARG A 1 432 ? 6.945 63.099 16.398 1.00 26.77 432 ARG A O 1
ATOM 3404 N N . LYS A 1 433 ? 6.822 60.994 17.255 1.00 27.05 433 LYS A N 1
ATOM 3405 C CA . LYS A 1 433 ? 5.582 60.717 18.041 1.00 27.05 433 LYS A CA 1
ATOM 3406 C C . LYS A 1 433 ? 4.241 61.445 17.776 1.00 27.05 433 LYS A C 1
ATOM 3408 O O . LYS A 1 433 ? 4.175 62.663 17.736 1.00 27.05 433 LYS A O 1
ATOM 3413 N N . ALA A 1 434 ? 3.196 60.613 17.972 1.00 27.19 434 ALA A N 1
ATOM 3414 C CA . ALA A 1 434 ? 1.757 60.853 18.221 1.00 27.19 434 ALA A CA 1
ATOM 3415 C C . ALA A 1 434 ? 0.893 61.045 16.957 1.00 27.19 434 ALA A C 1
ATOM 3417 O O . ALA A 1 434 ? 1.297 61.751 16.053 1.00 27.19 434 ALA A O 1
ATOM 3418 N N . GLY A 1 435 ? -0.303 60.470 16.789 1.00 25.06 435 GLY A N 1
ATOM 3419 C CA . GLY A 1 435 ? -1.144 59.585 17.599 1.00 25.06 435 GLY A CA 1
ATOM 3420 C C . GLY A 1 435 ? -2.582 59.561 17.027 1.00 25.06 435 GLY A C 1
ATOM 3421 O O . GLY A 1 435 ? -3.016 60.547 16.449 1.00 25.06 435 GLY A O 1
ATOM 3422 N N . ARG A 1 436 ? -3.315 58.462 17.291 1.00 28.11 436 ARG A N 1
ATOM 3423 C CA . ARG A 1 436 ? -4.795 58.282 17.315 1.00 28.11 436 ARG A CA 1
ATOM 3424 C C . ARG A 1 436 ? -5.632 58.088 16.017 1.00 28.11 436 ARG A C 1
ATOM 3426 O O . ARG A 1 436 ? -5.974 59.030 15.327 1.00 28.11 436 ARG A O 1
ATOM 3433 N N . HIS A 1 437 ? -6.141 56.847 15.920 1.00 27.28 437 HIS A N 1
ATOM 3434 C CA . HIS A 1 437 ? -7.552 56.381 15.895 1.00 27.28 437 HIS A CA 1
ATOM 3435 C C . HIS A 1 437 ? -8.518 56.534 14.692 1.00 27.28 437 HIS A C 1
ATOM 3437 O O . HIS A 1 437 ? -8.710 57.606 14.138 1.00 27.28 437 HIS A O 1
ATOM 3443 N N . ARG A 1 438 ? -9.320 55.447 14.574 1.00 27.17 438 ARG A N 1
ATOM 3444 C CA . ARG A 1 438 ? -10.563 55.168 13.806 1.00 27.17 438 ARG A CA 1
ATOM 3445 C C . ARG A 1 438 ? -10.318 54.772 12.342 1.00 27.17 438 ARG A C 1
ATOM 3447 O O . ARG A 1 438 ? -9.544 55.417 11.667 1.00 27.17 438 ARG A O 1
ATOM 3454 N N . GLY A 1 439 ? -10.928 53.737 11.769 1.00 25.00 439 GLY A N 1
ATOM 3455 C CA . GLY A 1 439 ? -11.948 52.791 12.214 1.00 25.00 439 GLY A CA 1
ATOM 3456 C C . GLY A 1 439 ? -12.481 51.996 11.007 1.00 25.00 439 GLY A C 1
ATOM 3457 O O . GLY A 1 439 ? -12.203 52.327 9.859 1.00 25.00 439 GLY A O 1
ATOM 3458 N N . SER A 1 440 ? -13.325 51.012 11.311 1.00 27.73 440 SER A N 1
ATOM 3459 C CA . SER A 1 440 ? -14.204 50.241 10.417 1.00 27.73 440 SER A CA 1
ATOM 3460 C C . SER A 1 440 ? -13.633 49.006 9.708 1.00 27.73 440 SER A C 1
ATOM 3462 O O . SER A 1 440 ? -12.729 49.047 8.879 1.00 27.73 440 SER A O 1
ATOM 3464 N N . ALA A 1 441 ? -14.266 47.891 10.067 1.00 29.91 441 ALA A N 1
ATOM 3465 C CA . ALA A 1 441 ? -14.326 46.646 9.337 1.00 29.91 441 ALA A CA 1
ATOM 3466 C C . ALA A 1 441 ? -15.132 46.813 8.041 1.00 29.91 441 ALA A C 1
ATOM 3468 O O . ALA A 1 441 ? -16.140 47.524 8.022 1.00 29.91 441 ALA A O 1
ATOM 3469 N N . ARG A 1 442 ? -14.768 46.054 7.004 1.00 27.75 442 ARG A N 1
ATOM 3470 C CA . ARG A 1 442 ? -15.714 45.618 5.976 1.00 27.75 442 ARG A CA 1
ATOM 3471 C C . ARG A 1 442 ? -15.436 44.178 5.574 1.00 27.75 442 ARG A C 1
ATOM 3473 O O . ARG A 1 442 ? -14.349 43.835 5.125 1.00 27.75 442 ARG A O 1
ATOM 3480 N N . ALA A 1 443 ? -16.474 43.373 5.758 1.00 28.14 443 ALA A N 1
ATOM 3481 C CA . ALA A 1 443 ? -16.683 42.097 5.113 1.00 28.14 443 ALA A CA 1
ATOM 3482 C C . ALA A 1 443 ? -16.830 42.283 3.590 1.00 28.14 443 ALA A C 1
ATOM 3484 O O . ALA A 1 443 ? -17.477 43.231 3.144 1.00 28.14 443 ALA A O 1
ATOM 3485 N N . GLY A 1 444 ? -16.285 41.345 2.817 1.00 27.91 444 GLY A N 1
ATOM 3486 C CA . GLY A 1 444 ? -16.661 41.065 1.428 1.00 27.91 444 GLY A CA 1
ATOM 3487 C C . GLY A 1 444 ? -16.817 39.551 1.311 1.00 27.91 444 GLY A C 1
ATOM 3488 O O . GLY A 1 444 ? -15.839 38.823 1.399 1.00 27.91 444 GLY A O 1
ATOM 3489 N N . GLN A 1 445 ? -18.031 39.042 1.518 1.00 27.45 445 GLN A N 1
ATOM 3490 C CA . GLN A 1 445 ? -18.928 38.564 0.460 1.00 27.45 445 GLN A CA 1
ATOM 3491 C C . GLN A 1 445 ? -18.325 37.460 -0.421 1.00 27.45 445 GLN A C 1
ATOM 3493 O O . GLN A 1 445 ? -17.677 37.696 -1.433 1.00 27.45 445 GLN A O 1
ATOM 3498 N N . ILE A 1 446 ? -18.649 36.235 -0.005 1.00 28.23 446 ILE A N 1
ATOM 3499 C CA . ILE A 1 446 ? -18.606 34.995 -0.772 1.00 28.23 446 ILE A CA 1
ATOM 3500 C C . ILE A 1 446 ? -19.680 35.081 -1.863 1.00 28.23 446 ILE A C 1
ATOM 3502 O O . ILE A 1 446 ? -20.876 35.123 -1.562 1.00 28.23 446 ILE A O 1
ATOM 3506 N N . ALA A 1 447 ? -19.260 35.091 -3.126 1.00 28.11 447 ALA A N 1
ATOM 3507 C CA . ALA A 1 447 ? -20.153 34.895 -4.258 1.00 28.11 447 ALA A CA 1
ATOM 3508 C C . ALA A 1 447 ? -20.386 33.392 -4.470 1.00 28.11 447 ALA A C 1
ATOM 3510 O O . ALA A 1 447 ? -19.492 32.649 -4.866 1.00 28.11 447 ALA A O 1
ATOM 3511 N N . LYS A 1 448 ? -21.621 32.957 -4.205 1.00 29.72 448 LYS A N 1
ATOM 3512 C CA . LYS A 1 448 ? -22.185 31.709 -4.722 1.00 29.72 448 LYS A CA 1
ATOM 3513 C C . LYS A 1 448 ? -22.356 31.855 -6.235 1.00 29.72 448 LYS A C 1
ATOM 3515 O O . LYS A 1 448 ? -23.070 32.758 -6.672 1.00 29.72 448 LYS A O 1
ATOM 3520 N N . HIS A 1 449 ? -21.792 30.949 -7.024 1.00 29.34 449 HIS A N 1
ATOM 3521 C CA . HIS A 1 449 ? -22.264 30.695 -8.385 1.00 29.34 449 HIS A CA 1
ATOM 3522 C C . HIS A 1 449 ? -22.754 29.257 -8.482 1.00 29.34 449 HIS A C 1
ATOM 3524 O O . HIS A 1 449 ? -22.031 28.303 -8.208 1.00 29.34 449 HIS A O 1
ATOM 3530 N N . GLY A 1 450 ? -24.052 29.160 -8.764 1.00 26.64 450 GLY A N 1
ATOM 3531 C CA . GLY A 1 450 ? -24.794 27.928 -8.908 1.00 26.64 450 GLY A CA 1
ATOM 3532 C C . GLY A 1 450 ? -24.684 27.329 -10.305 1.00 26.64 450 GLY A C 1
ATOM 3533 O O . GLY A 1 450 ? -24.220 27.948 -11.258 1.00 26.64 450 GLY A O 1
ATOM 3534 N N . HIS A 1 451 ? -25.157 26.090 -10.349 1.00 30.64 451 HIS A N 1
ATOM 3535 C CA . HIS A 1 451 ? -25.411 25.223 -11.487 1.00 30.64 451 HIS A CA 1
ATOM 3536 C C . HIS A 1 451 ? -25.654 25.891 -12.849 1.00 30.64 451 HIS A C 1
ATOM 3538 O O . HIS A 1 451 ? -26.628 26.614 -13.044 1.00 30.64 451 HIS A O 1
ATOM 3544 N N . GLY A 1 452 ? -24.858 25.459 -13.830 1.00 25.09 452 GLY A N 1
ATOM 3545 C CA . GLY A 1 452 ? -25.192 25.481 -15.250 1.00 25.09 452 GLY A CA 1
ATOM 3546 C C . GLY A 1 452 ? -24.837 24.135 -15.878 1.00 25.09 452 GLY A C 1
ATOM 3547 O O . GLY A 1 452 ? -23.685 23.885 -16.215 1.00 25.09 452 GLY A O 1
ATOM 3548 N N . GLN A 1 453 ? -25.827 23.246 -15.999 1.00 30.53 453 GLN A N 1
ATOM 3549 C CA . GLN A 1 453 ? -25.733 22.020 -16.791 1.00 30.53 453 GLN A CA 1
ATOM 3550 C C . GLN A 1 453 ? -25.611 22.383 -18.278 1.00 30.53 453 GLN A C 1
ATOM 3552 O O . GLN A 1 453 ? -26.559 22.904 -18.863 1.00 30.53 453 GLN A O 1
ATOM 3557 N N . ALA A 1 454 ? -24.489 22.050 -18.916 1.00 28.58 454 ALA A N 1
ATOM 3558 C CA . ALA A 1 454 ? -24.389 22.028 -20.373 1.00 28.58 454 ALA A CA 1
ATOM 3559 C C . ALA A 1 454 ? -24.674 20.602 -20.874 1.00 28.58 454 ALA A C 1
ATOM 3561 O O . ALA A 1 454 ? -23.806 19.729 -20.870 1.00 28.58 454 ALA A O 1
ATOM 3562 N N . LYS A 1 455 ? -25.925 20.358 -21.287 1.00 29.70 455 LYS A N 1
ATOM 3563 C CA . LYS A 1 455 ? -26.330 19.153 -22.023 1.00 29.70 455 LYS A CA 1
ATOM 3564 C C . LYS A 1 455 ? -25.618 19.131 -23.381 1.00 29.70 455 LYS A C 1
ATOM 3566 O O . LYS A 1 455 ? -25.838 20.016 -24.204 1.00 29.70 455 LYS A O 1
ATOM 3571 N N . ARG A 1 456 ? -24.795 18.109 -23.633 1.00 33.41 456 ARG A N 1
ATOM 3572 C CA . ARG A 1 456 ? -24.330 17.765 -24.988 1.00 33.41 456 ARG A CA 1
ATOM 3573 C C . ARG A 1 456 ? -25.500 17.159 -25.787 1.00 33.41 456 ARG A C 1
ATOM 3575 O O . ARG A 1 456 ? -26.273 16.398 -25.204 1.00 33.41 456 ARG A O 1
ATOM 3582 N N . PRO A 1 457 ? -25.655 17.470 -27.086 1.00 32.25 457 PRO A N 1
ATOM 3583 C CA . PRO A 1 457 ? -26.704 16.876 -27.911 1.00 32.25 457 PRO A CA 1
ATOM 3584 C C . PRO A 1 457 ? -26.416 15.383 -28.171 1.00 32.25 457 PRO A C 1
ATOM 3586 O O . PRO A 1 457 ? -25.247 14.998 -28.264 1.00 32.25 457 PRO A O 1
ATOM 3589 N N . PRO A 1 458 ? -27.447 14.526 -28.285 1.00 36.22 458 PRO A N 1
ATOM 3590 C CA . PRO A 1 458 ? -27.255 13.104 -28.546 1.00 36.22 458 PRO A CA 1
ATOM 3591 C C . PRO A 1 458 ? -26.796 12.858 -29.992 1.00 36.22 458 PRO A C 1
ATOM 3593 O O . PRO A 1 458 ? -27.361 13.403 -30.940 1.00 36.22 458 PRO A O 1
ATOM 3596 N N . CYS A 1 459 ? -25.785 11.999 -30.159 1.00 32.34 459 CYS A N 1
ATOM 3597 C CA . CYS A 1 459 ? -25.400 11.448 -31.460 1.00 32.34 459 CYS A CA 1
ATOM 3598 C C . CYS A 1 459 ? -26.555 10.627 -32.072 1.00 32.34 459 CYS A C 1
ATOM 3600 O O . CYS A 1 459 ? -27.245 9.913 -31.340 1.00 32.34 459 CYS A O 1
ATOM 3602 N N . PRO A 1 460 ? -26.750 10.668 -33.403 1.00 35.41 460 PRO A N 1
ATOM 3603 C CA . PRO A 1 460 ? -27.809 9.916 -34.067 1.00 35.41 460 PRO A CA 1
ATOM 3604 C C . PRO A 1 460 ? -27.521 8.401 -34.054 1.00 35.41 460 PRO A C 1
ATOM 3606 O O . PRO A 1 460 ? -26.355 7.991 -34.096 1.00 35.41 460 PRO A O 1
ATOM 3609 N N . PRO A 1 461 ? -28.558 7.543 -34.022 1.00 38.53 461 PRO A N 1
ATOM 3610 C CA . PRO A 1 461 ? -28.379 6.096 -34.029 1.00 38.53 461 PRO A CA 1
ATOM 3611 C C . PRO A 1 461 ? -27.839 5.618 -35.384 1.00 38.53 461 PRO A C 1
ATOM 3613 O O . PRO A 1 461 ? -28.362 5.971 -36.441 1.00 38.53 461 PRO A O 1
ATOM 3616 N N . ARG A 1 462 ? -26.799 4.774 -35.360 1.00 33.84 462 ARG A N 1
ATOM 3617 C CA . ARG A 1 462 ? -26.336 4.050 -36.555 1.00 33.84 462 ARG A CA 1
ATOM 3618 C C . ARG A 1 462 ? -27.415 3.058 -37.024 1.00 33.84 462 ARG A C 1
ATOM 3620 O O . ARG A 1 462 ? -28.066 2.432 -36.184 1.00 33.84 462 ARG A O 1
ATOM 3627 N N . PRO A 1 463 ? -27.602 2.885 -38.343 1.00 31.73 463 PRO A N 1
ATOM 3628 C CA . PRO A 1 463 ? -28.700 2.100 -38.889 1.00 31.73 463 PRO A CA 1
ATOM 3629 C C . PRO A 1 463 ? -28.540 0.602 -38.609 1.00 31.73 463 PRO A C 1
ATOM 3631 O O . PRO A 1 463 ? -27.453 0.029 -38.721 1.00 31.73 463 PRO A O 1
ATOM 3634 N N . ARG A 1 464 ? -29.675 -0.029 -38.287 1.00 31.05 464 ARG A N 1
ATOM 3635 C CA . ARG A 1 464 ? -29.863 -1.482 -38.253 1.00 31.05 464 ARG A CA 1
ATOM 3636 C C . ARG A 1 464 ? -29.447 -2.068 -39.603 1.00 31.05 464 ARG A C 1
ATOM 3638 O O . ARG A 1 464 ? -29.993 -1.677 -40.633 1.00 31.05 464 ARG A O 1
ATOM 3645 N N . ARG A 1 465 ? -28.522 -3.032 -39.602 1.00 33.03 465 ARG A N 1
ATOM 3646 C CA . ARG A 1 465 ? -28.320 -3.905 -40.764 1.00 33.03 465 ARG A CA 1
ATOM 3647 C C . ARG A 1 465 ? -29.591 -4.728 -40.951 1.00 33.03 465 ARG A C 1
ATOM 3649 O O . ARG A 1 465 ? -29.912 -5.580 -40.127 1.00 33.03 465 ARG A O 1
ATOM 3656 N N . GLY A 1 466 ? -30.325 -4.387 -42.003 1.00 29.16 466 GLY A N 1
ATOM 3657 C CA . GLY A 1 466 ? -31.459 -5.144 -42.495 1.00 29.16 466 GLY A CA 1
ATOM 3658 C C . GLY A 1 466 ? -31.020 -6.511 -43.005 1.00 29.16 466 GLY A C 1
ATOM 3659 O O . GLY A 1 466 ? -29.945 -6.669 -43.586 1.00 29.16 466 GLY A O 1
ATOM 3660 N N . ALA A 1 467 ? -31.889 -7.479 -42.752 1.00 32.22 467 ALA A N 1
ATOM 3661 C CA . ALA A 1 467 ? -31.903 -8.774 -43.395 1.00 32.22 467 ALA A CA 1
ATOM 3662 C C . ALA A 1 467 ? -31.999 -8.627 -44.923 1.00 32.22 467 ALA A C 1
ATOM 3664 O O . ALA A 1 467 ? -32.680 -7.737 -45.431 1.00 32.22 467 ALA A O 1
ATOM 3665 N N . MET A 1 468 ? -31.355 -9.546 -45.634 1.00 32.56 468 MET A N 1
ATOM 3666 C CA . MET A 1 468 ? -31.642 -9.873 -47.031 1.00 32.56 468 MET A CA 1
ATOM 3667 C C . MET A 1 468 ? -32.014 -11.366 -47.113 1.00 32.56 468 MET A C 1
ATOM 3669 O O . MET A 1 468 ? -31.671 -12.125 -46.202 1.00 32.56 468 MET A O 1
ATOM 3673 N N . PRO A 1 469 ? -32.798 -11.761 -48.128 1.00 38.12 469 PRO A N 1
ATOM 3674 C CA . PRO A 1 469 ? -33.856 -12.753 -47.983 1.00 38.12 469 PRO A CA 1
ATOM 3675 C C . PRO A 1 469 ? -33.442 -14.179 -48.349 1.00 38.12 469 PRO A C 1
ATOM 3677 O O . PRO A 1 469 ? -32.438 -14.429 -49.012 1.00 38.12 469 PRO A O 1
ATOM 3680 N N . ALA A 1 470 ? -34.301 -15.109 -47.935 1.00 32.22 470 ALA A N 1
ATOM 3681 C CA . ALA A 1 470 ? -34.334 -16.485 -48.394 1.00 32.22 470 ALA A CA 1
ATOM 3682 C C . ALA A 1 470 ? -34.716 -16.584 -49.880 1.00 32.22 470 ALA A C 1
ATOM 3684 O O . ALA A 1 470 ? -35.594 -15.865 -50.356 1.00 32.22 470 ALA A O 1
ATOM 3685 N N . GLY A 1 471 ? -34.126 -17.562 -50.567 1.00 29.12 471 GLY A N 1
ATOM 3686 C CA . GLY A 1 471 ? -34.570 -18.038 -51.871 1.00 29.12 471 GLY A CA 1
ATOM 3687 C C . GLY A 1 471 ? -33.924 -19.378 -52.221 1.00 29.12 471 GLY A C 1
ATOM 3688 O O . GLY A 1 471 ? -32.742 -19.406 -52.530 1.00 29.12 471 GLY A O 1
ATOM 3689 N N . SER A 1 472 ? -34.743 -20.440 -52.152 1.00 30.44 472 SER A N 1
ATOM 3690 C CA . SER A 1 472 ? -34.706 -21.720 -52.898 1.00 30.44 472 SER A CA 1
ATOM 3691 C C . SER A 1 472 ? -33.382 -22.506 -52.993 1.00 30.44 472 SER A C 1
ATOM 3693 O O . SER A 1 472 ? -32.389 -22.000 -53.483 1.00 30.44 472 SER A O 1
ATOM 3695 N N . GLY A 1 473 ? -33.300 -23.798 -52.684 1.00 28.69 473 GLY A N 1
ATOM 3696 C CA . GLY A 1 473 ? -34.326 -24.796 -52.407 1.00 28.69 473 GLY A CA 1
ATOM 3697 C C . GLY A 1 473 ? -33.694 -26.188 -52.259 1.00 28.69 473 GLY A C 1
ATOM 3698 O O . GLY A 1 473 ? -32.526 -26.356 -52.581 1.00 28.69 473 GLY A O 1
ATOM 3699 N N . ALA A 1 474 ? -34.502 -27.126 -51.740 1.00 31.73 474 ALA A N 1
ATOM 3700 C CA . ALA A 1 474 ? -34.588 -28.562 -52.067 1.00 31.73 474 ALA A CA 1
ATOM 3701 C C . ALA A 1 474 ? -33.244 -29.325 -52.255 1.00 31.73 474 ALA A C 1
ATOM 3703 O O . ALA A 1 474 ? -32.445 -29.005 -53.114 1.00 31.73 474 ALA A O 1
ATOM 3704 N N . THR A 1 475 ? -32.891 -30.384 -51.524 1.00 32.81 475 THR A N 1
ATOM 3705 C CA . THR A 1 475 ? -33.624 -31.636 -51.262 1.00 32.81 475 THR A CA 1
ATOM 3706 C C . THR A 1 475 ? -32.752 -32.572 -50.407 1.00 32.81 475 THR A C 1
ATOM 3708 O O . THR A 1 475 ? -31.536 -32.566 -50.560 1.00 32.81 475 THR A O 1
ATOM 3711 N N . GLY A 1 476 ? -33.378 -33.477 -49.641 1.00 31.55 476 GLY A N 1
ATOM 3712 C CA . GLY A 1 476 ? -32.785 -34.776 -49.264 1.00 31.55 476 GLY A CA 1
ATOM 3713 C C . GLY A 1 476 ? -32.417 -34.912 -47.783 1.00 31.55 476 GLY A C 1
ATOM 3714 O O . GLY A 1 476 ? -31.307 -34.620 -47.374 1.00 31.55 476 GLY A O 1
ATOM 3715 N N . ARG A 1 477 ? -33.384 -35.171 -46.898 1.00 33.00 477 ARG A N 1
ATOM 3716 C CA . ARG A 1 477 ? -33.734 -36.507 -46.359 1.00 33.00 477 ARG A CA 1
ATOM 3717 C C . ARG A 1 477 ? -32.580 -37.294 -45.699 1.00 33.00 477 ARG A C 1
ATOM 3719 O O . ARG A 1 477 ? -31.847 -37.999 -46.367 1.00 33.00 477 ARG A O 1
ATOM 3726 N N . ARG A 1 478 ? -32.682 -37.312 -44.361 1.00 30.05 478 ARG A N 1
ATOM 3727 C CA . ARG A 1 478 ? -32.741 -38.472 -43.442 1.00 30.05 478 ARG A CA 1
ATOM 3728 C C . ARG A 1 478 ? -31.511 -39.369 -43.218 1.00 30.05 478 ARG A C 1
ATOM 3730 O O . ARG A 1 478 ? -30.953 -39.929 -44.145 1.00 30.05 478 ARG A O 1
ATOM 3737 N N . ALA A 1 479 ? -31.396 -39.691 -41.919 1.00 31.94 479 ALA A N 1
ATOM 3738 C CA . ALA A 1 479 ? -30.836 -40.896 -41.293 1.00 31.94 479 ALA A CA 1
ATOM 3739 C C . ALA A 1 479 ? -29.296 -40.927 -41.195 1.00 31.94 479 ALA A C 1
ATOM 3741 O O . ALA A 1 479 ? -28.612 -40.539 -42.122 1.00 31.94 479 ALA A O 1
ATOM 3742 N N . ALA A 1 480 ? -28.657 -41.372 -40.113 1.00 33.06 480 ALA A N 1
ATOM 3743 C CA . ALA A 1 480 ? -29.094 -41.861 -38.809 1.00 33.06 480 ALA A CA 1
ATOM 3744 C C . ALA A 1 480 ? -27.882 -41.867 -37.855 1.00 33.06 480 ALA A C 1
ATOM 3746 O O . ALA A 1 480 ? -26.736 -41.971 -38.282 1.00 33.06 480 ALA A O 1
ATOM 3747 N N . CYS A 1 481 ? -28.157 -41.811 -36.551 1.00 29.41 481 CYS A N 1
ATOM 3748 C CA . CYS A 1 481 ? -27.236 -42.247 -35.503 1.00 29.41 481 CYS A CA 1
ATOM 3749 C C . CYS A 1 481 ? -26.805 -43.711 -35.707 1.00 29.41 481 CYS A C 1
ATOM 3751 O O . CYS A 1 481 ? -27.675 -44.555 -35.919 1.00 29.41 481 CYS A O 1
ATOM 3753 N N . ARG A 1 482 ? -25.526 -44.035 -35.468 1.00 31.70 482 ARG A N 1
ATOM 3754 C CA . ARG A 1 482 ? -25.089 -44.912 -34.356 1.00 31.70 482 ARG A CA 1
ATOM 3755 C C . ARG A 1 482 ? -23.570 -45.152 -34.340 1.00 31.70 482 ARG A C 1
ATOM 3757 O O . ARG A 1 482 ? -22.965 -45.497 -35.341 1.00 31.70 482 ARG A O 1
ATOM 3764 N N . CYS A 1 483 ? -23.034 -44.970 -33.135 1.00 32.94 483 CYS A N 1
ATOM 3765 C CA . CYS A 1 483 ? -21.989 -45.699 -32.410 1.00 32.94 483 CYS A CA 1
ATOM 3766 C C . CYS A 1 483 ? -21.134 -46.769 -33.126 1.00 32.94 483 CYS A C 1
ATOM 3768 O O . CYS A 1 483 ? -21.671 -47.726 -33.672 1.00 32.94 483 CYS A O 1
ATOM 3770 N N . GLY A 1 484 ? -19.816 -46.717 -32.881 1.00 29.97 484 GLY A N 1
ATOM 3771 C CA . GLY A 1 484 ? -18.904 -47.866 -32.988 1.00 29.97 484 GLY A CA 1
ATOM 3772 C C . GLY A 1 484 ? -17.417 -47.497 -32.860 1.00 29.97 484 GLY A C 1
ATOM 3773 O O . GLY A 1 484 ? -16.816 -47.048 -33.823 1.00 29.97 484 GLY A O 1
ATOM 3774 N N . ARG A 1 485 ? -16.834 -47.683 -31.666 1.00 38.44 485 ARG A N 1
ATOM 3775 C CA . ARG A 1 485 ? -15.377 -47.826 -31.391 1.00 38.44 485 ARG A CA 1
ATOM 3776 C C . ARG A 1 485 ? -14.800 -49.084 -32.107 1.00 38.44 485 ARG A C 1
ATOM 3778 O O . ARG A 1 485 ? -15.612 -49.901 -32.529 1.00 38.44 485 ARG A O 1
ATOM 3785 N N . PRO A 1 486 ? -13.504 -49.447 -31.959 1.00 52.66 486 PRO A N 1
ATOM 3786 C CA . PRO A 1 486 ? -12.242 -48.715 -32.146 1.00 52.66 486 PRO A CA 1
ATOM 3787 C C . PRO A 1 486 ? -11.241 -49.537 -33.020 1.00 52.66 486 PRO A C 1
ATOM 3789 O O . PRO A 1 486 ? -11.601 -50.558 -33.600 1.00 52.66 486 PRO A O 1
ATOM 3792 N N . SER A 1 487 ? -9.959 -49.147 -32.961 1.00 38.88 487 SER A N 1
ATOM 3793 C CA . SER A 1 487 ? -8.716 -49.895 -33.264 1.00 38.88 487 SER A CA 1
ATOM 3794 C C . SER A 1 487 ? -8.264 -50.054 -34.722 1.00 38.88 487 SER A C 1
ATOM 3796 O O . SER A 1 487 ? -8.972 -50.587 -35.570 1.00 38.88 487 SER A O 1
ATOM 3798 N N . GLY A 1 488 ? -7.017 -49.625 -34.925 1.00 43.72 488 GLY A N 1
ATOM 3799 C CA . GLY A 1 488 ? -6.185 -49.686 -36.121 1.00 43.72 488 GLY A CA 1
ATOM 3800 C C . GLY A 1 488 ? -4.979 -48.796 -35.887 1.00 43.72 488 GLY A C 1
ATOM 3801 O O . GLY A 1 488 ? -5.114 -47.593 -36.195 1.00 43.72 488 GLY A O 1
#

InterPro domains:
  IPR005532 Sulfatase-modifying factor enzyme-like domain [PF03781] (111-372)
  IPR016187 C-type lectin fold [SSF56436] (109-372)
  IPR042095 Sulfatase-modifying factor enzyme superfamily [G3DSA:3.90.1580.10] (97-380)
  IPR051043 Sulfatase Modifying Factor and Kinase [PTHR23150] (101-372)

Foldseek 3Di:
DVVQVVCVPDPDPVNLLVLLCVLANPPDDPPDLSNLVSLLVSLVSCVVNVNLADDPPDDPVSLVSSVSSLVSLLVLLQDPSDFLLSNLSSQQSNLSNPPPQCLLQPVQFWKWWKAAAAKAWAAAPPDPQTHTDIDGQRRFIWIWTLEFRFLNHLVCVCVVPVDDLADPVQNVDRSQFHRALGFLVSQQSSQVSSQVVLVVLAPAQKGKGFAALVRLLCQWQPGQKAFPAIDMDGSVRGDDRDDTDIDGDPARNAFGQQGPDDDCQQAQAQCPNVAAGGWSSRQNRAHRNNRTQQAARFWAFGLFWQAQDQVHGPCTPPHHPPPPVGNPNPDDQSIKTKIARHYSHHDRNRNTSNHIHTDRSRGRPRYTHIMMMTRHPPNPPVVPVVVVVPPDDDDDDDDDDDDDDDDDDDDDDDDDDDDDDDDDDDDDDDDDDDDDDDDDDDDDDDDDDDDDDDDDDDDDDDDDDDDDDDDDDDDDDDDDDDDDDDDD

pLDDT: mean 79.12, std 27.02, range [24.33, 98.81]

Secondary structure (DSSP, 8-state):
-TTHHHHHTT--HHHHHHHHHHHS-SS--S-SHHHHHHHHHHHHHHHHTT-SS--TTS-HHHHHHHHHHHHHHHHHHT-SSS-HHHHHHHHHHHHHT----GGGT-GGG-EEEEE-SS-EEESBTT-SSSB-EEE----S-EEEESSPPBHHHHHHHHHHHT--SS-GGGGSS-TTSBP-S--HHHHHHHHHHHHHHHTTTSPTTEEEEPPPHHHHHHHHH--SEEESS--EEETTT--PPP---EEE-TTTT-SBTTBSS--TTS-B-TTSSSS---TTTTGGG--TT--S-SSBSSEEEEEEEEES-SSS-SS-SSP-TT-TTTT-TT--TTSEEEEES--TTS-TTTTSTT--EEE-TT--SSEE---EEEE-SS--TTHHHHHSTTS------------PPPPPP---------------------------------------------PPPPPPPPPP------------------------